Protein AF-0000000066663554 (afdb_homodimer)

Radius of gyration: 23.42 Å; Cα contacts (8 Å, |Δi|>4): 474; chains: 2; bounding box: 63×59×46 Å

Secondary structure (DSSP, 8-state):
--HHHHHHHHHHHHHHH-GGG--HHHHHHHHT--HHHHHTT-S-HHHHHHHHHHHHHHHHHHHHHHHHTTS-S-HHHHHHHHHHHHHHHHHHTHHHHHHHHS-TT--HHHHHHGGGSHHHHHHHHHHHHHHHH-------GGGS-GGGHHHHHHHHHHHHHHHHHHT----GGG--HHHHHHHHHHHHHHHHHHHHHHTT--SS--S-HHHHHHHHHHHHHHHTT--/--HHHHHHHHHHHHHHH-GGG--HHHHHHHHT--HHHHHTT-S-HHHHHHHHHHHHHHHHHHHHHHHHHTS-S-HHHHHHHHHHHHHHHHHHTHHHHHHHHS-TT--HHHHHHGGGSHHHHHHHHHHHHHHHH-------GGGS-GGGHHHHHHHHHHHHHHHHHHT----GGG--HHHHHHHHHHHHHHHHHHHHHHTT--SS--S-HHHHHHHHHHHHHHHTT--

pLDDT: mean 88.55, std 10.23, range [48.5, 98.5]

Solvent-accessible surface area (backbone atoms only — not comparable to full-atom values): 24597 Å² total; per-residue (Å²): 141,50,75,65,55,52,48,50,49,40,49,50,35,23,69,74,62,27,69,73,56,50,39,64,60,52,44,19,56,75,71,71,48,58,55,70,66,49,46,75,78,40,88,40,63,66,59,51,51,51,53,51,35,53,50,52,39,42,51,52,26,50,54,44,49,57,56,46,70,76,47,70,98,38,23,65,63,39,41,55,48,45,56,51,43,50,45,52,48,36,63,75,34,50,56,60,35,35,60,62,64,59,32,86,69,53,43,73,64,49,20,66,38,37,60,71,29,55,44,41,41,54,54,48,54,28,50,34,43,28,58,56,76,42,79,64,52,54,57,56,71,85,77,48,61,72,86,47,47,64,46,40,52,52,49,45,54,53,49,51,53,54,37,60,72,67,65,55,84,53,57,67,86,64,62,41,65,26,46,48,52,45,53,54,52,50,45,44,52,52,52,13,51,43,51,33,58,61,24,41,60,45,82,52,72,61,94,56,61,64,57,59,52,51,50,50,52,49,49,51,32,43,66,29,54,74,97,140,50,75,65,54,53,49,50,50,40,48,49,35,23,71,75,62,29,69,73,55,49,41,64,60,53,45,20,55,75,71,70,49,57,54,70,65,49,46,74,76,37,89,41,62,64,59,52,50,52,52,49,35,53,49,51,40,43,52,52,28,50,53,44,49,58,56,46,70,76,47,71,99,39,23,64,64,38,42,54,47,44,55,52,44,49,45,52,48,35,64,75,33,51,55,59,34,33,60,64,62,58,31,86,69,51,42,73,66,48,21,65,39,34,62,72,30,54,44,41,41,55,54,48,53,28,49,34,44,28,57,56,75,43,80,64,52,54,56,56,70,86,76,48,61,73,88,47,47,65,47,38,50,50,49,44,53,53,49,53,52,53,38,60,72,67,66,56,84,52,58,68,85,64,63,41,65,25,47,48,52,44,52,53,51,51,46,43,53,52,53,12,51,43,51,34,59,62,24,44,61,45,80,52,72,60,94,56,61,64,58,61,51,52,50,51,53,50,50,50,33,42,66,28,56,73,96

Structure (mmCIF, N/CA/C/O backbone):
data_AF-0000000066663554-model_v1
#
loop_
_entity.id
_entity.type
_entity.pdbx_description
1 polymer 'TetR family transcriptional regulator'
#
loop_
_atom_site.group_PDB
_atom_site.id
_atom_site.type_symbol
_atom_site.label_atom_id
_atom_site.label_alt_id
_atom_site.label_comp_id
_atom_site.label_asym_id
_atom_site.label_entity_id
_atom_site.label_seq_id
_atom_site.pdbx_PDB_ins_code
_atom_site.Cartn_x
_atom_site.Cartn_y
_atom_site.Cartn_z
_atom_site.occupancy
_atom_site.B_iso_or_equiv
_atom_site.auth_seq_id
_atom_site.auth_comp_id
_atom_site.auth_asym_id
_atom_site.auth_atom_id
_atom_site.pdbx_PDB_model_num
ATOM 1 N N . MET A 1 1 ? 35.125 -15.719 -11.219 1 65.19 1 MET A N 1
ATOM 2 C CA . MET A 1 1 ? 34.031 -14.836 -10.805 1 65.19 1 MET A CA 1
ATOM 3 C C . MET A 1 1 ? 32.812 -15.008 -11.703 1 65.19 1 MET A C 1
ATOM 5 O O . MET A 1 1 ? 32.938 -14.961 -12.93 1 65.19 1 MET A O 1
ATOM 9 N N . THR A 1 2 ? 31.672 -15.609 -11.133 1 80.94 2 THR A N 1
ATOM 10 C CA . THR A 1 2 ? 30.531 -15.969 -11.969 1 80.94 2 THR A CA 1
ATOM 11 C C . THR A 1 2 ? 29.359 -15.023 -11.719 1 80.94 2 THR A C 1
ATOM 13 O O . THR A 1 2 ? 29.391 -14.234 -10.766 1 80.94 2 THR A O 1
ATOM 16 N N . ASP A 1 3 ? 28.562 -14.922 -12.672 1 87.5 3 ASP A N 1
ATOM 17 C CA . ASP A 1 3 ? 27.297 -14.18 -12.586 1 87.5 3 ASP A CA 1
ATOM 18 C C . ASP A 1 3 ? 26.562 -14.5 -11.281 1 87.5 3 ASP A C 1
ATOM 20 O O . ASP A 1 3 ? 26.016 -13.609 -10.641 1 87.5 3 ASP A O 1
ATOM 24 N N . ALA A 1 4 ? 26.766 -15.688 -10.914 1 89.81 4 ALA A N 1
ATOM 25 C CA . ALA A 1 4 ? 26.094 -16.141 -9.695 1 89.81 4 ALA A CA 1
ATOM 26 C C . ALA A 1 4 ? 26.719 -15.508 -8.453 1 89.81 4 ALA A C 1
ATOM 28 O O . ALA A 1 4 ? 26.016 -15.164 -7.504 1 89.81 4 ALA A O 1
ATOM 29 N N . GLU A 1 5 ? 27.953 -15.359 -8.477 1 91.62 5 GLU A N 1
ATOM 30 C CA . GLU A 1 5 ? 28.656 -14.75 -7.352 1 91.62 5 GLU A CA 1
ATOM 31 C C . GLU A 1 5 ? 28.312 -13.266 -7.234 1 91.62 5 GLU A C 1
ATOM 33 O O . GLU A 1 5 ? 28.141 -12.75 -6.129 1 91.62 5 GLU A O 1
ATOM 38 N N . ILE A 1 6 ? 28.234 -12.641 -8.312 1 92.62 6 ILE A N 1
ATOM 39 C CA . ILE A 1 6 ? 27.875 -11.234 -8.352 1 92.62 6 ILE A CA 1
ATOM 40 C C . ILE A 1 6 ? 26.484 -11.031 -7.742 1 92.62 6 ILE A C 1
ATOM 42 O O . ILE A 1 6 ? 26.297 -10.164 -6.887 1 92.62 6 ILE A O 1
ATOM 46 N N . ARG A 1 7 ? 25.641 -11.836 -8.164 1 93.69 7 ARG A N 1
ATOM 47 C CA . ARG A 1 7 ? 24.281 -11.734 -7.672 1 93.69 7 ARG A CA 1
ATOM 48 C C . ARG A 1 7 ? 24.203 -12.031 -6.176 1 93.69 7 ARG A C 1
ATOM 50 O O . ARG A 1 7 ? 23.453 -11.391 -5.445 1 93.69 7 ARG A O 1
ATOM 57 N N . ARG A 1 8 ? 24.969 -12.992 -5.797 1 95 8 ARG A N 1
ATOM 58 C CA . ARG A 1 8 ? 25 -13.336 -4.379 1 95 8 ARG A CA 1
ATOM 59 C C . ARG A 1 8 ? 25.469 -12.148 -3.539 1 95 8 ARG A C 1
ATOM 61 O O . ARG A 1 8 ? 24.891 -11.852 -2.496 1 95 8 ARG A O 1
ATOM 68 N N . VAL A 1 9 ? 26.438 -11.531 -3.967 1 95.06 9 VAL A N 1
ATOM 69 C CA . VAL A 1 9 ? 26.969 -10.367 -3.26 1 95.06 9 VAL A CA 1
ATOM 70 C C . VAL A 1 9 ? 25.938 -9.242 -3.281 1 95.06 9 VAL A C 1
ATOM 72 O O . VAL A 1 9 ? 25.703 -8.586 -2.262 1 95.06 9 VAL A O 1
ATOM 75 N N . ALA A 1 10 ? 25.391 -9.039 -4.445 1 95.5 10 ALA A N 1
ATOM 76 C CA . ALA A 1 10 ? 24.375 -8 -4.574 1 95.5 10 ALA A CA 1
ATOM 77 C C . ALA A 1 10 ? 23.219 -8.258 -3.619 1 95.5 10 ALA A C 1
ATOM 79 O O . ALA A 1 10 ? 22.719 -7.332 -2.961 1 95.5 10 ALA A O 1
ATOM 80 N N . ARG A 1 11 ? 22.812 -9.469 -3.584 1 95.69 11 ARG A N 1
ATOM 81 C CA . ARG A 1 11 ? 21.734 -9.867 -2.682 1 95.69 11 ARG A CA 1
ATOM 82 C C . ARG A 1 11 ? 22.094 -9.562 -1.231 1 95.69 11 ARG A C 1
ATOM 84 O O . ARG A 1 11 ? 21.281 -9.023 -0.482 1 95.69 11 ARG A O 1
ATOM 91 N N . THR A 1 12 ? 23.25 -9.93 -0.863 1 96 12 THR A N 1
ATOM 92 C CA . THR A 1 12 ? 23.719 -9.703 0.499 1 96 12 THR A CA 1
ATOM 93 C C . THR A 1 12 ? 23.719 -8.219 0.831 1 96 12 THR A C 1
ATOM 95 O O . THR A 1 12 ? 23.266 -7.809 1.897 1 96 12 THR A O 1
ATOM 98 N N . LEU A 1 13 ? 24.234 -7.449 -0.089 1 93.56 13 LEU A N 1
ATOM 99 C CA . LEU A 1 13 ? 24.266 -6.004 0.106 1 93.56 13 LEU A CA 1
ATOM 100 C C . LEU A 1 13 ? 22.859 -5.445 0.275 1 93.56 13 LEU A C 1
ATOM 102 O O . LEU A 1 13 ? 22.609 -4.621 1.159 1 93.56 13 LEU A O 1
ATOM 106 N N . LEU A 1 14 ? 21.953 -5.918 -0.518 1 93.5 14 LEU A N 1
ATOM 107 C CA . LEU A 1 14 ? 20.578 -5.449 -0.473 1 93.5 14 LEU A CA 1
ATOM 108 C C . LEU A 1 14 ? 19.922 -5.816 0.853 1 93.5 14 LEU A C 1
ATOM 110 O O . LEU A 1 14 ? 19.297 -4.969 1.502 1 93.5 14 LEU A O 1
ATOM 114 N N . VAL A 1 15 ? 20.094 -6.988 1.246 1 92.88 15 VAL A N 1
ATOM 115 C CA . VAL A 1 15 ? 19.422 -7.508 2.436 1 92.88 15 VAL A CA 1
ATOM 116 C C . VAL A 1 15 ? 20.016 -6.859 3.686 1 92.88 15 VAL A C 1
ATOM 118 O O . VAL A 1 15 ? 19.297 -6.531 4.625 1 92.88 15 VAL A O 1
ATOM 121 N N . GLU A 1 16 ? 21.266 -6.578 3.664 1 91.12 16 GLU A N 1
ATOM 122 C CA . GLU A 1 16 ? 21.938 -6.062 4.852 1 91.12 16 GLU A CA 1
ATOM 123 C C . GLU A 1 16 ? 21.844 -4.543 4.926 1 91.12 16 GLU A C 1
ATOM 125 O O . GLU A 1 16 ? 21.734 -3.975 6.016 1 91.12 16 GLU A O 1
ATOM 130 N N . HIS A 1 17 ? 21.859 -3.918 3.748 1 86.06 17 HIS A N 1
ATOM 131 C CA . HIS A 1 17 ? 22.031 -2.471 3.791 1 86.06 17 HIS A CA 1
ATOM 132 C C . HIS A 1 17 ? 20.969 -1.765 2.969 1 86.06 17 HIS A C 1
ATOM 134 O O . HIS A 1 17 ? 20.891 -0.534 2.955 1 86.06 17 HIS A O 1
ATOM 140 N N . GLY A 1 18 ? 20.109 -2.461 2.334 1 85.31 18 GLY A N 1
ATOM 141 C CA . GLY A 1 18 ? 19.062 -1.859 1.529 1 85.31 18 GLY A CA 1
ATOM 142 C C . GLY A 1 18 ? 19.469 -1.669 0.078 1 85.31 18 GLY A C 1
ATOM 143 O O . GLY A 1 18 ? 20.641 -1.785 -0.271 1 85.31 18 GLY A O 1
ATOM 144 N N . PRO A 1 19 ? 18.547 -1.35 -0.753 1 82 19 PRO A N 1
ATOM 145 C CA . PRO A 1 19 ? 18.781 -1.263 -2.197 1 82 19 PRO A CA 1
ATOM 146 C C . PRO A 1 19 ? 19.781 -0.165 -2.568 1 82 19 PRO A C 1
ATOM 148 O O . PRO A 1 19 ? 20.5 -0.293 -3.561 1 82 19 PRO A O 1
ATOM 151 N N . ASP A 1 20 ? 19.828 0.768 -1.817 1 77.12 20 ASP A N 1
ATOM 152 C CA . ASP A 1 20 ? 20.688 1.902 -2.141 1 77.12 20 ASP A CA 1
ATOM 153 C C . ASP A 1 20 ? 22.172 1.545 -1.957 1 77.12 20 ASP A C 1
ATOM 155 O O . ASP A 1 20 ? 23.047 2.238 -2.471 1 77.12 20 ASP A O 1
ATOM 159 N N . ALA A 1 21 ? 22.344 0.65 -1.268 1 84.38 21 ALA A N 1
ATOM 160 C CA . ALA A 1 21 ? 23.719 0.224 -1.006 1 84.38 21 ALA A CA 1
ATOM 161 C C . ALA A 1 21 ? 24.25 -0.643 -2.143 1 84.38 21 ALA A C 1
ATOM 163 O O . ALA A 1 21 ? 25.438 -0.958 -2.188 1 84.38 21 ALA A O 1
ATOM 164 N N . VAL A 1 22 ? 23.375 -1.019 -2.973 1 89.94 22 VAL A N 1
ATOM 165 C CA . VAL A 1 22 ? 23.781 -1.889 -4.074 1 89.94 22 VAL A CA 1
ATOM 166 C C . VAL A 1 22 ? 24.266 -1.044 -5.25 1 89.94 22 VAL A C 1
ATOM 168 O O . VAL A 1 22 ? 23.484 -0.302 -5.852 1 89.94 22 VAL A O 1
ATOM 171 N N . SER A 1 23 ? 25.484 -1.07 -5.531 1 89.12 23 SER A N 1
ATOM 172 C CA . SER A 1 23 ? 26.094 -0.438 -6.699 1 89.12 23 SER A CA 1
ATOM 173 C C . SER A 1 23 ? 27.141 -1.344 -7.34 1 89.12 23 SER A C 1
ATOM 175 O O . SER A 1 23 ? 27.672 -2.248 -6.688 1 89.12 23 SER A O 1
ATOM 177 N N . LEU A 1 24 ? 27.312 -1.131 -8.625 1 90.5 24 LEU A N 1
ATOM 178 C CA . LEU A 1 24 ? 28.328 -1.935 -9.297 1 90.5 24 LEU A CA 1
ATOM 179 C C . LEU A 1 24 ? 29.703 -1.735 -8.648 1 90.5 24 LEU A C 1
ATOM 181 O O . LEU A 1 24 ? 30.469 -2.688 -8.508 1 90.5 24 LEU A O 1
ATOM 185 N N . ARG A 1 25 ? 29.969 -0.558 -8.195 1 88.25 25 ARG A N 1
ATOM 186 C CA . ARG A 1 25 ? 31.234 -0.272 -7.52 1 88.25 25 ARG A CA 1
ATOM 187 C C . ARG A 1 25 ? 31.312 -1.003 -6.184 1 88.25 25 ARG A C 1
ATOM 189 O O . ARG A 1 25 ? 32.344 -1.575 -5.848 1 88.25 25 ARG A O 1
ATOM 196 N N . ALA A 1 26 ? 30.312 -0.979 -5.438 1 91.31 26 ALA A N 1
ATOM 197 C CA . ALA A 1 26 ? 30.281 -1.657 -4.145 1 91.31 26 ALA A CA 1
ATOM 198 C C . ALA A 1 26 ? 30.438 -3.166 -4.312 1 91.31 26 ALA A C 1
ATOM 200 O O . ALA A 1 26 ? 31.109 -3.818 -3.52 1 91.31 26 ALA A O 1
ATOM 201 N N . ILE A 1 27 ? 29.797 -3.678 -5.289 1 94.31 27 ILE A N 1
ATOM 202 C CA . ILE A 1 27 ? 29.875 -5.109 -5.566 1 94.31 27 ILE A CA 1
ATOM 203 C C . ILE A 1 27 ? 31.297 -5.484 -5.969 1 94.31 27 ILE A C 1
ATOM 205 O O . ILE A 1 27 ? 31.844 -6.469 -5.473 1 94.31 27 ILE A O 1
ATOM 209 N N . ALA A 1 28 ? 31.844 -4.703 -6.848 1 93.5 28 ALA A N 1
ATOM 210 C CA . ALA A 1 28 ? 33.219 -4.941 -7.27 1 93.5 28 ALA A CA 1
ATOM 211 C C . ALA A 1 28 ? 34.188 -4.93 -6.078 1 93.5 28 ALA A C 1
ATOM 213 O O . ALA A 1 28 ? 35.031 -5.805 -5.949 1 93.5 28 ALA A O 1
ATOM 214 N N . ARG A 1 29 ? 33.969 -4.016 -5.266 1 93.44 29 ARG A N 1
ATOM 215 C CA . ARG A 1 29 ? 34.781 -3.889 -4.066 1 93.44 29 ARG A CA 1
ATOM 216 C C . ARG A 1 29 ? 34.656 -5.113 -3.172 1 93.44 29 ARG A C 1
ATOM 218 O O . ARG A 1 29 ? 35.656 -5.652 -2.686 1 93.44 29 ARG A O 1
ATOM 225 N N . ALA A 1 30 ? 33.531 -5.531 -2.984 1 93.56 30 ALA A N 1
ATOM 226 C CA . ALA A 1 30 ? 33.25 -6.684 -2.125 1 93.56 30 ALA A CA 1
ATOM 227 C C . ALA A 1 30 ? 33.875 -7.953 -2.701 1 93.56 30 ALA A C 1
ATOM 229 O O . ALA A 1 30 ? 34.312 -8.828 -1.955 1 93.56 30 ALA A O 1
ATOM 230 N N . LEU A 1 31 ? 33.906 -8.008 -3.984 1 93.75 31 LEU A N 1
ATOM 231 C CA . LEU A 1 31 ? 34.406 -9.195 -4.664 1 93.75 31 LEU A CA 1
ATOM 232 C C . LEU A 1 31 ? 35.906 -9.094 -4.867 1 93.75 31 LEU A C 1
ATOM 234 O O . LEU A 1 31 ? 36.562 -10.078 -5.234 1 93.75 31 LEU A O 1
ATOM 238 N N . GLY A 1 32 ? 36.469 -7.902 -4.672 1 93 32 GLY A N 1
ATOM 239 C CA . GLY A 1 32 ? 37.906 -7.703 -4.859 1 93 32 GLY A CA 1
ATOM 240 C C . GLY A 1 32 ? 38.312 -7.664 -6.32 1 93 32 GLY A C 1
ATOM 241 O O . GLY A 1 32 ? 39.375 -8.172 -6.684 1 93 32 GLY A O 1
ATOM 242 N N . ILE A 1 33 ? 37.438 -7.148 -7.125 1 91.88 33 ILE A N 1
ATOM 243 C CA . ILE A 1 33 ? 37.719 -7.023 -8.547 1 91.88 33 ILE A CA 1
ATOM 244 C C . ILE A 1 33 ? 37.594 -5.566 -8.977 1 91.88 33 ILE A C 1
ATOM 246 O O . ILE A 1 33 ? 37.125 -4.723 -8.203 1 91.88 33 ILE A O 1
ATOM 250 N N . THR A 1 34 ? 38.094 -5.336 -10.266 1 86.81 34 THR A N 1
ATOM 251 C CA . THR A 1 34 ? 37.938 -3.986 -10.797 1 86.81 34 THR A CA 1
ATOM 252 C C . THR A 1 34 ? 36.531 -3.764 -11.359 1 86.81 34 THR A C 1
ATOM 254 O O . THR A 1 34 ? 35.875 -4.711 -11.797 1 86.81 34 THR A O 1
ATOM 257 N N . ALA A 1 35 ? 36.094 -2.516 -11.367 1 83.44 35 ALA A N 1
ATOM 258 C CA . ALA A 1 35 ? 34.75 -2.164 -11.852 1 83.44 35 ALA A CA 1
ATOM 259 C C . ALA A 1 35 ? 34.562 -2.549 -13.312 1 83.44 35 ALA A C 1
ATOM 261 O O . ALA A 1 35 ? 33.531 -3.094 -13.695 1 83.44 35 ALA A O 1
ATOM 262 N N . PRO A 1 36 ? 35.531 -2.43 -14.188 1 85.69 36 PRO A N 1
ATOM 263 C CA . PRO A 1 36 ? 35.375 -2.818 -15.594 1 85.69 36 PRO A CA 1
ATOM 264 C C . PRO A 1 36 ? 35.125 -4.316 -15.766 1 85.69 36 PRO A C 1
ATOM 266 O O . PRO A 1 36 ? 34.406 -4.73 -16.672 1 85.69 36 PRO A O 1
ATOM 269 N N . ALA A 1 37 ? 35.719 -5.027 -14.914 1 86.81 37 ALA A N 1
ATOM 270 C CA . ALA A 1 37 ? 35.5 -6.473 -14.969 1 86.81 37 ALA A CA 1
ATOM 271 C C . ALA A 1 37 ? 34.062 -6.832 -14.703 1 86.81 37 ALA A C 1
ATOM 273 O O . ALA A 1 37 ? 33.531 -7.812 -15.25 1 86.81 37 ALA A O 1
ATOM 274 N N . LEU A 1 38 ? 33.438 -6.078 -13.875 1 87.5 38 LEU A N 1
ATOM 275 C CA . LEU A 1 38 ? 32.031 -6.328 -13.523 1 87.5 38 LEU A CA 1
ATOM 276 C C . LEU A 1 38 ? 31.109 -5.965 -14.68 1 87.5 38 LEU A C 1
ATOM 278 O O . LEU A 1 38 ? 30.094 -6.629 -14.898 1 87.5 38 LEU A O 1
ATOM 282 N N . TYR A 1 39 ? 31.516 -4.977 -15.438 1 85.44 39 TYR A N 1
ATOM 283 C CA . TYR A 1 39 ? 30.703 -4.496 -16.547 1 85.44 39 TYR A CA 1
ATOM 284 C C . TYR A 1 39 ? 30.656 -5.523 -17.672 1 85.44 39 TYR A C 1
ATOM 286 O O . TYR A 1 39 ? 29.781 -5.461 -18.547 1 85.44 39 TYR A O 1
ATOM 294 N N . ARG A 1 40 ? 31.531 -6.496 -17.656 1 84.5 40 ARG A N 1
ATOM 295 C CA . ARG A 1 40 ? 31.516 -7.59 -18.625 1 84.5 40 ARG A CA 1
ATOM 296 C C . ARG A 1 40 ? 30.328 -8.508 -18.391 1 84.5 40 ARG A C 1
ATOM 298 O O . ARG A 1 40 ? 29.859 -9.188 -19.312 1 84.5 40 ARG A O 1
ATOM 305 N N . TYR A 1 41 ? 29.875 -8.484 -17.156 1 85.5 41 TYR A N 1
ATOM 306 C CA . TYR A 1 41 ? 28.797 -9.391 -16.797 1 85.5 41 TYR A CA 1
ATOM 307 C C . TYR A 1 41 ? 27.453 -8.656 -16.781 1 85.5 41 TYR A C 1
ATOM 309 O O . TYR A 1 41 ? 26.422 -9.219 -17.156 1 85.5 41 TYR A O 1
ATOM 317 N N . HIS A 1 42 ? 27.5 -7.465 -16.281 1 86.56 42 HIS A N 1
ATOM 318 C CA . HIS A 1 42 ? 26.281 -6.664 -16.188 1 86.56 42 HIS A CA 1
ATOM 319 C C . HIS A 1 42 ? 26.484 -5.273 -16.766 1 86.56 42 HIS A C 1
ATOM 321 O O . HIS A 1 42 ? 27.375 -4.535 -16.328 1 86.56 42 HIS A O 1
ATOM 327 N N . ARG A 1 43 ? 25.641 -5.047 -17.688 1 85.19 43 ARG A N 1
ATOM 328 C CA . ARG A 1 43 ? 25.781 -3.805 -18.438 1 85.19 43 ARG A CA 1
ATOM 329 C C . ARG A 1 43 ? 25.406 -2.598 -17.594 1 85.19 43 ARG A C 1
ATOM 331 O O . ARG A 1 43 ? 25.891 -1.487 -17.844 1 85.19 43 ARG A O 1
ATOM 338 N N . SER A 1 44 ? 24.422 -2.902 -16.641 1 89 44 SER A N 1
ATOM 339 C CA . SER A 1 44 ? 23.969 -1.791 -15.805 1 89 44 SER A CA 1
ATOM 340 C C . SER A 1 44 ? 23.453 -2.279 -14.453 1 89 44 SER A C 1
ATOM 342 O O . SER A 1 44 ? 23.094 -3.449 -14.312 1 89 44 SER A O 1
ATOM 344 N N . LEU A 1 45 ? 23.453 -1.404 -13.633 1 88.88 45 LEU A N 1
ATOM 345 C CA . LEU A 1 45 ? 22.891 -1.699 -12.32 1 88.88 45 LEU A CA 1
ATOM 346 C C . LEU A 1 45 ? 21.422 -2.07 -12.43 1 88.88 45 LEU A C 1
ATOM 348 O O . LEU A 1 45 ? 20.938 -2.963 -11.719 1 88.88 45 LEU A O 1
ATOM 352 N N . ASP A 1 46 ? 20.781 -1.426 -13.32 1 86.88 46 ASP A N 1
ATOM 353 C CA . ASP A 1 46 ? 19.359 -1.681 -13.516 1 86.88 46 ASP A CA 1
ATOM 354 C C . ASP A 1 46 ? 19.109 -3.135 -13.914 1 86.88 46 ASP A C 1
ATOM 356 O O . ASP A 1 46 ? 18.188 -3.768 -13.422 1 86.88 46 ASP A O 1
ATOM 360 N N . GLU A 1 47 ? 19.859 -3.6 -14.734 1 88.12 47 GLU A N 1
ATOM 361 C CA . GLU A 1 47 ? 19.734 -4.988 -15.172 1 88.12 47 GLU A CA 1
ATOM 362 C C . GLU A 1 47 ? 19.969 -5.953 -14.008 1 88.12 47 GLU A C 1
ATOM 364 O O . GLU A 1 47 ? 19.234 -6.934 -13.859 1 88.12 47 GLU A O 1
ATOM 369 N N . LEU A 1 48 ? 20.984 -5.688 -13.289 1 90.56 48 LEU A N 1
ATOM 370 C CA . LEU A 1 48 ? 21.297 -6.52 -12.133 1 90.56 48 LEU A CA 1
ATOM 371 C C . LEU A 1 48 ? 20.141 -6.496 -11.125 1 90.56 48 LEU A C 1
ATOM 373 O O . LEU A 1 48 ? 19.75 -7.543 -10.609 1 90.56 48 LEU A O 1
ATOM 377 N N . MET A 1 49 ? 19.594 -5.371 -10.875 1 90.81 49 MET A N 1
ATOM 378 C CA . MET A 1 49 ? 18.5 -5.219 -9.922 1 90.81 49 MET A CA 1
ATOM 379 C C . MET A 1 49 ? 17.25 -5.957 -10.391 1 90.81 49 MET A C 1
ATOM 381 O O . MET A 1 49 ? 16.531 -6.539 -9.586 1 90.81 49 MET A O 1
ATOM 385 N N . GLU A 1 50 ? 17 -5.898 -11.641 1 89.25 50 GLU A N 1
ATOM 386 C CA . GLU A 1 50 ? 15.859 -6.637 -12.195 1 89.25 50 GLU A CA 1
ATOM 387 C C . GLU A 1 50 ? 16.047 -8.141 -12.023 1 89.25 50 GLU A C 1
ATOM 389 O O . GLU A 1 50 ? 15.094 -8.859 -11.703 1 89.25 50 GLU A O 1
ATOM 394 N N . ARG A 1 51 ? 17.172 -8.594 -12.203 1 89.31 51 ARG A N 1
ATOM 395 C CA . ARG A 1 51 ? 17.453 -10.008 -12 1 89.31 51 ARG A CA 1
AT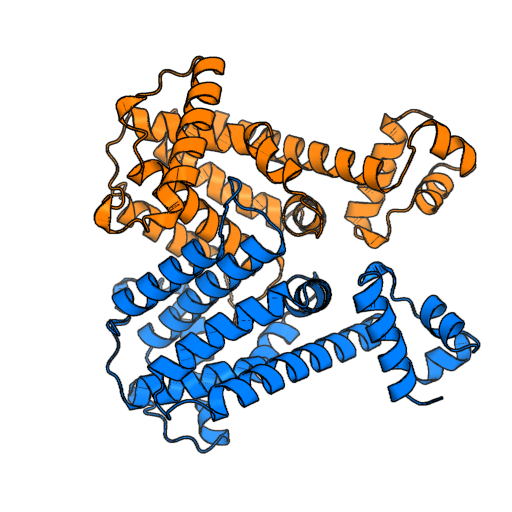OM 396 C C . ARG A 1 51 ? 17.25 -10.398 -10.539 1 89.31 51 ARG A C 1
ATOM 398 O O . ARG A 1 51 ? 16.688 -11.453 -10.242 1 89.31 51 ARG A O 1
ATOM 405 N N . LEU A 1 52 ? 17.719 -9.562 -9.664 1 92.69 52 LEU A N 1
ATOM 406 C CA . LEU A 1 52 ? 17.5 -9.805 -8.242 1 92.69 52 LEU A CA 1
ATOM 407 C C . LEU A 1 52 ? 16.016 -9.836 -7.91 1 92.69 52 LEU A C 1
ATOM 409 O O . LEU A 1 52 ? 15.562 -10.68 -7.141 1 92.69 52 LEU A O 1
ATOM 413 N N . ARG A 1 53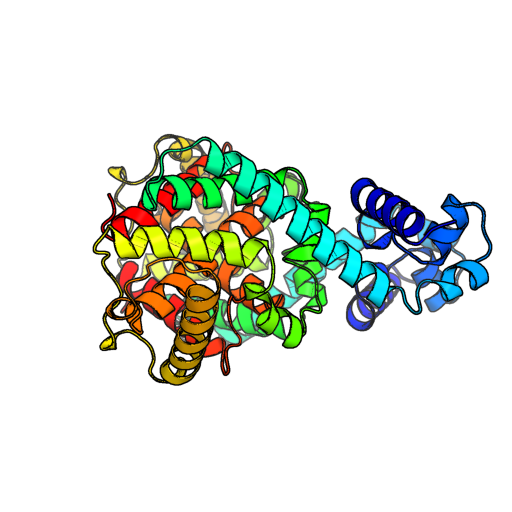 ? 15.289 -8.891 -8.445 1 91.88 53 ARG A N 1
ATOM 414 C CA . ARG A 1 53 ? 13.844 -8.844 -8.242 1 91.88 53 ARG A CA 1
ATOM 415 C C . ARG A 1 53 ? 13.188 -10.164 -8.625 1 91.88 53 ARG A C 1
ATOM 417 O O . ARG A 1 53 ? 12.383 -10.711 -7.863 1 91.88 53 ARG A O 1
ATOM 424 N N . LEU A 1 54 ? 13.547 -10.68 -9.773 1 90.75 54 LEU A N 1
ATOM 425 C CA . LEU A 1 54 ? 12.992 -11.93 -10.258 1 90.75 54 LEU A CA 1
ATOM 426 C C . LEU A 1 54 ? 13.383 -13.094 -9.352 1 90.75 54 LEU A C 1
ATOM 428 O O . LEU A 1 54 ? 12.578 -13.992 -9.102 1 90.75 54 LEU A O 1
ATOM 432 N N . GLU A 1 55 ? 14.555 -13.062 -8.883 1 92.56 55 GLU A N 1
ATOM 433 C CA . GLU A 1 55 ? 15.008 -14.102 -7.969 1 92.56 55 GLU A CA 1
ATOM 434 C C . GLU A 1 55 ? 14.227 -14.062 -6.66 1 92.56 55 GLU A C 1
ATOM 436 O O . GLU A 1 55 ? 13.844 -15.109 -6.129 1 92.56 55 GLU A O 1
ATOM 441 N N . PHE A 1 56 ? 14.023 -12.875 -6.164 1 93.31 56 PHE A N 1
ATOM 442 C CA . PHE A 1 56 ? 13.25 -12.734 -4.934 1 93.31 56 PHE A CA 1
ATOM 443 C C . PHE A 1 56 ? 11.812 -13.195 -5.141 1 93.31 56 PHE A C 1
ATOM 445 O O . PHE A 1 56 ? 11.227 -13.836 -4.262 1 93.31 56 PHE A O 1
ATOM 452 N N . CYS A 1 57 ? 11.281 -12.898 -6.285 1 92.31 57 CYS A N 1
ATOM 453 C CA . CYS A 1 57 ? 9.945 -13.383 -6.617 1 92.31 57 CYS A CA 1
ATOM 454 C C . CYS A 1 57 ? 9.906 -14.906 -6.641 1 92.31 57 CYS A C 1
ATOM 456 O O . CYS A 1 57 ? 8.969 -15.516 -6.125 1 92.31 57 CYS A O 1
ATOM 458 N N . ALA A 1 58 ? 10.906 -15.508 -7.219 1 92.56 58 ALA A N 1
ATOM 459 C CA . ALA A 1 58 ? 11 -16.969 -7.285 1 92.56 58 ALA A CA 1
ATOM 460 C C . ALA A 1 58 ? 11.133 -17.562 -5.891 1 92.56 58 ALA A C 1
ATOM 462 O O . ALA A 1 58 ? 10.547 -18.609 -5.602 1 92.56 58 ALA A O 1
ATOM 463 N N . ASP A 1 59 ? 11.922 -16.938 -5.059 1 94.38 59 ASP A N 1
ATOM 464 C CA . ASP A 1 59 ? 12.086 -17.391 -3.678 1 94.38 59 ASP A CA 1
ATOM 465 C C . ASP A 1 59 ? 10.75 -17.344 -2.932 1 94.38 59 ASP A C 1
ATOM 467 O O . ASP A 1 59 ? 10.398 -18.297 -2.223 1 94.38 59 ASP A O 1
ATOM 471 N N . LEU A 1 60 ? 10.039 -16.281 -3.1 1 96.19 60 LEU A N 1
ATOM 472 C CA . LEU A 1 60 ? 8.711 -16.141 -2.504 1 96.19 60 LEU A CA 1
ATOM 473 C C . LEU A 1 60 ? 7.789 -17.266 -2.98 1 96.19 60 LEU A C 1
ATOM 475 O O . LEU A 1 60 ? 7.148 -17.938 -2.166 1 96.19 60 LEU A O 1
ATOM 479 N N . ALA A 1 61 ? 7.781 -17.469 -4.258 1 94.38 61 ALA A N 1
ATOM 480 C CA . ALA A 1 61 ? 6.934 -18.516 -4.84 1 94.38 61 ALA A CA 1
ATOM 481 C C . ALA A 1 61 ? 7.297 -19.891 -4.289 1 94.38 61 ALA A C 1
ATOM 483 O O . ALA A 1 61 ? 6.414 -20.688 -3.969 1 94.38 61 ALA A O 1
ATOM 484 N N . ALA A 1 62 ? 8.57 -20.141 -4.164 1 95.5 62 ALA A N 1
ATOM 485 C CA . ALA A 1 62 ? 9.031 -21.438 -3.662 1 95.5 62 ALA A CA 1
ATOM 486 C C . ALA A 1 62 ? 8.594 -21.656 -2.217 1 95.5 62 ALA A C 1
ATOM 488 O O . ALA A 1 62 ? 8.148 -22.75 -1.854 1 95.5 62 ALA A O 1
ATOM 489 N N . GLU A 1 63 ? 8.711 -20.625 -1.442 1 96.81 63 GLU A N 1
ATOM 490 C CA . GLU A 1 63 ? 8.297 -20.719 -0.045 1 96.81 63 GLU A CA 1
ATOM 491 C C . GLU A 1 63 ? 6.801 -20.984 0.073 1 96.81 63 GLU A C 1
ATOM 493 O O . GLU A 1 63 ? 6.371 -21.828 0.855 1 96.81 63 GLU A O 1
ATOM 498 N N . LEU A 1 64 ? 6.016 -20.281 -0.676 1 96.88 64 LEU A N 1
ATOM 499 C CA . LEU A 1 64 ? 4.57 -20.453 -0.644 1 96.88 64 LEU A CA 1
ATOM 500 C C . LEU A 1 64 ? 4.18 -21.844 -1.156 1 96.88 64 LEU A C 1
ATOM 502 O O . LEU A 1 64 ? 3.295 -22.484 -0.595 1 96.88 64 LEU A O 1
ATOM 506 N N . SER A 1 65 ? 4.84 -22.281 -2.221 1 95.19 65 SER A N 1
ATOM 507 C CA . SER A 1 65 ? 4.574 -23.594 -2.781 1 95.19 65 SER A CA 1
ATOM 508 C C . SER A 1 65 ? 4.84 -24.688 -1.755 1 95.19 65 SER A C 1
ATOM 510 O O . SER A 1 65 ? 4.051 -25.641 -1.626 1 95.19 65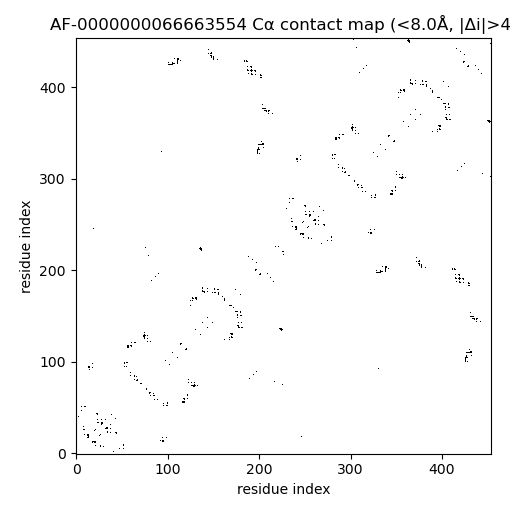 SER A O 1
ATOM 512 N N . ALA A 1 66 ? 5.91 -24.547 -1.083 1 96.94 66 ALA A N 1
ATOM 513 C CA . ALA A 1 66 ? 6.258 -25.516 -0.06 1 96.94 66 ALA A CA 1
ATOM 514 C C . ALA A 1 66 ? 5.203 -25.562 1.041 1 96.94 66 ALA A C 1
ATOM 516 O O . ALA A 1 66 ? 4.844 -26.641 1.52 1 96.94 66 ALA A O 1
ATOM 517 N N . GLU A 1 67 ? 4.719 -24.438 1.428 1 96.81 67 GLU A N 1
ATOM 518 C CA . GLU A 1 67 ? 3.695 -24.359 2.467 1 96.81 67 GLU A CA 1
ATOM 519 C C . GLU A 1 67 ? 2.391 -25 2 1 96.81 67 GLU A C 1
ATOM 521 O O . GLU A 1 67 ? 1.8 -25.812 2.717 1 96.81 67 GLU A O 1
ATOM 526 N N . ILE A 1 68 ? 1.955 -24.703 0.832 1 94.94 68 ILE A N 1
ATOM 527 C CA . ILE A 1 68 ? 0.667 -25.172 0.339 1 94.94 68 ILE A CA 1
ATOM 528 C C . ILE A 1 68 ? 0.73 -26.672 0.089 1 94.94 68 ILE A C 1
ATOM 530 O O . ILE A 1 68 ? -0.281 -27.375 0.202 1 94.94 68 ILE A O 1
ATOM 534 N N . ALA A 1 69 ? 1.891 -27.188 -0.244 1 94.75 69 ALA A N 1
ATOM 535 C CA . ALA A 1 69 ? 2.07 -28.625 -0.512 1 94.75 69 ALA A CA 1
ATOM 536 C C . ALA A 1 69 ? 1.738 -29.453 0.721 1 94.75 69 ALA A C 1
ATOM 538 O O . ALA A 1 69 ? 1.439 -30.641 0.609 1 94.75 69 ALA A O 1
ATOM 539 N N . THR A 1 70 ? 1.775 -28.859 1.883 1 97.06 70 THR A N 1
ATOM 540 C CA . THR A 1 70 ? 1.521 -29.562 3.129 1 97.06 70 THR A CA 1
ATOM 541 C C . THR A 1 70 ? 0.04 -29.516 3.492 1 97.06 70 THR A C 1
ATOM 543 O O . THR A 1 70 ? -0.393 -30.141 4.457 1 97.06 70 THR A O 1
ATOM 546 N N . LEU A 1 71 ? -0.766 -28.797 2.746 1 96 71 LEU A N 1
ATOM 547 C CA . LEU A 1 71 ? -2.168 -28.547 3.062 1 96 71 LEU A CA 1
ATOM 548 C C . LEU A 1 71 ? -3.082 -29.406 2.195 1 96 71 LEU A C 1
ATOM 550 O O . LEU A 1 71 ? -2.666 -29.906 1.146 1 96 71 LEU A O 1
ATOM 554 N N . PRO A 1 72 ? -4.344 -29.578 2.652 1 93.44 72 PRO A N 1
ATOM 555 C CA . PRO A 1 72 ? -5.312 -30.266 1.802 1 93.44 72 PRO A CA 1
ATOM 556 C C . PRO A 1 72 ? -5.52 -29.578 0.458 1 93.44 72 PRO A C 1
ATOM 558 O O . PRO A 1 72 ? -5.332 -28.359 0.353 1 93.44 72 PRO A O 1
ATOM 561 N N . ASP A 1 73 ? -5.852 -30.438 -0.485 1 88.44 73 ASP A N 1
ATOM 562 C CA . ASP A 1 73 ? -6.145 -29.906 -1.809 1 88.44 73 ASP A CA 1
ATOM 563 C C . ASP A 1 73 ? -7.496 -29.188 -1.825 1 88.44 73 ASP A C 1
ATOM 565 O O . ASP A 1 73 ? -8.43 -29.625 -2.504 1 88.44 73 ASP A O 1
ATOM 569 N N . ASP A 1 74 ? -7.691 -28.234 -1.086 1 91.88 74 ASP A N 1
ATOM 570 C CA . ASP A 1 74 ? -8.852 -27.359 -0.95 1 91.88 74 ASP A CA 1
ATOM 571 C C . ASP A 1 74 ? -8.5 -25.922 -1.314 1 91.88 74 ASP A C 1
ATOM 573 O O . ASP A 1 74 ? -7.652 -25.297 -0.664 1 91.88 74 ASP A O 1
ATOM 577 N N . GLY A 1 75 ? -9.078 -25.422 -2.312 1 90 75 GLY A N 1
ATOM 578 C CA . GLY A 1 75 ? -8.766 -24.109 -2.867 1 90 75 GLY A CA 1
ATOM 579 C C . GLY A 1 75 ? -8.906 -22.984 -1.857 1 90 75 GLY A C 1
ATOM 580 O O . GLY A 1 75 ? -8.117 -22.031 -1.867 1 90 75 GLY A O 1
ATOM 581 N N . VAL A 1 76 ? -9.906 -23.094 -0.983 1 93.44 76 VAL A N 1
ATOM 582 C CA . VAL A 1 76 ? -10.141 -22.062 0.015 1 93.44 76 VAL A CA 1
ATOM 583 C C . VAL A 1 76 ? -9.016 -22.078 1.05 1 93.44 76 VAL A C 1
ATOM 585 O O . VAL A 1 76 ? -8.438 -21.031 1.371 1 93.44 76 VAL A O 1
ATOM 588 N N . VAL A 1 77 ? -8.648 -23.25 1.533 1 95.12 77 VAL A N 1
ATOM 589 C CA . VAL A 1 77 ? -7.574 -23.422 2.512 1 95.12 77 VAL A CA 1
ATOM 590 C C . VAL A 1 77 ? -6.258 -22.922 1.928 1 95.12 77 VAL A C 1
ATOM 592 O O . VAL A 1 77 ? -5.535 -22.156 2.578 1 95.12 77 VAL A O 1
ATOM 595 N N . GLN A 1 78 ? -5.992 -23.281 0.716 1 94.62 78 GLN A N 1
ATOM 596 C CA . GLN A 1 78 ? -4.738 -22.891 0.077 1 94.62 78 GLN A CA 1
ATOM 597 C C . GLN A 1 78 ? -4.699 -21.391 -0.194 1 94.62 78 GLN A C 1
ATOM 599 O O . GLN A 1 78 ? -3.654 -20.75 -0.035 1 94.62 78 GLN A O 1
ATOM 604 N N . PHE A 1 79 ? -5.828 -20.859 -0.591 1 94.44 79 PHE A N 1
ATOM 605 C CA . PHE A 1 79 ? -5.898 -19.422 -0.884 1 94.44 79 PHE A CA 1
ATOM 606 C C . PHE A 1 79 ? -5.535 -18.609 0.346 1 94.44 79 PHE A C 1
ATOM 608 O O . PHE A 1 79 ? -4.672 -17.734 0.28 1 94.44 79 PHE A O 1
ATOM 615 N N . PHE A 1 80 ? -6.113 -18.906 1.46 1 96.62 80 PHE A N 1
ATOM 616 C CA . PHE A 1 80 ? -5.859 -18.125 2.668 1 96.62 80 PHE A CA 1
ATOM 617 C C . PHE A 1 80 ? -4.453 -18.391 3.193 1 96.62 80 PHE A C 1
ATOM 619 O O . PHE A 1 80 ? -3.816 -17.484 3.752 1 96.62 80 PHE A O 1
ATOM 626 N N . ALA A 1 81 ? -3.926 -19.562 2.965 1 97.62 81 ALA A N 1
ATOM 627 C CA . ALA A 1 81 ? -2.543 -19.859 3.34 1 97.62 81 ALA A CA 1
ATOM 628 C C . ALA A 1 81 ? -1.566 -19.016 2.527 1 97.62 81 ALA A C 1
ATOM 630 O O . ALA A 1 81 ? -0.558 -18.547 3.055 1 97.62 81 ALA A O 1
ATOM 631 N N . ILE A 1 82 ? -1.873 -18.844 1.272 1 97.06 82 ILE A N 1
ATOM 632 C CA . ILE A 1 82 ? -1.041 -18.031 0.398 1 97.06 82 ILE A CA 1
ATOM 633 C C . ILE A 1 82 ? -1.053 -16.578 0.882 1 97.06 82 ILE A C 1
ATOM 635 O O . ILE A 1 82 ? -0.005 -15.938 0.95 1 97.06 82 ILE A O 1
ATOM 639 N N . CYS A 1 83 ? -2.229 -16.078 1.241 1 97.88 83 CYS A N 1
ATOM 640 C CA . CYS A 1 83 ? -2.336 -14.711 1.738 1 97.88 83 CYS A CA 1
ATOM 641 C C . CYS A 1 83 ? -1.514 -14.523 3.008 1 97.88 83 CYS A C 1
ATOM 643 O O . CYS A 1 83 ? -0.741 -13.57 3.117 1 97.88 83 CYS A O 1
ATOM 645 N N . LYS A 1 84 ? -1.615 -15.438 3.922 1 98.44 84 LYS A N 1
ATOM 646 C CA . LYS A 1 84 ? -0.885 -15.359 5.184 1 98.44 84 LYS A CA 1
ATOM 647 C C . LYS A 1 84 ? 0.614 -15.539 4.965 1 98.44 84 LYS A C 1
ATOM 649 O O . LYS A 1 84 ? 1.426 -14.867 5.602 1 98.44 84 LYS A O 1
ATOM 654 N N . GLY A 1 85 ? 0.97 -16.453 4.105 1 98.19 85 GLY A N 1
ATOM 655 C CA . GLY A 1 85 ? 2.371 -16.641 3.766 1 98.19 85 GLY A CA 1
ATOM 656 C C . GLY A 1 85 ? 3.004 -15.43 3.119 1 98.19 85 GLY A C 1
ATOM 657 O O . GLY A 1 85 ? 4.16 -15.102 3.398 1 98.19 85 GLY A O 1
ATOM 658 N N . PHE A 1 86 ? 2.248 -14.812 2.244 1 97.88 86 PHE A N 1
ATOM 659 C CA . PHE A 1 86 ? 2.723 -13.586 1.614 1 97.88 86 PHE A CA 1
ATOM 660 C C . PHE A 1 86 ? 3.023 -12.523 2.662 1 97.88 86 PHE A C 1
ATOM 662 O O . PHE A 1 86 ? 4.082 -11.891 2.627 1 97.88 86 PHE A O 1
ATOM 669 N N . ARG A 1 87 ? 2.109 -12.336 3.613 1 98.5 87 ARG A N 1
ATOM 670 C CA . ARG A 1 87 ? 2.328 -11.391 4.707 1 98.5 87 ARG A CA 1
ATOM 671 C C . ARG A 1 87 ? 3.578 -11.75 5.5 1 98.5 87 ARG A C 1
ATOM 673 O O . ARG A 1 87 ? 4.426 -10.898 5.758 1 98.5 87 ARG A O 1
ATOM 680 N N . ARG A 1 88 ? 3.736 -13 5.859 1 98.31 88 ARG A N 1
ATOM 681 C CA . ARG A 1 88 ? 4.875 -13.445 6.656 1 98.31 88 ARG A CA 1
ATOM 682 C C . ARG A 1 88 ? 6.188 -13.188 5.926 1 98.31 88 ARG A C 1
ATOM 684 O O . ARG A 1 88 ? 7.152 -12.695 6.52 1 98.31 88 ARG A O 1
ATOM 691 N N . TRP A 1 89 ? 6.16 -13.531 4.703 1 97.88 89 TRP A N 1
ATOM 692 C CA . TRP A 1 89 ? 7.359 -13.32 3.9 1 97.88 89 TRP A CA 1
ATOM 693 C C . TRP A 1 89 ? 7.707 -11.836 3.818 1 97.88 89 TRP A C 1
ATOM 695 O O . TRP A 1 89 ? 8.867 -11.461 3.979 1 97.88 89 TRP A O 1
ATOM 705 N N . ALA A 1 90 ? 6.734 -11.047 3.492 1 97 90 ALA A N 1
ATOM 706 C CA . ALA A 1 90 ? 6.938 -9.602 3.34 1 97 90 ALA A CA 1
ATOM 707 C C . ALA A 1 90 ? 7.531 -9 4.609 1 97 90 ALA A C 1
ATOM 709 O O . ALA A 1 90 ? 8.43 -8.156 4.539 1 97 90 ALA A O 1
ATOM 710 N N . LEU A 1 91 ? 7.074 -9.438 5.793 1 96.75 91 LEU A N 1
ATOM 711 C CA . LEU A 1 91 ? 7.52 -8.891 7.07 1 96.75 91 LEU A CA 1
ATOM 712 C C . LEU A 1 91 ? 8.906 -9.406 7.43 1 96.75 91 LEU A C 1
ATOM 714 O O . LEU A 1 91 ? 9.695 -8.703 8.055 1 96.75 91 LEU A O 1
ATOM 718 N N . ALA A 1 92 ? 9.188 -10.602 7.012 1 96.88 92 ALA A N 1
ATOM 719 C CA . ALA A 1 92 ? 10.5 -11.188 7.273 1 96.88 92 ALA A CA 1
ATOM 720 C C . ALA A 1 92 ? 11.547 -10.641 6.305 1 96.88 92 ALA A C 1
ATOM 722 O O . ALA A 1 92 ? 12.742 -10.648 6.605 1 96.88 92 ALA A O 1
ATOM 723 N N . HIS A 1 93 ? 11.125 -10.227 5.121 1 95.81 93 HIS A N 1
ATOM 724 C CA . HIS A 1 93 ? 12.008 -9.773 4.051 1 95.81 93 HIS A CA 1
ATOM 725 C C . HIS A 1 93 ? 11.602 -8.398 3.543 1 95.81 93 HIS A C 1
ATOM 727 O O . HIS A 1 93 ? 11.398 -8.203 2.342 1 95.81 93 HIS A O 1
ATOM 733 N N . THR A 1 94 ? 11.648 -7.441 4.422 1 94.56 94 THR A N 1
ATOM 734 C CA . THR A 1 94 ? 11.078 -6.129 4.125 1 94.56 94 THR A CA 1
ATOM 735 C C . THR A 1 94 ? 11.844 -5.453 2.99 1 94.56 94 THR A C 1
ATOM 737 O O . THR A 1 94 ? 11.25 -4.773 2.152 1 94.56 94 THR A O 1
ATOM 740 N N . ARG A 1 95 ? 13.141 -5.609 2.91 1 93.19 95 ARG A N 1
ATOM 741 C CA . ARG A 1 95 ? 13.938 -4.988 1.859 1 93.19 95 ARG A CA 1
ATOM 742 C C . ARG A 1 95 ? 13.695 -5.66 0.514 1 93.19 95 ARG A C 1
ATOM 744 O O . ARG A 1 95 ? 13.57 -4.988 -0.511 1 93.19 95 ARG A O 1
ATOM 751 N N . GLU A 1 96 ? 13.602 -6.957 0.515 1 93.62 96 GLU A N 1
ATOM 752 C CA . GLU A 1 96 ? 13.25 -7.695 -0.695 1 93.62 96 GLU A CA 1
ATOM 753 C C . GLU A 1 96 ? 11.852 -7.328 -1.181 1 93.62 96 GLU A C 1
ATOM 755 O O . GLU A 1 96 ? 11.641 -7.121 -2.377 1 93.62 96 GLU A O 1
ATOM 760 N N . PHE A 1 97 ? 10.969 -7.215 -0.204 1 94.31 97 PHE A N 1
ATOM 761 C CA . PHE A 1 97 ? 9.594 -6.836 -0.525 1 94.31 97 PHE A CA 1
ATOM 762 C C . PHE A 1 97 ? 9.555 -5.473 -1.202 1 94.31 97 PHE A C 1
ATOM 764 O O . PHE A 1 97 ? 8.844 -5.285 -2.191 1 94.31 97 PHE A O 1
ATOM 771 N N . THR A 1 98 ? 10.289 -4.613 -0.626 1 91.88 98 THR A N 1
ATOM 772 C CA . THR A 1 98 ? 10.312 -3.258 -1.164 1 91.88 98 THR A CA 1
ATOM 773 C C . THR A 1 98 ? 10.805 -3.258 -2.607 1 91.88 98 THR A C 1
ATOM 775 O O . THR A 1 98 ? 10.211 -2.619 -3.475 1 91.88 98 THR A O 1
ATOM 778 N N . LEU A 1 99 ? 11.812 -3.994 -2.895 1 90.5 99 LEU A N 1
ATOM 779 C CA . LEU A 1 99 ? 12.336 -4.066 -4.254 1 90.5 99 LEU A CA 1
ATOM 780 C C . LEU A 1 99 ? 11.312 -4.68 -5.199 1 90.5 99 LEU A C 1
ATOM 782 O O . LEU A 1 99 ? 11.117 -4.191 -6.316 1 90.5 99 LEU A O 1
ATOM 786 N N . VAL A 1 100 ? 10.625 -5.691 -4.75 1 91 100 VAL A N 1
ATOM 787 C CA . VAL A 1 100 ? 9.766 -6.48 -5.625 1 91 100 VAL A CA 1
ATOM 788 C C . VAL A 1 100 ? 8.422 -5.781 -5.797 1 91 100 VAL A C 1
ATOM 790 O O . VAL A 1 100 ? 7.863 -5.754 -6.895 1 91 100 VAL A O 1
ATOM 793 N N . PHE A 1 101 ? 7.902 -5.113 -4.676 1 91.88 101 PHE A N 1
ATOM 794 C CA . PHE A 1 101 ? 6.488 -4.754 -4.688 1 91.88 101 PHE A CA 1
ATOM 795 C C . PHE A 1 101 ? 6.312 -3.256 -4.465 1 91.88 101 PHE A C 1
ATOM 797 O O . PHE A 1 101 ? 5.211 -2.725 -4.621 1 91.88 101 PHE A O 1
ATOM 804 N N . ALA A 1 102 ? 7.332 -2.553 -4.105 1 89.5 102 ALA A N 1
ATOM 805 C CA . ALA A 1 102 ? 7.148 -1.151 -3.736 1 89.5 102 ALA A CA 1
ATOM 806 C C . ALA A 1 102 ? 8.273 -0.287 -4.301 1 89.5 102 ALA A C 1
ATOM 808 O O . ALA A 1 102 ? 8.75 0.634 -3.633 1 89.5 102 ALA A O 1
ATOM 809 N N . SER A 1 103 ? 8.906 -0.587 -5.32 1 83.5 103 SER A N 1
ATOM 810 C CA . SER A 1 103 ? 9.914 0.242 -5.98 1 83.5 103 SER A CA 1
ATOM 811 C C . SER A 1 103 ? 9.367 0.863 -7.262 1 83.5 103 SER A C 1
ATOM 813 O O . SER A 1 103 ? 8.57 0.241 -7.969 1 83.5 103 SER A O 1
ATOM 815 N N . PRO A 1 104 ? 9.977 2.188 -7.238 1 67.56 104 PRO A N 1
ATOM 816 C CA . PRO A 1 104 ? 9.602 2.852 -8.484 1 67.56 104 PRO A CA 1
ATOM 817 C C . PRO A 1 104 ? 10.195 2.176 -9.719 1 67.56 104 PRO A C 1
ATOM 819 O O . PRO A 1 104 ? 11.281 1.601 -9.648 1 67.56 104 PRO A O 1
ATOM 822 N N . GLY A 1 105 ? 9.406 1.807 -10.852 1 62.31 105 GLY A N 1
ATOM 823 C CA . GLY A 1 105 ? 10.047 1.345 -12.07 1 62.31 105 GLY A CA 1
ATOM 824 C C . GLY A 1 105 ? 9.273 0.247 -12.773 1 62.31 105 GLY A C 1
ATOM 825 O O . GLY A 1 105 ? 9.672 -0.216 -13.844 1 62.31 105 GLY A O 1
ATOM 826 N N . GLY A 1 106 ? 8.344 -0.269 -12.055 1 53.84 106 GLY A N 1
ATOM 827 C CA . GLY A 1 106 ? 7.77 -1.332 -12.867 1 53.84 106 GLY A CA 1
ATOM 828 C C . GLY A 1 106 ? 7.121 -0.826 -14.141 1 53.84 106 GLY A C 1
ATOM 829 O O . GLY A 1 106 ? 6.211 0.006 -14.094 1 53.84 106 GLY A O 1
ATOM 830 N N . ASP A 1 107 ? 8.055 -0.72 -15.039 1 54.16 107 ASP A N 1
ATOM 831 C CA . ASP A 1 107 ? 7.465 -0.395 -16.328 1 54.16 107 ASP A CA 1
ATOM 832 C C . ASP A 1 107 ? 6.242 -1.265 -16.609 1 54.16 107 ASP A C 1
ATOM 834 O O . ASP A 1 107 ? 6.035 -2.287 -15.953 1 54.16 107 ASP A O 1
ATOM 838 N N . GLU A 1 108 ? 5.398 -0.678 -17.328 1 52.31 108 GLU A N 1
ATOM 839 C CA . GLU A 1 108 ? 4.238 -1.389 -17.859 1 52.31 108 GLU A CA 1
ATOM 840 C C . GLU A 1 108 ? 4.574 -2.848 -18.156 1 52.31 108 GLU A C 1
ATOM 842 O O . GLU A 1 108 ? 3.742 -3.734 -17.953 1 52.31 108 GLU A O 1
ATOM 847 N N . ALA A 1 109 ? 5.73 -2.949 -18.469 1 51.59 109 ALA A N 1
ATOM 848 C CA . ALA A 1 109 ? 6.148 -4.273 -18.922 1 51.59 109 ALA A CA 1
ATOM 849 C C . ALA A 1 109 ? 6.199 -5.258 -17.766 1 51.59 109 ALA A C 1
ATOM 851 O O . ALA A 1 109 ? 5.895 -6.441 -17.922 1 51.59 109 ALA A O 1
ATOM 852 N N . ARG A 1 110 ? 6.48 -4.641 -16.594 1 57.31 110 ARG A N 1
ATOM 853 C CA . ARG A 1 110 ? 6.527 -5.531 -15.438 1 57.31 110 ARG A CA 1
ATOM 854 C C . ARG A 1 110 ? 5.137 -6.035 -15.07 1 57.31 110 ARG A C 1
ATOM 856 O O . ARG A 1 110 ? 4.965 -7.203 -14.719 1 57.31 110 ARG A O 1
ATOM 863 N N . ALA A 1 111 ? 4.207 -5.156 -15.195 1 55.09 111 ALA A N 1
ATOM 864 C CA . ALA A 1 111 ? 2.83 -5.531 -14.875 1 55.09 111 ALA A CA 1
ATOM 865 C C . ALA A 1 111 ? 2.355 -6.68 -15.758 1 55.09 111 ALA A C 1
ATOM 867 O O . ALA A 1 111 ? 1.688 -7.602 -15.289 1 55.09 111 ALA A O 1
ATOM 868 N N . LEU A 1 112 ? 2.779 -6.586 -16.938 1 48.81 112 LEU A N 1
ATOM 869 C CA . LEU A 1 112 ? 2.328 -7.578 -17.906 1 48.81 112 LEU A CA 1
ATOM 870 C C . LEU A 1 112 ? 2.965 -8.938 -17.625 1 48.81 112 LEU A C 1
ATOM 872 O O . LEU A 1 112 ? 2.424 -9.977 -18.031 1 48.81 112 LEU A O 1
ATOM 876 N N . ARG A 1 113 ? 3.988 -8.867 -17.016 1 55.66 113 ARG A N 1
ATOM 877 C CA . ARG A 1 113 ? 4.715 -10.117 -16.844 1 55.66 113 ARG A CA 1
ATOM 878 C C . ARG A 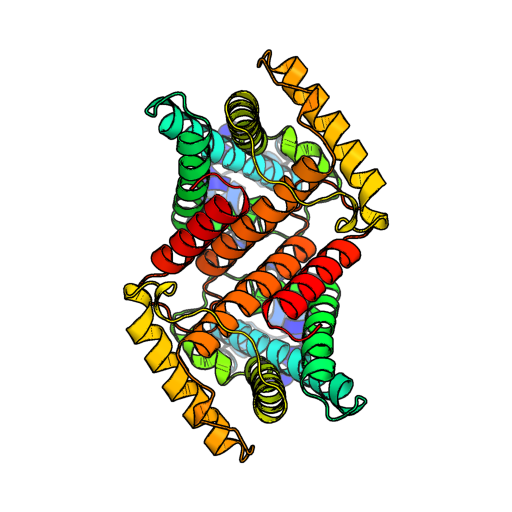1 113 ? 4.398 -10.758 -15.5 1 55.66 113 ARG A C 1
ATOM 880 O O . ARG A 1 113 ? 4.855 -11.867 -15.211 1 55.66 113 ARG A O 1
ATOM 887 N N . ARG A 1 114 ? 3.537 -10.094 -14.859 1 56.59 114 ARG A N 1
ATOM 888 C CA . ARG A 1 114 ? 3.348 -10.516 -13.469 1 56.59 114 ARG A CA 1
ATOM 889 C C . ARG A 1 114 ? 2.826 -11.945 -13.406 1 56.59 114 ARG A C 1
ATOM 891 O O . ARG A 1 114 ? 3.26 -12.727 -12.555 1 56.59 114 ARG A O 1
ATOM 898 N N . PHE A 1 115 ? 1.921 -12.211 -14.336 1 53.66 115 PHE A N 1
ATOM 899 C CA . PHE A 1 115 ? 1.396 -13.57 -14.258 1 53.66 115 PHE A CA 1
ATOM 900 C C . PHE A 1 115 ? 2.387 -14.57 -14.852 1 53.66 115 PHE A C 1
ATOM 902 O O . PHE A 1 115 ? 2.266 -15.773 -14.633 1 53.66 115 PHE A O 1
ATOM 909 N N . ASP A 1 116 ? 3.279 -14 -15.367 1 65.06 116 ASP A N 1
ATOM 910 C CA . ASP A 1 116 ? 4.344 -14.898 -15.812 1 65.06 116 ASP A CA 1
ATOM 911 C C . ASP A 1 116 ? 5.367 -15.125 -14.695 1 65.06 116 ASP A C 1
ATOM 913 O O . ASP A 1 116 ? 6.141 -16.078 -14.742 1 65.06 116 ASP A O 1
ATOM 917 N N . GLU A 1 117 ? 5.066 -14.375 -13.812 1 77.81 117 GLU A N 1
ATOM 918 C CA . GLU A 1 117 ? 5.996 -14.531 -12.695 1 77.81 117 GLU A CA 1
ATOM 919 C C . GLU A 1 117 ? 5.527 -15.617 -11.734 1 77.81 117 GLU A C 1
ATOM 921 O O . GLU A 1 117 ? 4.328 -15.82 -11.555 1 77.81 117 GLU A O 1
ATOM 926 N N . PRO A 1 118 ? 6.477 -16.312 -11.141 1 80.12 118 PRO A N 1
ATOM 927 C CA . PRO A 1 118 ? 6.176 -17.484 -10.305 1 80.12 118 PRO A CA 1
ATOM 928 C C . PRO A 1 118 ? 5.164 -17.172 -9.203 1 80.12 118 PRO A C 1
ATOM 930 O O . PRO A 1 118 ? 4.258 -17.969 -8.953 1 80.12 118 PRO A O 1
ATOM 933 N N . PHE A 1 119 ? 5.266 -16.078 -8.602 1 85.88 119 PHE A N 1
ATOM 934 C CA . PHE A 1 119 ? 4.348 -15.711 -7.523 1 85.88 119 PHE A CA 1
ATOM 935 C C . PHE A 1 119 ? 2.92 -15.602 -8.047 1 85.88 119 PHE A C 1
ATOM 937 O O . PHE A 1 119 ? 1.988 -16.141 -7.445 1 85.88 119 PHE A O 1
ATOM 944 N N . GLY A 1 120 ? 2.773 -14.945 -9.125 1 84.25 120 GLY A N 1
ATOM 945 C CA . GLY A 1 120 ? 1.457 -14.812 -9.727 1 84.25 120 GLY A CA 1
ATOM 946 C C . GLY A 1 120 ? 0.83 -16.141 -10.086 1 84.25 120 GLY A C 1
ATOM 947 O O . GLY A 1 120 ? -0.37 -16.344 -9.891 1 84.25 120 GLY A O 1
ATOM 948 N N . ARG A 1 121 ? 1.612 -17.062 -10.461 1 83.25 121 ARG A N 1
ATOM 949 C CA . ARG A 1 121 ? 1.13 -18.375 -10.883 1 83.25 121 ARG A CA 1
ATOM 950 C C . ARG A 1 121 ? 0.597 -19.172 -9.695 1 83.25 121 ARG A C 1
ATOM 952 O O . ARG A 1 121 ? -0.379 -19.906 -9.828 1 83.25 121 ARG A O 1
ATOM 959 N N . ILE A 1 122 ? 1.199 -19.016 -8.594 1 84.94 122 ILE A N 1
ATOM 960 C CA . ILE A 1 122 ? 0.752 -19.719 -7.398 1 84.94 122 ILE A CA 1
ATOM 961 C C . ILE A 1 122 ? -0.638 -19.219 -7 1 84.94 122 ILE A C 1
ATOM 963 O O . ILE A 1 122 ? -1.52 -20.031 -6.684 1 84.94 122 ILE A O 1
ATOM 967 N N . PHE A 1 123 ? -0.833 -17.953 -7.043 1 83.81 123 PHE A N 1
ATOM 968 C CA . PHE A 1 123 ? -2.133 -17.391 -6.715 1 83.81 123 PHE A CA 1
ATOM 969 C C . PHE A 1 123 ? -3.189 -17.828 -7.719 1 83.81 123 PHE A C 1
ATOM 971 O O . PHE A 1 123 ? -4.301 -18.188 -7.332 1 83.81 123 PHE A O 1
ATOM 978 N N . LEU A 1 124 ? -2.787 -17.875 -8.93 1 81.81 124 LEU A N 1
ATOM 979 C CA . LEU A 1 124 ? -3.719 -18.25 -9.984 1 81.81 124 LEU A CA 1
ATOM 980 C C . LEU A 1 124 ? -4.129 -19.719 -9.852 1 81.81 124 LEU A C 1
ATOM 982 O O . LEU A 1 124 ? -5.297 -20.062 -10.047 1 81.81 124 LEU A O 1
ATOM 986 N N . ALA A 1 125 ? -3.234 -20.547 -9.547 1 81.81 125 ALA A N 1
ATOM 987 C CA . ALA A 1 125 ? -3.531 -21.953 -9.359 1 81.81 125 ALA A CA 1
ATOM 988 C C . ALA A 1 125 ? -4.512 -22.172 -8.211 1 81.81 125 ALA A C 1
ATOM 990 O O . ALA A 1 125 ? -5.465 -22.953 -8.336 1 81.81 125 ALA A O 1
ATOM 991 N N . ALA A 1 126 ? -4.305 -21.484 -7.16 1 84.25 126 ALA A N 1
ATOM 992 C CA . ALA A 1 126 ? -5.207 -21.594 -6.016 1 84.25 126 ALA A CA 1
ATOM 993 C C . ALA A 1 126 ? -6.59 -21.031 -6.355 1 84.25 126 ALA A C 1
ATOM 995 O O . ALA A 1 126 ? -7.609 -21.609 -5.961 1 84.25 126 ALA A O 1
ATOM 996 N N . ALA A 1 127 ? -6.637 -19.953 -7.07 1 84.25 127 ALA A N 1
ATOM 997 C CA . ALA A 1 127 ? -7.902 -19.375 -7.516 1 84.25 127 ALA A CA 1
ATOM 998 C C . ALA A 1 127 ? -8.664 -20.344 -8.414 1 84.25 127 ALA A C 1
ATOM 1000 O O . ALA A 1 127 ? -9.883 -20.469 -8.32 1 84.25 127 ALA A O 1
ATOM 1001 N N . GLY A 1 128 ? -7.922 -20.984 -9.25 1 82.19 128 GLY A N 1
ATOM 1002 C CA . GLY A 1 128 ? -8.539 -21.984 -10.117 1 82.19 128 GLY A CA 1
ATOM 1003 C C . GLY A 1 128 ? -9.18 -23.125 -9.344 1 82.19 128 GLY A C 1
ATOM 1004 O O . GLY A 1 128 ? -10.312 -23.516 -9.641 1 82.19 128 GLY A O 1
ATOM 1005 N N . ARG A 1 129 ? -8.508 -23.609 -8.398 1 84.06 129 ARG A N 1
ATOM 1006 C CA . ARG A 1 129 ? -9.039 -24.688 -7.559 1 84.06 129 ARG A CA 1
ATOM 1007 C C . ARG A 1 129 ? -10.258 -24.203 -6.777 1 84.06 129 ARG A C 1
ATOM 1009 O O . ARG A 1 129 ? -11.242 -24.953 -6.633 1 84.06 129 ARG A O 1
ATOM 1016 N N . LEU A 1 130 ? -10.148 -23.031 -6.305 1 87.75 130 LEU A N 1
ATOM 1017 C CA . LEU A 1 130 ? -11.266 -22.438 -5.57 1 87.75 130 LEU A CA 1
ATOM 1018 C C . LEU A 1 130 ? -12.5 -22.328 -6.449 1 87.75 130 LEU A C 1
ATOM 1020 O O . LEU A 1 130 ? -13.586 -22.781 -6.059 1 87.75 130 LEU A O 1
ATOM 1024 N N . LEU A 1 131 ? -12.328 -21.875 -7.637 1 87.06 131 LEU A N 1
ATOM 1025 C CA . LEU A 1 131 ? -13.453 -21.641 -8.539 1 87.06 131 LEU A CA 1
ATOM 1026 C C . LEU A 1 131 ? -14.008 -22.969 -9.055 1 87.06 131 LEU A C 1
ATOM 1028 O O . LEU A 1 131 ? -15.188 -23.062 -9.398 1 87.06 131 LEU A O 1
ATOM 1032 N N . ALA A 1 132 ? -13.133 -23.969 -9.125 1 84.06 132 ALA A N 1
ATOM 1033 C CA . ALA A 1 132 ? -13.562 -25.281 -9.602 1 84.06 132 ALA A CA 1
ATOM 1034 C C . ALA A 1 132 ? -14.484 -25.953 -8.594 1 84.06 132 ALA A C 1
ATOM 1036 O O . ALA A 1 132 ? -15.391 -26.703 -8.977 1 84.06 132 ALA A O 1
ATOM 1037 N N . ASN A 1 133 ? -14.328 -25.656 -7.355 1 86.56 133 ASN A N 1
ATOM 1038 C CA . ASN A 1 133 ? -14.977 -26.484 -6.344 1 86.56 133 ASN A CA 1
ATOM 1039 C C . ASN A 1 133 ? -15.977 -25.672 -5.516 1 86.56 133 ASN A C 1
ATOM 1041 O O . ASN A 1 133 ? -16.734 -26.234 -4.723 1 86.56 133 ASN A O 1
ATOM 1045 N N . TYR A 1 134 ? -15.945 -24.375 -5.75 1 88.94 134 TYR A N 1
ATOM 1046 C CA . TYR A 1 134 ? -16.844 -23.531 -4.957 1 88.94 134 TYR A CA 1
ATOM 1047 C C . TYR A 1 134 ? -17.594 -22.562 -5.84 1 88.94 134 TYR A C 1
ATOM 1049 O O . TYR A 1 134 ? -17.109 -22.141 -6.891 1 88.94 134 TYR A O 1
ATOM 1057 N N . ASP A 1 135 ? -18.75 -22.344 -5.484 1 89.31 135 ASP A N 1
ATOM 1058 C CA . ASP A 1 135 ? -19.5 -21.219 -6.043 1 89.31 135 ASP A CA 1
ATOM 1059 C C . ASP A 1 135 ? -19.312 -19.953 -5.199 1 89.31 135 ASP A C 1
ATOM 1061 O O . ASP A 1 135 ? -19.672 -19.922 -4.023 1 89.31 135 ASP A O 1
ATOM 1065 N N . ILE A 1 136 ? -18.75 -19 -5.836 1 91.56 136 ILE A N 1
ATOM 1066 C CA . ILE A 1 136 ? -18.438 -17.812 -5.062 1 91.56 136 ILE A CA 1
ATOM 1067 C C . ILE A 1 136 ? -19.375 -16.672 -5.461 1 91.56 136 ILE A C 1
ATOM 1069 O O . ILE A 1 136 ? -19.906 -16.656 -6.578 1 91.56 136 ILE A O 1
ATOM 1073 N N . VAL A 1 137 ? -19.562 -15.805 -4.531 1 94.19 137 VAL A N 1
ATOM 1074 C CA . VAL A 1 137 ? -20.312 -14.586 -4.789 1 94.19 137 VAL A CA 1
ATOM 1075 C C . VAL A 1 137 ? -19.391 -13.539 -5.418 1 94.19 137 VAL A C 1
ATOM 1077 O O . VAL A 1 137 ? -18.328 -13.227 -4.879 1 94.19 137 VAL A O 1
ATOM 1080 N N . THR A 1 138 ? -19.766 -13.039 -6.574 1 94 138 THR A N 1
ATOM 1081 C CA . THR A 1 138 ? -18.984 -12.023 -7.273 1 94 138 THR A CA 1
ATOM 1082 C C . THR A 1 138 ? -19.812 -10.773 -7.52 1 94 138 THR A C 1
ATOM 1084 O O . THR A 1 138 ? -21.047 -10.82 -7.492 1 94 138 THR A O 1
ATOM 1087 N N . PRO A 1 139 ? -19.156 -9.641 -7.645 1 92.81 139 PRO A N 1
ATOM 1088 C CA . PRO A 1 139 ? -19.906 -8.43 -7.988 1 92.81 139 PRO A CA 1
ATOM 1089 C C . PRO A 1 139 ? -20.703 -8.586 -9.281 1 92.81 139 PRO A C 1
ATOM 1091 O O . PRO A 1 139 ? -20.203 -9.148 -10.258 1 92.81 139 PRO A O 1
ATOM 1094 N N . PRO A 1 140 ? -21.938 -8.125 -9.195 1 91.94 140 PRO A N 1
ATOM 1095 C CA . PRO A 1 140 ? -22.703 -8.125 -10.445 1 91.94 140 PRO A CA 1
ATOM 1096 C C . PRO A 1 140 ? -22.125 -7.156 -11.484 1 91.94 140 PRO A C 1
ATOM 1098 O O . PRO A 1 140 ? -21.484 -6.172 -11.117 1 91.94 140 PRO A O 1
ATOM 1101 N N . THR A 1 141 ? -22.359 -7.438 -12.719 1 91.12 141 THR A N 1
ATOM 1102 C CA . THR A 1 141 ? -21.781 -6.703 -13.844 1 91.12 141 THR A CA 1
ATOM 1103 C C . THR A 1 141 ? -22.172 -5.23 -13.781 1 91.12 141 THR A C 1
ATOM 1105 O O . THR A 1 141 ? -21.391 -4.359 -14.164 1 91.12 141 THR A O 1
ATOM 1108 N N . ASP A 1 142 ? -23.281 -4.949 -13.141 1 90.81 142 ASP A N 1
ATOM 1109 C CA . ASP A 1 142 ? -23.812 -3.586 -13.172 1 90.81 142 ASP A CA 1
ATOM 1110 C C . ASP A 1 142 ? -23.062 -2.693 -12.188 1 90.81 142 ASP A C 1
ATOM 1112 O O . ASP A 1 142 ? -23.125 -1.465 -12.281 1 90.81 142 ASP A O 1
ATOM 1116 N N . VAL A 1 143 ? -22.375 -3.295 -11.273 1 91.06 143 VAL A N 1
ATOM 1117 C CA . VAL A 1 143 ? -21.625 -2.486 -10.32 1 91.06 143 VAL A CA 1
ATOM 1118 C C . VAL A 1 143 ? -20.203 -2.283 -10.812 1 91.06 143 VAL A C 1
ATOM 1120 O O . VAL A 1 143 ? -19.453 -1.469 -10.266 1 91.06 143 VAL A O 1
ATOM 1123 N N . ILE A 1 144 ? -19.828 -3 -11.812 1 96.12 144 ILE A N 1
ATOM 1124 C CA . ILE A 1 144 ? -18.5 -2.857 -12.406 1 96.12 144 ILE A CA 1
ATOM 1125 C C . ILE A 1 144 ? -18.484 -1.658 -13.352 1 96.12 144 ILE A C 1
ATOM 1127 O O . ILE A 1 144 ? -19.266 -1.601 -14.305 1 96.12 144 ILE A O 1
ATOM 1131 N N . PRO A 1 145 ? -17.625 -0.732 -13.086 1 96.62 145 PRO A N 1
ATOM 1132 C CA . PRO A 1 145 ? -17.562 0.412 -14 1 96.62 145 PRO A CA 1
ATOM 1133 C C . PRO A 1 145 ? -17.328 -0.003 -15.453 1 96.62 145 PRO A C 1
ATOM 1135 O O . PRO A 1 145 ? -16.422 -0.787 -15.734 1 96.62 145 PRO A O 1
ATOM 1138 N N . PRO A 1 146 ? -18.109 0.504 -16.328 1 96.75 146 PRO A N 1
ATOM 1139 C CA . PRO A 1 146 ? -17.984 0.112 -17.734 1 96.75 146 PRO A CA 1
ATOM 1140 C C . PRO A 1 146 ? -16.594 0.386 -18.297 1 96.75 146 PRO A C 1
ATOM 1142 O O . PRO A 1 146 ? -16.125 -0.346 -19.172 1 96.75 146 PRO A O 1
ATOM 1145 N N . GLU A 1 147 ? -15.906 1.352 -17.766 1 96.75 147 GLU A N 1
ATOM 1146 C CA . GLU A 1 147 ? -14.586 1.742 -18.25 1 96.75 147 GLU A CA 1
ATOM 1147 C C . GLU A 1 147 ? -13.555 0.648 -17.984 1 96.75 147 GLU A C 1
ATOM 1149 O O . GLU A 1 147 ? -12.484 0.639 -18.609 1 96.75 147 GLU A O 1
ATOM 1154 N N . LEU A 1 148 ? -13.883 -0.266 -17.109 1 96.12 148 LEU A N 1
ATOM 1155 C CA . LEU A 1 148 ? -12.945 -1.324 -16.766 1 96.12 148 LEU A CA 1
ATOM 1156 C C . LEU A 1 148 ? -13.195 -2.578 -17.594 1 96.12 148 LEU A C 1
ATOM 1158 O O . LEU A 1 148 ? -12.383 -3.508 -17.578 1 96.12 148 LEU A O 1
ATOM 1162 N N . HIS A 1 149 ? -14.273 -2.602 -18.375 1 96.69 149 HIS A N 1
ATOM 1163 C CA . HIS A 1 149 ? -14.711 -3.838 -19.016 1 96.69 149 HIS A CA 1
ATOM 1164 C C . HIS A 1 149 ? -13.648 -4.367 -19.969 1 96.69 149 HIS A C 1
ATOM 1166 O O . HIS A 1 149 ? -13.312 -5.555 -19.938 1 96.69 149 HIS A O 1
ATOM 1172 N N . GLU A 1 150 ? -13.094 -3.514 -20.734 1 95.94 150 GLU A N 1
ATOM 1173 C CA . GLU A 1 150 ? -12.102 -3.957 -21.703 1 95.94 150 GLU A CA 1
ATOM 1174 C C . GLU A 1 150 ? -10.867 -4.527 -21.016 1 95.94 150 GLU A C 1
ATOM 1176 O O . GLU A 1 150 ? -10.352 -5.57 -21.422 1 95.94 150 GLU A O 1
ATOM 1181 N N . ASP A 1 151 ? -10.406 -3.867 -20.031 1 94.31 151 ASP A N 1
ATOM 1182 C CA . ASP A 1 151 ? -9.258 -4.352 -19.266 1 94.31 151 ASP A CA 1
ATOM 1183 C C . ASP A 1 151 ? -9.555 -5.703 -18.625 1 94.31 151 ASP A C 1
ATOM 1185 O O . ASP A 1 151 ? -8.695 -6.59 -18.609 1 94.31 151 ASP A O 1
ATOM 1189 N N . LEU A 1 152 ? -10.758 -5.844 -18.125 1 94.75 152 LEU A N 1
ATOM 1190 C CA . LEU A 1 152 ? -11.141 -7.082 -17.469 1 94.75 152 LEU A CA 1
ATOM 1191 C C . LEU A 1 152 ? -11.242 -8.227 -18.469 1 94.75 152 LEU A C 1
ATOM 1193 O O . LEU A 1 152 ? -10.867 -9.359 -18.156 1 94.75 152 LEU A O 1
ATOM 1197 N N . VAL A 1 153 ? -11.703 -7.914 -19.656 1 94.56 153 VAL A N 1
ATOM 1198 C CA . VAL A 1 153 ? -11.766 -8.922 -20.703 1 94.56 153 VAL A CA 1
ATOM 1199 C C . VAL A 1 153 ? -10.352 -9.352 -21.109 1 94.56 153 VAL A C 1
ATOM 1201 O O . VAL A 1 153 ? -10.086 -10.539 -21.297 1 94.56 153 VAL A O 1
ATOM 1204 N N . HIS A 1 154 ? -9.508 -8.438 -21.188 1 91.25 154 HIS A N 1
ATOM 1205 C CA . HIS A 1 154 ? -8.117 -8.75 -21.484 1 91.25 154 HIS A CA 1
ATOM 1206 C C . HIS A 1 154 ? -7.512 -9.625 -20.391 1 91.25 154 HIS A C 1
ATOM 1208 O O . HIS A 1 154 ? -6.824 -10.609 -20.688 1 91.25 154 HIS A O 1
ATOM 1214 N N . PHE A 1 155 ? -7.781 -9.266 -19.203 1 89.06 155 PHE A N 1
ATOM 1215 C CA . PHE A 1 155 ? -7.324 -10.055 -18.062 1 89.06 155 PHE A CA 1
ATOM 1216 C C . PHE A 1 155 ? -7.863 -11.477 -18.141 1 89.06 155 PHE A C 1
ATOM 1218 O O . PHE A 1 155 ? -7.113 -12.438 -17.953 1 89.06 155 PHE A O 1
ATOM 1225 N N . GLN A 1 156 ? -9.102 -11.586 -18.422 1 89.81 156 GLN A N 1
ATOM 1226 C CA . GLN A 1 156 ? -9.75 -12.875 -18.578 1 89.81 156 GLN A CA 1
ATOM 1227 C C . GLN A 1 156 ? -9.055 -13.727 -19.625 1 89.81 156 GLN A C 1
ATOM 1229 O O . GLN A 1 156 ? -8.766 -14.906 -19.391 1 89.81 156 GLN A O 1
ATOM 1234 N N . THR A 1 157 ? -8.773 -13.133 -20.719 1 88.12 157 THR A N 1
ATOM 1235 C CA . THR A 1 157 ? -8.125 -13.812 -21.844 1 88.12 157 THR A CA 1
ATOM 1236 C C . THR A 1 157 ? -6.738 -14.312 -21.438 1 88.12 157 THR A C 1
ATOM 1238 O O . THR A 1 157 ? -6.383 -15.461 -21.719 1 88.12 157 THR A O 1
ATOM 1241 N N . GLU A 1 158 ? -6.051 -13.5 -20.766 1 81.44 158 GLU A N 1
ATOM 1242 C CA . GLU A 1 158 ? -4.707 -13.859 -20.328 1 81.44 158 GLU A CA 1
ATOM 1243 C C . GLU A 1 158 ? -4.742 -14.992 -19.297 1 81.44 158 GLU A C 1
ATOM 1245 O O . GLU A 1 158 ? -3.902 -15.891 -19.328 1 81.44 158 GLU A O 1
ATOM 1250 N N . LEU A 1 159 ? -5.645 -14.891 -18.438 1 81.69 159 LEU A N 1
ATOM 1251 C CA . LEU A 1 159 ? -5.762 -15.906 -17.406 1 81.69 159 LEU A CA 1
ATOM 1252 C C . LEU A 1 159 ? -6.133 -17.266 -18.016 1 81.69 159 LEU A C 1
ATOM 1254 O O . LEU A 1 159 ? -5.574 -18.281 -17.625 1 81.69 159 LEU A O 1
ATOM 1258 N N . LEU A 1 160 ? -7.051 -17.234 -18.938 1 82.38 160 LEU A N 1
ATOM 1259 C CA . LEU A 1 160 ? -7.469 -18.453 -19.594 1 82.38 160 LEU A CA 1
ATOM 1260 C C . LEU A 1 160 ? -6.305 -19.094 -20.359 1 82.38 160 LEU A C 1
ATOM 1262 O O . LEU A 1 160 ? -6.141 -20.312 -20.344 1 82.38 160 LEU A O 1
ATOM 1266 N N . ALA A 1 161 ? -5.551 -18.281 -20.938 1 80.56 161 ALA A N 1
ATOM 1267 C CA . ALA A 1 161 ? -4.375 -18.766 -21.656 1 80.56 161 ALA A CA 1
ATOM 1268 C C . ALA A 1 161 ? -3.381 -19.406 -20.688 1 80.56 161 ALA A C 1
ATOM 1270 O O . ALA A 1 161 ? -2.861 -20.5 -20.953 1 80.56 161 ALA A O 1
ATOM 1271 N N . ALA A 1 162 ? -3.158 -18.766 -19.594 1 75.19 162 ALA A N 1
ATOM 1272 C CA . ALA A 1 162 ? -2.225 -19.281 -18.594 1 75.19 162 ALA A CA 1
ATOM 1273 C C . ALA A 1 162 ? -2.711 -20.609 -18 1 75.19 162 ALA A C 1
ATOM 1275 O O . ALA A 1 162 ? -1.917 -21.516 -17.766 1 75.19 162 ALA A O 1
ATOM 1276 N N . LEU A 1 163 ? -3.986 -20.719 -17.781 1 74.75 163 LEU A N 1
ATOM 1277 C CA . LEU A 1 163 ? -4.57 -21.922 -17.219 1 74.75 163 LEU A CA 1
ATOM 1278 C C . LEU A 1 163 ? -4.516 -23.078 -18.219 1 74.75 163 LEU A C 1
ATOM 1280 O O . LEU A 1 163 ? -4.289 -24.234 -17.828 1 74.75 163 LEU A O 1
ATOM 1284 N N . SER A 1 164 ? -4.75 -22.781 -19.359 1 76.81 164 SER A N 1
ATOM 1285 C CA . SER A 1 164 ? -4.672 -23.797 -20.406 1 76.81 164 SER A CA 1
ATOM 1286 C C . SER A 1 164 ? -3.264 -24.375 -20.516 1 76.81 164 SER A C 1
ATOM 1288 O O . SER A 1 164 ? -3.096 -25.578 -20.688 1 76.81 164 SER A O 1
ATOM 1290 N N . GLU A 1 165 ? -2.336 -23.562 -20.297 1 74.12 165 GLU A N 1
ATOM 1291 C CA . GLU A 1 165 ? -0.94 -23.984 -20.375 1 74.12 165 GLU A CA 1
ATOM 1292 C C . GLU A 1 165 ? -0.551 -24.828 -19.172 1 74.12 165 GLU A C 1
ATOM 1294 O O . GLU A 1 165 ? 0.313 -25.703 -19.266 1 74.12 165 GLU A O 1
ATOM 1299 N N . SER A 1 166 ? -1.183 -24.562 -18.125 1 69.75 166 SER A N 1
ATOM 1300 C CA . SER A 1 166 ? -0.855 -25.266 -16.906 1 69.75 166 SER A CA 1
ATOM 1301 C C . SER A 1 166 ? -1.505 -26.656 -16.875 1 69.75 166 SER A C 1
ATOM 1303 O O . SER A 1 166 ? -1.114 -27.516 -16.078 1 69.75 166 SER A O 1
ATOM 1305 N N . GLY A 1 167 ? -2.42 -26.891 -17.703 1 68 167 GLY A N 1
ATOM 1306 C CA . GLY A 1 167 ? -3.129 -28.156 -17.734 1 68 167 GLY A CA 1
ATOM 1307 C C . GLY A 1 167 ? -4.145 -28.297 -16.609 1 68 167 GLY A C 1
ATOM 1308 O O . GLY A 1 167 ? -4.738 -29.375 -16.438 1 68 167 GLY A O 1
ATOM 1309 N N . GLN A 1 168 ? -4.301 -27.297 -15.867 1 66.81 168 GLN A N 1
ATOM 1310 C CA . GLN A 1 168 ? -5.246 -27.344 -14.758 1 66.81 168 GLN A CA 1
ATOM 1311 C C . GLN A 1 168 ? -6.688 -27.297 -15.258 1 66.81 168 GLN A C 1
ATOM 1313 O O . GLN A 1 168 ? -6.992 -26.562 -16.203 1 66.81 168 GLN A O 1
ATOM 1318 N N . LYS A 1 169 ? -7.469 -28.312 -14.805 1 67.62 169 LYS A N 1
ATOM 1319 C CA . LYS A 1 169 ? -8.898 -28.25 -15.094 1 67.62 169 LYS A CA 1
ATOM 1320 C C . LYS A 1 169 ? -9.539 -27.031 -14.422 1 67.62 169 LYS A C 1
ATOM 1322 O O . LYS A 1 169 ? -9.398 -26.844 -13.219 1 67.62 169 LYS A O 1
ATOM 1327 N N . PHE A 1 170 ? -9.875 -26.078 -15.227 1 74.12 170 PHE A N 1
ATOM 1328 C CA . PHE A 1 170 ? -10.477 -24.859 -14.727 1 74.12 170 PHE A CA 1
ATOM 1329 C C . PHE A 1 170 ? -11.828 -24.609 -15.383 1 74.12 170 PHE A C 1
ATOM 1331 O O . PHE A 1 170 ? -11.984 -24.828 -16.594 1 74.12 170 PHE A O 1
ATOM 1338 N N . PRO A 1 171 ? -12.781 -24.391 -14.555 1 78.81 171 PRO A N 1
ATOM 1339 C CA . PRO A 1 171 ? -14.078 -24.047 -15.148 1 78.81 171 PRO A CA 1
ATOM 1340 C C . PRO A 1 171 ? -14.078 -22.688 -15.836 1 78.81 171 PRO A C 1
ATOM 1342 O O . PRO A 1 171 ? -14.438 -21.688 -15.219 1 78.81 171 PRO A O 1
ATOM 1345 N N . ALA A 1 172 ? -13.688 -22.688 -17.078 1 80.81 172 ALA A N 1
ATOM 1346 C CA . ALA A 1 172 ? -13.562 -21.453 -17.844 1 80.81 172 ALA A CA 1
ATOM 1347 C C . ALA A 1 172 ? -14.852 -20.641 -17.812 1 80.81 172 ALA A C 1
ATOM 1349 O O . ALA A 1 172 ? -14.82 -19.406 -17.859 1 80.81 172 ALA A O 1
ATOM 1350 N N . GLU A 1 173 ? -15.938 -21.281 -17.641 1 83.94 173 GLU A N 1
ATOM 1351 C CA . GLU A 1 173 ? -17.234 -20.641 -17.688 1 83.94 173 GLU A CA 1
ATOM 1352 C C . GLU A 1 173 ? -17.469 -19.766 -16.453 1 83.94 173 GLU A C 1
ATOM 1354 O O . GLU A 1 173 ? -18.344 -18.906 -16.438 1 83.94 173 GLU A O 1
ATOM 1359 N N . LYS A 1 174 ? -16.656 -20.031 -15.484 1 88 174 LYS A N 1
ATOM 1360 C CA . LYS A 1 174 ? -16.812 -19.266 -14.242 1 88 174 LYS A CA 1
ATOM 1361 C C . LYS A 1 174 ? -15.977 -18 -14.258 1 88 174 LYS A C 1
ATOM 1363 O O . LYS A 1 174 ? -16.156 -17.109 -13.43 1 88 174 LYS A O 1
ATOM 1368 N N . LEU A 1 175 ? -15.102 -17.891 -15.219 1 89.62 175 LEU A N 1
ATOM 1369 C CA . LEU A 1 175 ? -14.242 -16.719 -15.305 1 89.62 175 LEU A CA 1
ATOM 1370 C C . LEU A 1 175 ? -14.961 -15.57 -16.016 1 89.62 175 LEU A C 1
ATOM 1372 O O . LEU A 1 175 ? -14.531 -15.133 -17.078 1 89.62 175 LEU A O 1
ATOM 1376 N N . ASP A 1 176 ? -15.969 -15.094 -15.359 1 92.56 176 ASP A N 1
ATOM 1377 C CA . ASP A 1 176 ? -16.688 -13.961 -15.914 1 92.56 176 ASP A CA 1
ATOM 1378 C C . ASP A 1 176 ? -16.125 -12.641 -15.406 1 92.56 176 ASP A C 1
ATOM 1380 O O . ASP A 1 176 ? -15.109 -12.617 -14.703 1 92.56 176 ASP A O 1
ATOM 1384 N N . LEU A 1 177 ? -16.688 -11.562 -15.742 1 94.81 177 LEU A N 1
ATOM 1385 C CA . LEU A 1 177 ? -16.188 -10.242 -15.398 1 94.81 177 LEU A CA 1
ATOM 1386 C C . LEU A 1 177 ? -16.219 -10.023 -13.891 1 94.81 177 LEU A C 1
ATOM 1388 O O . LEU A 1 177 ? -15.352 -9.352 -13.328 1 94.81 177 LEU A O 1
ATOM 1392 N N . GLY A 1 178 ? -17.281 -10.562 -13.273 1 95.56 178 GLY A N 1
ATOM 1393 C CA . GLY A 1 178 ? -17.391 -10.461 -11.828 1 95.56 178 GLY A CA 1
ATOM 1394 C C . GLY A 1 178 ? -16.203 -11.086 -11.102 1 95.56 178 GLY A C 1
ATOM 1395 O O . GLY A 1 178 ? -15.672 -10.5 -10.156 1 95.56 178 GLY A O 1
ATOM 1396 N N . VAL A 1 179 ? -15.805 -12.219 -11.586 1 94.06 179 VAL A N 1
ATOM 1397 C CA . VAL A 1 179 ? -14.672 -12.914 -10.984 1 94.06 179 VAL A CA 1
ATOM 1398 C C . VAL A 1 179 ? -13.391 -12.125 -11.227 1 94.06 179 VAL A C 1
ATOM 1400 O O . VAL A 1 179 ? -12.562 -11.977 -10.32 1 94.06 179 VAL A O 1
ATOM 1403 N N . MET A 1 180 ? -13.164 -11.586 -12.453 1 93.75 180 MET A N 1
ATOM 1404 C CA . MET A 1 180 ? -11.977 -10.797 -12.766 1 93.75 180 MET A CA 1
ATOM 1405 C C . MET A 1 180 ? -11.891 -9.57 -11.859 1 93.75 180 MET A C 1
ATOM 1407 O O . MET A 1 180 ? -10.836 -9.289 -11.297 1 93.75 180 MET A O 1
ATOM 1411 N N . TYR A 1 181 ? -13 -8.945 -11.742 1 95.88 181 TYR A N 1
ATOM 1412 C CA . TYR A 1 181 ? -13.055 -7.742 -10.922 1 95.88 181 TYR A CA 1
ATOM 1413 C C . TYR A 1 181 ? -12.781 -8.078 -9.461 1 95.88 181 TYR A C 1
ATOM 1415 O O . TYR A 1 181 ? -12.055 -7.355 -8.773 1 95.88 181 TYR A O 1
ATOM 1423 N N . LEU A 1 182 ? -13.375 -9.125 -9.008 1 95.19 182 LEU A N 1
ATOM 1424 C CA . LEU A 1 182 ? -13.172 -9.57 -7.637 1 95.19 182 LEU A CA 1
ATOM 1425 C C . LEU A 1 182 ? -11.703 -9.875 -7.371 1 95.19 182 LEU A C 1
ATOM 1427 O O . LEU A 1 182 ? -11.172 -9.531 -6.309 1 95.19 182 LEU A O 1
ATOM 1431 N N . MET A 1 183 ? -11.016 -10.484 -8.289 1 92.81 183 MET A N 1
ATOM 1432 C CA . MET A 1 183 ? -9.594 -10.805 -8.133 1 92.81 183 MET A CA 1
ATOM 1433 C C . MET A 1 183 ? -8.766 -9.531 -7.969 1 92.81 183 MET A C 1
ATOM 1435 O O . MET A 1 183 ? -7.852 -9.492 -7.145 1 92.81 183 MET A O 1
ATOM 1439 N N . ILE A 1 184 ? -9.094 -8.516 -8.703 1 93.69 184 ILE A N 1
ATOM 1440 C CA . ILE A 1 184 ? -8.391 -7.242 -8.586 1 93.69 184 ILE A CA 1
ATOM 1441 C C . ILE A 1 184 ? -8.664 -6.629 -7.211 1 93.69 184 ILE A C 1
ATOM 1443 O O . ILE A 1 184 ? -7.746 -6.129 -6.555 1 93.69 184 ILE A O 1
ATOM 1447 N N . GLN A 1 185 ? -9.883 -6.715 -6.746 1 94.75 185 GLN A N 1
ATOM 1448 C CA . GLN A 1 185 ? -10.25 -6.164 -5.445 1 94.75 185 GLN A CA 1
ATOM 1449 C C . GLN A 1 185 ? -9.539 -6.898 -4.312 1 94.75 185 GLN A C 1
ATOM 1451 O O . GLN A 1 185 ? -9.086 -6.277 -3.354 1 94.75 185 GLN A O 1
ATOM 1456 N N . ILE A 1 186 ? -9.477 -8.203 -4.457 1 95.5 186 ILE A N 1
ATOM 1457 C CA . ILE A 1 186 ? -8.812 -9.008 -3.436 1 95.5 186 ILE A CA 1
ATOM 1458 C C . ILE A 1 186 ? -7.332 -8.641 -3.369 1 95.5 186 ILE A C 1
ATOM 1460 O O . ILE A 1 186 ? -6.781 -8.453 -2.283 1 95.5 186 ILE A O 1
ATOM 1464 N N . TRP A 1 187 ? -6.734 -8.508 -4.512 1 95.19 187 TRP A N 1
ATOM 1465 C CA . TRP A 1 187 ? -5.324 -8.141 -4.535 1 95.19 187 TRP A CA 1
ATOM 1466 C C . TRP A 1 187 ? -5.117 -6.758 -3.924 1 95.19 187 TRP A C 1
ATOM 1468 O O . TRP A 1 187 ? -4.191 -6.555 -3.131 1 95.19 187 TRP A O 1
ATOM 1478 N N . ALA A 1 188 ? -5.934 -5.809 -4.289 1 96.38 188 ALA A N 1
ATOM 1479 C CA . ALA A 1 188 ? -5.809 -4.453 -3.762 1 96.38 188 ALA A CA 1
ATOM 1480 C C . ALA A 1 188 ? -5.855 -4.453 -2.236 1 96.38 188 ALA A C 1
ATOM 1482 O O . ALA A 1 188 ? -5.086 -3.742 -1.586 1 96.38 188 ALA A O 1
ATOM 1483 N N . ARG A 1 189 ? -6.711 -5.23 -1.658 1 97 189 ARG A N 1
ATOM 1484 C CA . ARG A 1 189 ? -6.848 -5.301 -0.207 1 97 189 ARG A CA 1
ATOM 1485 C C . ARG A 1 189 ? -5.652 -6.008 0.422 1 97 189 ARG A C 1
ATOM 1487 O O . ARG A 1 189 ? -5.086 -5.523 1.406 1 97 189 ARG A O 1
ATOM 1494 N N . LEU A 1 190 ? -5.289 -7.133 -0.197 1 97.38 190 LEU A N 1
ATOM 1495 C CA . LEU A 1 190 ? -4.152 -7.895 0.309 1 97.38 190 LEU A CA 1
ATOM 1496 C C . LEU A 1 190 ? -2.875 -7.059 0.264 1 97.38 190 LEU A C 1
ATOM 1498 O O . LEU A 1 190 ? -2.207 -6.887 1.285 1 97.38 190 LEU A O 1
ATOM 1502 N N . TYR A 1 191 ? -2.59 -6.555 -0.907 1 96.62 191 TYR A N 1
ATOM 1503 C CA . TYR A 1 191 ? -1.407 -5.727 -1.106 1 96.62 191 TYR A CA 1
ATOM 1504 C C . TYR A 1 191 ? -1.427 -4.516 -0.179 1 96.62 191 TYR A C 1
ATOM 1506 O O . TYR A 1 191 ? -0.417 -4.191 0.45 1 96.62 191 TYR A O 1
ATOM 1514 N N . GLY A 1 192 ? -2.564 -3.855 -0.076 1 97.12 192 GLY A N 1
ATOM 1515 C CA . GLY A 1 192 ? -2.701 -2.684 0.775 1 97.12 192 GLY A CA 1
ATOM 1516 C C . GLY A 1 192 ? -2.375 -2.963 2.23 1 97.12 192 GLY A C 1
ATOM 1517 O O . GLY A 1 192 ? -1.615 -2.221 2.855 1 97.12 192 GLY A O 1
ATOM 1518 N N . HIS A 1 193 ? -2.916 -4.02 2.781 1 97.88 193 HIS A N 1
ATOM 1519 C CA . HIS A 1 193 ? -2.697 -4.348 4.188 1 97.88 193 HIS A CA 1
ATOM 1520 C C . HIS A 1 193 ? -1.251 -4.762 4.438 1 97.88 193 HIS A C 1
ATOM 1522 O O . HIS A 1 193 ? -0.671 -4.41 5.469 1 97.88 193 HIS A O 1
ATOM 1528 N N . VAL A 1 194 ? -0.688 -5.488 3.506 1 97.56 194 VAL A N 1
ATOM 1529 C CA . VAL A 1 194 ? 0.687 -5.945 3.691 1 97.56 194 VAL A CA 1
ATOM 1530 C C . VAL A 1 194 ? 1.641 -4.758 3.609 1 97.56 194 VAL A C 1
ATOM 1532 O O . VAL A 1 194 ? 2.545 -4.617 4.438 1 97.56 194 VAL A O 1
ATOM 1535 N N . THR A 1 195 ? 1.41 -3.914 2.635 1 95.75 195 THR A N 1
ATOM 1536 C CA . THR A 1 195 ? 2.258 -2.736 2.496 1 95.75 195 THR A CA 1
ATOM 1537 C C . THR A 1 195 ? 2.096 -1.81 3.699 1 95.75 195 THR A C 1
ATOM 1539 O O . THR A 1 195 ? 3.076 -1.252 4.195 1 95.75 195 THR A O 1
ATOM 1542 N N . LEU A 1 196 ? 0.857 -1.673 4.16 1 95.19 196 LEU A N 1
ATOM 1543 C CA . LEU A 1 196 ? 0.563 -0.892 5.355 1 95.19 196 LEU A CA 1
ATOM 1544 C C . LEU A 1 196 ? 1.394 -1.377 6.539 1 95.19 196 LEU A C 1
ATOM 1546 O O . LEU A 1 196 ? 1.985 -0.57 7.262 1 95.19 196 LEU A O 1
ATOM 1550 N N . GLU A 1 197 ? 1.456 -2.629 6.715 1 95.56 197 GLU A N 1
ATOM 1551 C CA . GLU A 1 197 ? 2.18 -3.225 7.832 1 95.56 197 GLU A CA 1
ATOM 1552 C C . GLU A 1 197 ? 3.689 -3.148 7.617 1 95.56 197 GLU A C 1
ATOM 1554 O O . GLU A 1 197 ? 4.434 -2.801 8.539 1 95.56 197 GLU A O 1
ATOM 1559 N N . VAL A 1 198 ? 4.121 -3.449 6.438 1 95.12 198 VAL A N 1
ATOM 1560 C CA . VAL A 1 198 ? 5.547 -3.451 6.129 1 95.12 198 VAL A CA 1
ATOM 1561 C C . VAL A 1 198 ? 6.137 -2.068 6.398 1 95.12 198 VAL A C 1
ATOM 1563 O O . VAL A 1 198 ? 7.227 -1.949 6.965 1 95.12 198 VAL A O 1
ATOM 1566 N N . PHE A 1 199 ? 5.406 -1.042 6.062 1 92.31 199 PHE A N 1
ATOM 1567 C CA . PHE A 1 199 ? 5.957 0.305 6.164 1 92.31 199 PHE A CA 1
ATOM 1568 C C . PHE A 1 199 ? 5.445 1.006 7.414 1 92.31 199 PHE A C 1
ATOM 1570 O O . PHE A 1 199 ? 5.766 2.17 7.656 1 92.31 199 PHE A O 1
ATOM 1577 N N . GLY A 1 200 ? 4.613 0.337 8.172 1 90.5 200 GLY A N 1
ATOM 1578 C CA . GLY A 1 200 ? 4.152 0.865 9.445 1 90.5 200 GLY A CA 1
ATOM 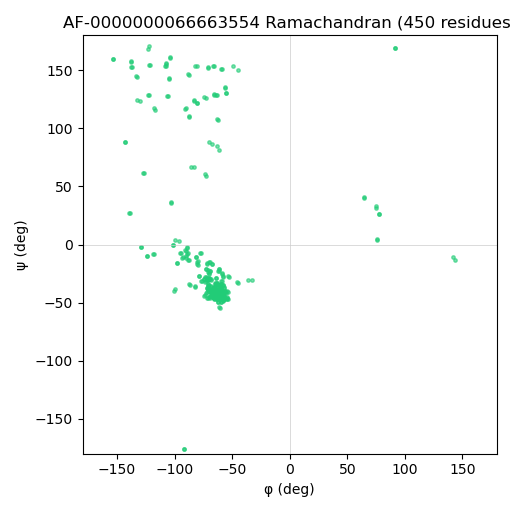1579 C C . GLY A 1 200 ? 3.326 2.127 9.305 1 90.5 200 GLY A C 1
ATOM 1580 O O . GLY A 1 200 ? 3.492 3.074 10.078 1 90.5 200 GLY A O 1
ATOM 1581 N N . ASN A 1 201 ? 2.473 2.174 8.328 1 90.12 201 ASN A N 1
ATOM 1582 C CA . ASN A 1 201 ? 1.747 3.408 8.047 1 90.12 201 ASN A CA 1
ATOM 1583 C C . ASN A 1 201 ? 0.307 3.338 8.547 1 90.12 201 ASN A C 1
ATOM 1585 O O . ASN A 1 201 ? -0.598 3.896 7.922 1 90.12 201 ASN A O 1
ATOM 1589 N N . TYR A 1 202 ? 0.112 2.689 9.648 1 89.12 202 TYR A N 1
ATOM 1590 C CA . TYR A 1 202 ? -1.189 2.738 10.305 1 89.12 202 TYR A CA 1
ATOM 1591 C C . TYR A 1 202 ? -1.443 4.117 10.914 1 89.12 202 TYR A C 1
ATOM 1593 O O . TYR A 1 202 ? -0.502 4.824 11.273 1 89.12 202 TYR A O 1
ATOM 1601 N N . PRO A 1 203 ? -2.699 4.441 11 1 82.19 203 PRO A N 1
ATOM 1602 C CA . PRO A 1 203 ? -2.977 5.738 11.625 1 82.19 203 PRO A CA 1
ATOM 1603 C C . PRO A 1 203 ? -2.668 5.746 13.117 1 82.19 203 PRO A C 1
ATOM 1605 O O . PRO A 1 203 ? -2.467 6.812 13.703 1 82.19 203 PRO A O 1
ATOM 1608 N N . ILE A 1 204 ? -2.66 4.543 13.703 1 81.19 204 ILE A N 1
ATOM 1609 C CA . ILE A 1 204 ? -2.33 4.398 15.117 1 81.19 204 ILE A CA 1
ATOM 1610 C C . ILE A 1 204 ? -1.421 3.189 15.32 1 81.19 204 ILE A C 1
ATOM 1612 O O . ILE A 1 204 ? -1.419 2.266 14.5 1 81.19 204 ILE A O 1
ATOM 1616 N N . PRO A 1 205 ? -0.706 3.326 16.5 1 83.62 205 PRO A N 1
ATOM 1617 C CA . PRO A 1 205 ? 0.01 2.094 16.844 1 83.62 205 PRO A CA 1
ATOM 1618 C C . PRO A 1 205 ? -0.929 0.922 17.109 1 83.62 205 PRO A C 1
ATOM 1620 O O . PRO A 1 205 ? -1.95 1.091 17.781 1 83.62 205 PRO A O 1
ATOM 1623 N N . LEU A 1 206 ? -0.687 -0.196 16.469 1 90.56 206 LEU A N 1
ATOM 1624 C CA . LEU A 1 206 ? -1.419 -1.429 16.75 1 90.56 206 LEU A CA 1
ATOM 1625 C C . LEU A 1 206 ? -0.548 -2.422 17.516 1 90.56 206 LEU A C 1
ATOM 1627 O O . LEU A 1 206 ? 0.584 -2.697 17.109 1 90.56 206 LEU A O 1
ATOM 1631 N N . SER A 1 207 ? -1.078 -2.895 18.625 1 91.88 207 SER A N 1
ATOM 1632 C CA . SER A 1 207 ? -0.347 -3.857 19.438 1 91.88 207 SER A CA 1
ATOM 1633 C C . SER A 1 207 ? -0.126 -5.164 18.672 1 91.88 207 SER A C 1
ATOM 1635 O O . SER A 1 207 ? 0.889 -5.836 18.875 1 91.88 207 SER A O 1
ATOM 1637 N N . ASN A 1 208 ? -1.076 -5.512 17.859 1 95 208 ASN A N 1
ATOM 1638 C CA . ASN A 1 208 ? -1.001 -6.734 17.062 1 95 208 ASN A CA 1
ATOM 1639 C C . ASN A 1 208 ? -1.608 -6.543 15.68 1 95 208 ASN A C 1
ATOM 1641 O O . ASN A 1 208 ? -2.766 -6.902 15.453 1 95 208 ASN A O 1
ATOM 1645 N N . PRO A 1 209 ? -0.847 -6.117 14.734 1 94.81 209 PRO A N 1
ATOM 1646 C CA . PRO A 1 209 ? -1.355 -5.824 13.398 1 94.81 209 PRO A CA 1
ATOM 1647 C C . PRO A 1 209 ? -1.937 -7.055 12.703 1 94.81 209 PRO A C 1
ATOM 1649 O O . PRO A 1 209 ? -2.756 -6.926 11.789 1 94.81 209 PRO A O 1
ATOM 1652 N N . GLU A 1 210 ? -1.505 -8.25 13.141 1 97.31 210 GLU A N 1
ATOM 1653 C CA . GLU A 1 210 ? -2.002 -9.484 12.531 1 97.31 210 GLU A CA 1
ATOM 1654 C C . GLU A 1 210 ? -3.518 -9.586 12.664 1 97.31 210 GLU A C 1
ATOM 1656 O O . GLU A 1 210 ? -4.184 -10.141 11.781 1 97.31 210 GLU A O 1
ATOM 1661 N N . VAL A 1 211 ? -4.043 -9.047 13.703 1 97.38 211 VAL A N 1
ATOM 1662 C CA . VAL A 1 211 ? -5.477 -9.125 13.969 1 97.38 211 VAL A CA 1
ATOM 1663 C C . VAL A 1 211 ? -6.246 -8.359 12.891 1 97.38 211 VAL A C 1
ATOM 1665 O O . VAL A 1 211 ? -7.289 -8.82 12.43 1 97.38 211 VAL A O 1
ATOM 1668 N N . LEU A 1 212 ? -5.773 -7.238 12.484 1 96.12 212 LEU A N 1
ATOM 1669 C CA . LEU A 1 212 ? -6.41 -6.457 11.43 1 96.12 212 LEU A CA 1
ATOM 1670 C C . LEU A 1 212 ? -6.332 -7.18 10.094 1 96.12 212 LEU A C 1
ATOM 1672 O O . LEU A 1 212 ? -7.285 -7.148 9.305 1 96.12 212 LEU A O 1
ATOM 1676 N N . PHE A 1 213 ? -5.211 -7.832 9.883 1 98.19 213 PHE A N 1
ATOM 1677 C CA . PHE A 1 213 ? -5.031 -8.609 8.656 1 98.19 213 PHE A CA 1
ATOM 1678 C C . PHE A 1 213 ? -6.008 -9.773 8.609 1 98.19 213 PHE A C 1
ATOM 1680 O O . PHE A 1 213 ? -6.672 -9.992 7.594 1 98.19 213 PHE A O 1
ATOM 1687 N N . ASP A 1 214 ? -6.109 -10.453 9.695 1 97.69 214 ASP A N 1
ATOM 1688 C CA . ASP A 1 214 ? -7.023 -11.586 9.789 1 97.69 214 ASP A CA 1
ATOM 1689 C C . ASP A 1 214 ? -8.477 -11.133 9.617 1 97.69 214 ASP A C 1
ATOM 1691 O O . ASP A 1 214 ? -9.281 -11.844 9.008 1 97.69 214 ASP A O 1
ATOM 1695 N N . ALA A 1 215 ? -8.789 -10.016 10.172 1 96.38 215 ALA A N 1
ATOM 1696 C CA . ALA A 1 215 ? -10.133 -9.469 10.023 1 96.38 215 ALA A CA 1
ATOM 1697 C C . ALA A 1 215 ? -10.438 -9.156 8.562 1 96.38 215 ALA A C 1
ATOM 1699 O O . ALA A 1 215 ? -11.555 -9.391 8.086 1 96.38 215 ALA A O 1
ATOM 1700 N N . MET A 1 216 ? -9.484 -8.641 7.855 1 96.94 216 MET A N 1
ATOM 1701 C CA . MET A 1 216 ? -9.648 -8.359 6.434 1 96.94 216 MET A CA 1
ATOM 1702 C C . MET A 1 216 ? -9.859 -9.641 5.641 1 96.94 216 MET A C 1
ATOM 1704 O O . MET A 1 216 ? -10.734 -9.703 4.77 1 96.94 216 MET A O 1
ATOM 1708 N N . LEU A 1 217 ? -9.078 -10.703 5.969 1 97.25 217 LEU A N 1
ATOM 1709 C CA . LEU A 1 217 ? -9.242 -11.984 5.289 1 97.25 217 LEU A CA 1
ATOM 1710 C C . LEU A 1 217 ? -10.625 -12.57 5.559 1 97.25 217 LEU A C 1
ATOM 1712 O O . LEU A 1 217 ? -11.258 -13.117 4.656 1 97.25 217 LEU A O 1
ATOM 1716 N N . ALA A 1 218 ? -11.07 -12.422 6.797 1 95.38 218 ALA A N 1
ATOM 1717 C CA . ALA A 1 218 ? -12.398 -12.906 7.152 1 95.38 218 ALA A CA 1
ATOM 1718 C C . ALA A 1 218 ? -13.477 -12.164 6.371 1 95.38 218 ALA A C 1
ATOM 1720 O O . ALA A 1 218 ? -14.445 -12.766 5.898 1 95.38 218 ALA A O 1
ATOM 1721 N N . ASP A 1 219 ? -13.281 -10.922 6.266 1 94.19 219 ASP A N 1
ATOM 1722 C CA . ASP A 1 219 ? -14.227 -10.102 5.508 1 94.19 219 ASP A CA 1
ATOM 1723 C C . ASP A 1 219 ? -14.242 -10.508 4.039 1 94.19 219 ASP A C 1
ATOM 1725 O O . ASP A 1 219 ? -15.312 -10.578 3.424 1 94.19 219 ASP A O 1
ATOM 1729 N N . LEU A 1 220 ? -13.086 -10.812 3.436 1 94.56 220 LEU A N 1
ATOM 1730 C CA . LEU A 1 220 ? -13 -11.297 2.061 1 94.56 220 LEU A CA 1
ATOM 1731 C C . LEU A 1 220 ? -13.742 -12.617 1.897 1 94.56 220 LEU A C 1
ATOM 1733 O O . LEU A 1 220 ? -14.5 -12.789 0.938 1 94.56 220 LEU A O 1
ATOM 1737 N N . GLY A 1 221 ? -13.508 -13.508 2.842 1 94.56 221 GLY A N 1
ATOM 1738 C CA . GLY A 1 221 ? -14.203 -14.781 2.803 1 94.56 221 GLY A CA 1
ATOM 1739 C C . GLY A 1 221 ? -15.711 -14.641 2.873 1 94.56 221 GLY A C 1
ATOM 1740 O O . GLY A 1 221 ? -16.438 -15.281 2.113 1 94.56 221 GLY A O 1
ATOM 1741 N N . ARG A 1 222 ? -16.188 -13.727 3.715 1 92.25 222 ARG A N 1
ATOM 1742 C CA . ARG A 1 222 ? -17.609 -13.492 3.877 1 92.25 222 ARG A CA 1
ATOM 1743 C C . ARG A 1 222 ? -18.219 -12.891 2.615 1 92.25 222 ARG A C 1
ATOM 1745 O O . ARG A 1 222 ? -19.266 -13.336 2.146 1 92.25 222 ARG A O 1
ATOM 1752 N N . THR A 1 223 ? -17.562 -11.945 2.039 1 90.06 223 THR A N 1
ATOM 1753 C CA . THR A 1 223 ? -18.062 -11.234 0.869 1 90.06 223 THR A CA 1
ATOM 1754 C C . THR A 1 223 ? -18.094 -12.156 -0.35 1 90.06 223 THR A C 1
ATOM 1756 O O . THR A 1 223 ? -18.984 -12.039 -1.195 1 90.06 223 THR A O 1
ATOM 1759 N N . ALA A 1 224 ? -17.156 -13.133 -0.37 1 92.69 224 ALA A N 1
ATOM 1760 C CA . ALA A 1 224 ? -17.094 -14.07 -1.492 1 92.69 224 ALA A CA 1
ATOM 1761 C C . ALA A 1 224 ? -17.969 -15.281 -1.245 1 92.69 224 ALA A C 1
ATOM 1763 O O . ALA A 1 224 ? -18.078 -16.172 -2.098 1 92.69 224 ALA A O 1
ATOM 1764 N N . GLY A 1 225 ? -18.594 -15.328 -0.079 1 91.88 225 GLY A N 1
ATOM 1765 C CA . GLY A 1 225 ? -19.484 -16.438 0.241 1 91.88 225 GLY A CA 1
ATOM 1766 C C . GLY A 1 225 ? -18.766 -17.703 0.63 1 91.88 225 GLY A C 1
ATOM 1767 O O . GLY A 1 225 ? -19.266 -18.812 0.408 1 91.88 225 GLY A O 1
ATOM 1768 N N . LEU A 1 226 ? -17.578 -17.594 1.14 1 89.94 226 LEU A N 1
ATOM 1769 C CA . LEU A 1 226 ? -16.766 -18.75 1.488 1 89.94 226 LEU A CA 1
ATOM 1770 C C . LEU A 1 226 ? -16.875 -19.078 2.977 1 89.94 226 LEU A C 1
ATOM 1772 O O . LEU A 1 226 ? -16.438 -20.141 3.422 1 89.94 226 LEU A O 1
ATOM 1776 N N . THR A 1 227 ? -17.359 -18.188 3.814 1 77.75 227 THR A N 1
ATOM 1777 C CA . THR A 1 227 ? -17.562 -18.391 5.242 1 77.75 227 THR A CA 1
ATOM 1778 C C . THR A 1 227 ? -18.891 -17.781 5.691 1 77.75 227 THR A C 1
ATOM 1780 O O . THR A 1 227 ? -19.422 -16.891 5.027 1 77.75 227 THR A O 1
ATOM 1783 N N . MET B 1 1 ? 25.719 29.906 4.137 1 65.06 1 MET B N 1
ATOM 1784 C CA . MET B 1 1 ? 25.078 28.609 3.92 1 65.06 1 MET B CA 1
ATOM 1785 C C . MET B 1 1 ? 24.141 28.266 5.07 1 65.06 1 MET B C 1
ATOM 1787 O O . MET B 1 1 ? 24.531 28.328 6.238 1 65.06 1 MET B O 1
ATOM 1791 N N . THR B 1 2 ? 22.766 28.25 4.797 1 81.06 2 THR B N 1
ATOM 1792 C CA . THR B 1 2 ? 21.797 28.078 5.871 1 81.06 2 THR B CA 1
ATOM 1793 C C . THR B 1 2 ? 21.156 26.703 5.82 1 81.06 2 THR B C 1
ATOM 1795 O O . THR B 1 2 ? 21.328 25.969 4.852 1 81.06 2 THR B O 1
ATOM 1798 N N . ASP B 1 3 ? 20.688 26.297 6.91 1 87.62 3 ASP B N 1
ATOM 1799 C CA . ASP B 1 3 ? 19.922 25.062 7.047 1 87.62 3 ASP B CA 1
ATOM 1800 C C . ASP B 1 3 ? 18.875 24.953 5.945 1 87.62 3 ASP B C 1
ATOM 1802 O O . ASP B 1 3 ? 18.672 23.859 5.387 1 87.62 3 ASP B O 1
ATOM 1806 N N . ALA B 1 4 ? 18.438 26.078 5.598 1 89.62 4 ALA B N 1
ATOM 1807 C CA . ALA B 1 4 ? 17.391 26.125 4.566 1 89.62 4 ALA B CA 1
ATOM 1808 C C . ALA B 1 4 ? 17.969 25.766 3.195 1 89.62 4 ALA B C 1
ATOM 1810 O O . ALA B 1 4 ? 17.328 25.109 2.391 1 89.62 4 ALA B O 1
ATOM 1811 N N . GLU B 1 5 ? 19.109 26.188 2.955 1 91.69 5 GLU B N 1
ATOM 1812 C CA . GLU B 1 5 ? 19.766 25.906 1.683 1 91.69 5 GLU B CA 1
ATOM 1813 C C . GLU B 1 5 ? 20.109 24.422 1.562 1 91.69 5 GLU B C 1
ATOM 1815 O O . GLU B 1 5 ? 19.969 23.828 0.492 1 91.69 5 GLU B O 1
ATOM 1820 N N . ILE B 1 6 ? 20.547 23.891 2.6 1 92.56 6 ILE B N 1
ATOM 1821 C CA . ILE B 1 6 ? 20.875 22.469 2.641 1 92.56 6 ILE B CA 1
ATOM 1822 C C . ILE B 1 6 ? 19.641 21.641 2.326 1 92.56 6 ILE B C 1
ATOM 1824 O O . ILE B 1 6 ? 19.688 20.734 1.491 1 92.56 6 ILE B O 1
ATOM 1828 N N . ARG B 1 7 ? 18.641 22 2.955 1 93.62 7 ARG B N 1
ATOM 1829 C CA . ARG B 1 7 ? 17.391 21.266 2.756 1 93.62 7 ARG B CA 1
ATOM 1830 C C . ARG B 1 7 ? 16.891 21.422 1.324 1 93.62 7 ARG B C 1
ATOM 1832 O O . ARG B 1 7 ? 16.375 20.469 0.736 1 93.62 7 ARG B O 1
ATOM 1839 N N . ARG B 1 8 ? 17.047 22.594 0.836 1 94.94 8 ARG B N 1
ATOM 1840 C CA . ARG B 1 8 ? 16.625 22.844 -0.539 1 94.94 8 ARG B CA 1
ATOM 1841 C C . ARG B 1 8 ? 17.391 21.953 -1.515 1 94.94 8 ARG B C 1
ATOM 1843 O O . ARG B 1 8 ? 16.797 21.375 -2.428 1 94.94 8 ARG B O 1
ATOM 1850 N N . VAL B 1 9 ? 18.594 21.875 -1.322 1 95 9 VAL B N 1
ATOM 1851 C CA . VAL B 1 9 ? 19.438 21.047 -2.184 1 95 9 VAL B CA 1
ATOM 1852 C C . VAL B 1 9 ? 19.062 19.578 -2.006 1 95 9 VAL B C 1
ATOM 1854 O O . VAL B 1 9 ? 18.938 18.844 -2.986 1 95 9 VAL B O 1
ATOM 1857 N N . ALA B 1 10 ? 18.922 19.203 -0.767 1 95.5 10 ALA B N 1
ATOM 1858 C CA . ALA B 1 10 ? 18.531 17.828 -0.483 1 95.5 10 ALA B CA 1
ATOM 1859 C C . ALA B 1 10 ? 17.219 17.484 -1.163 1 95.5 10 ALA B C 1
ATOM 1861 O O . ALA B 1 10 ? 17.078 16.406 -1.749 1 95.5 10 ALA B O 1
ATOM 1862 N N . ARG B 1 11 ? 16.312 18.375 -1.047 1 95.62 11 ARG B N 1
ATOM 1863 C CA . ARG B 1 11 ? 15.016 18.188 -1.686 1 95.62 11 ARG B CA 1
ATOM 1864 C C . ARG B 1 11 ? 15.164 18.016 -3.193 1 95.62 11 ARG B C 1
ATOM 1866 O O . ARG B 1 11 ? 14.547 17.125 -3.783 1 95.62 11 ARG B O 1
ATOM 1873 N N . THR B 1 12 ? 15.93 18.844 -3.771 1 96 12 THR B N 1
ATOM 1874 C CA . THR B 1 12 ? 16.156 18.781 -5.211 1 96 12 THR B CA 1
ATOM 1875 C C . THR B 1 12 ? 16.766 17.438 -5.609 1 96 12 THR B C 1
ATOM 1877 O O . THR B 1 12 ? 16.328 16.812 -6.578 1 96 12 THR B O 1
ATOM 1880 N N . LEU B 1 13 ? 17.734 17.047 -4.863 1 93.56 13 LEU B N 1
ATOM 1881 C CA . LEU B 1 13 ? 18.375 15.758 -5.129 1 93.56 13 LEU B CA 1
ATOM 1882 C C . LEU B 1 13 ? 17.375 14.617 -5.031 1 93.56 13 LEU B C 1
ATOM 1884 O O . LEU B 1 13 ? 17.359 13.727 -5.883 1 93.56 13 LEU B O 1
ATOM 1888 N N . LEU B 1 14 ? 16.562 14.672 -4.043 1 93.5 14 LEU B N 1
ATOM 1889 C CA . LEU B 1 14 ? 15.562 13.625 -3.822 1 93.5 14 LEU B CA 1
ATOM 1890 C C . LEU B 1 14 ? 14.547 13.586 -4.961 1 93.5 14 LEU B C 1
ATOM 1892 O O . LEU B 1 14 ? 14.266 12.523 -5.508 1 93.5 14 LEU B O 1
ATOM 1896 N N . VAL B 1 15 ? 14.086 14.688 -5.324 1 92.81 15 VAL B N 1
ATOM 1897 C CA . VAL B 1 15 ? 13.031 14.789 -6.324 1 92.81 15 VAL B CA 1
ATOM 1898 C C . VAL B 1 15 ? 13.578 14.406 -7.699 1 92.81 15 VAL B C 1
ATOM 1900 O O . VAL B 1 15 ? 12.898 13.742 -8.484 1 92.81 15 VAL B O 1
ATOM 1903 N N . GLU B 1 16 ? 14.789 14.727 -7.953 1 91.06 16 GLU B N 1
ATOM 1904 C CA . GLU B 1 16 ? 15.367 14.508 -9.281 1 91.06 16 GLU B CA 1
ATOM 1905 C C . GLU B 1 16 ? 15.945 13.102 -9.406 1 91.06 16 GLU B C 1
ATOM 1907 O O . GLU B 1 16 ? 15.891 12.5 -10.477 1 91.06 16 GLU B O 1
ATOM 1912 N N . HIS B 1 17 ? 16.484 12.625 -8.281 1 86.12 17 HIS B N 1
ATOM 1913 C CA . HIS B 1 17 ? 17.281 11.414 -8.43 1 86.12 17 HIS B CA 1
ATOM 1914 C C . HIS B 1 17 ? 16.844 10.344 -7.438 1 86.12 17 HIS B C 1
ATOM 1916 O O . HIS B 1 17 ? 17.344 9.219 -7.469 1 86.12 17 HIS B O 1
ATOM 1922 N N . GLY B 1 18 ? 15.922 10.625 -6.617 1 85.25 18 GLY B N 1
ATOM 1923 C CA . GLY B 1 18 ? 15.453 9.648 -5.645 1 85.25 18 GLY B CA 1
ATOM 1924 C C . GLY B 1 18 ? 16.188 9.734 -4.316 1 85.25 18 GLY B C 1
ATOM 1925 O O . GLY B 1 18 ? 17.219 10.398 -4.211 1 85.25 18 GLY B O 1
ATOM 1926 N N . PRO B 1 19 ? 15.719 9.078 -3.33 1 81.88 19 PRO B N 1
ATOM 1927 C CA . PRO B 1 19 ? 16.25 9.172 -1.972 1 81.88 19 PRO B CA 1
ATOM 1928 C C . PRO B 1 19 ? 17.703 8.672 -1.872 1 81.88 19 PRO B C 1
ATOM 1930 O O . PRO B 1 19 ? 18.469 9.164 -1.045 1 81.88 19 PRO B O 1
ATOM 1933 N N . ASP B 1 20 ? 18.016 7.836 -2.658 1 77.31 20 ASP B N 1
ATOM 1934 C CA . ASP B 1 20 ? 19.344 7.234 -2.58 1 77.31 20 ASP B CA 1
ATOM 1935 C C . ASP B 1 20 ? 20.422 8.219 -3.047 1 77.31 20 ASP B C 1
ATOM 1937 O O . ASP B 1 20 ? 21.609 8.023 -2.768 1 77.31 20 ASP B O 1
ATOM 1941 N N . ALA B 1 21 ? 20.016 9.062 -3.709 1 84.19 21 ALA B N 1
ATOM 1942 C CA . ALA B 1 21 ? 20.969 10.055 -4.227 1 84.19 21 ALA B CA 1
ATOM 1943 C C . ALA B 1 21 ? 21.266 11.117 -3.18 1 84.19 21 ALA B C 1
ATOM 1945 O O . ALA B 1 21 ? 22.172 11.945 -3.367 1 84.19 21 ALA B O 1
ATOM 1946 N N . VAL B 1 22 ? 20.516 11.094 -2.18 1 89.81 22 VAL B N 1
ATOM 1947 C CA . VAL B 1 22 ? 20.703 12.102 -1.141 1 89.81 22 VAL B CA 1
ATOM 1948 C C . VAL B 1 22 ? 21.734 11.625 -0.133 1 89.81 22 VAL B C 1
ATOM 1950 O O . VAL B 1 22 ? 21.531 10.641 0.576 1 89.81 22 VAL B O 1
ATOM 1953 N N . SER B 1 23 ? 22.859 12.219 -0.122 1 89.12 23 SER B N 1
ATOM 1954 C CA . SER B 1 23 ? 23.906 11.992 0.865 1 89.12 23 SER B CA 1
ATOM 1955 C C . SER B 1 23 ? 24.531 13.305 1.319 1 89.12 23 SER B C 1
ATOM 1957 O O . SER B 1 23 ? 24.453 14.312 0.618 1 89.12 23 SER B O 1
ATOM 1959 N N . LEU B 1 24 ? 25.031 13.258 2.533 1 90.44 24 LEU B N 1
ATOM 1960 C CA . LEU B 1 24 ? 25.688 14.469 3.02 1 90.44 24 LEU B CA 1
ATOM 1961 C C . LEU B 1 24 ? 26.828 14.883 2.096 1 90.44 24 LEU B C 1
ATOM 1963 O O . LEU B 1 24 ? 27.047 16.078 1.854 1 90.44 24 LEU B O 1
ATOM 1967 N N . ARG B 1 25 ? 27.5 13.93 1.537 1 88.25 25 ARG B N 1
ATOM 1968 C CA . ARG B 1 25 ? 28.594 14.219 0.606 1 88.25 25 ARG B CA 1
ATOM 1969 C C . ARG B 1 25 ? 28.062 14.836 -0.681 1 88.25 25 ARG B C 1
ATOM 1971 O O . ARG B 1 25 ? 28.625 15.797 -1.194 1 88.25 25 ARG B O 1
ATOM 1978 N N . ALA B 1 26 ? 27.047 14.312 -1.194 1 91.19 26 ALA B N 1
ATOM 1979 C CA . ALA B 1 26 ? 26.453 14.836 -2.418 1 91.19 26 ALA B CA 1
ATOM 1980 C C . ALA B 1 26 ? 25.938 16.266 -2.213 1 91.19 26 ALA B C 1
ATOM 1982 O O . ALA B 1 26 ? 26.062 17.109 -3.096 1 91.19 26 ALA B O 1
ATOM 1983 N N . ILE B 1 27 ? 25.344 16.484 -1.109 1 94.25 27 ILE B N 1
ATOM 1984 C CA . ILE B 1 27 ? 24.812 17.812 -0.783 1 94.25 27 ILE B CA 1
ATOM 1985 C C . ILE B 1 27 ? 25.969 18.812 -0.663 1 94.25 27 ILE B C 1
ATOM 1987 O O . ILE B 1 27 ? 25.891 19.906 -1.211 1 94.25 27 ILE B O 1
ATOM 1991 N N . ALA B 1 28 ? 26.984 18.406 0.038 1 93.44 28 ALA B N 1
ATOM 1992 C CA . ALA B 1 28 ? 28.156 19.25 0.181 1 93.44 28 ALA B CA 1
ATOM 1993 C C . ALA B 1 28 ? 28.734 19.609 -1.182 1 93.44 28 ALA B C 1
ATOM 1995 O O . ALA B 1 28 ? 29.062 20.781 -1.441 1 93.44 28 ALA B O 1
ATOM 1996 N N . ARG B 1 29 ? 28.812 18.672 -1.977 1 93.44 29 ARG B N 1
ATOM 1997 C CA . ARG B 1 29 ? 29.328 18.875 -3.324 1 93.44 29 ARG B CA 1
ATOM 1998 C C . ARG B 1 29 ? 28.469 19.859 -4.109 1 93.44 29 ARG B C 1
ATOM 2000 O O . ARG B 1 29 ? 29 20.766 -4.762 1 93.44 29 ARG B O 1
ATOM 2007 N N . ALA B 1 30 ? 27.266 19.703 -4.031 1 93.5 30 ALA B N 1
ATOM 2008 C CA . ALA B 1 30 ? 26.328 20.562 -4.762 1 93.5 30 ALA B CA 1
ATOM 2009 C C . ALA B 1 30 ? 26.406 22.016 -4.266 1 93.5 30 ALA B C 1
ATOM 2011 O O . ALA B 1 30 ? 26.25 22.953 -5.043 1 93.5 30 ALA B O 1
ATOM 2012 N N . LEU B 1 31 ? 26.672 22.141 -3.008 1 93.69 31 LEU B N 1
ATOM 2013 C CA . LEU B 1 31 ? 26.719 23.453 -2.391 1 93.69 31 LEU B CA 1
ATOM 2014 C C . LEU B 1 31 ? 28.109 24.062 -2.508 1 93.69 31 LEU B C 1
ATOM 2016 O O . LEU B 1 31 ? 28.297 25.25 -2.234 1 93.69 31 LEU B O 1
ATOM 2020 N N . GLY B 1 32 ? 29.094 23.234 -2.879 1 93.06 32 GLY B N 1
ATOM 2021 C CA . GLY B 1 32 ? 30.453 23.719 -2.996 1 93.06 32 GLY B CA 1
ATOM 2022 C C . GLY B 1 32 ? 31.125 23.938 -1.653 1 93.06 32 GLY B C 1
ATOM 2023 O O . GLY B 1 32 ? 31.891 24.891 -1.488 1 93.06 32 GLY B O 1
ATOM 2024 N N . ILE B 1 33 ? 30.75 23.141 -0.717 1 91.88 33 ILE B N 1
ATOM 2025 C CA . ILE B 1 33 ? 31.375 23.234 0.603 1 91.88 33 ILE B CA 1
ATOM 2026 C C . ILE B 1 33 ? 32 21.906 0.984 1 91.88 33 ILE B C 1
ATOM 2028 O O . ILE B 1 33 ? 31.828 20.906 0.279 1 91.88 33 ILE B O 1
ATOM 2032 N N . THR B 1 34 ? 32.781 21.984 2.143 1 86.88 34 THR B N 1
ATOM 2033 C CA . THR B 1 34 ? 33.375 20.75 2.627 1 86.88 34 THR B CA 1
ATOM 2034 C C . THR B 1 34 ? 32.375 19.938 3.453 1 86.88 34 THR B C 1
ATOM 2036 O O . THR B 1 34 ? 31.469 20.5 4.055 1 86.88 34 THR B O 1
ATOM 2039 N N . ALA B 1 35 ? 32.562 18.625 3.492 1 83.44 35 ALA B N 1
ATOM 2040 C CA . ALA B 1 35 ? 31.672 17.734 4.215 1 83.44 35 ALA B CA 1
ATOM 2041 C C . ALA B 1 35 ? 31.641 18.062 5.703 1 83.44 35 ALA B C 1
ATOM 2043 O O . ALA B 1 35 ? 30.578 18.094 6.316 1 83.44 35 ALA B O 1
ATOM 2044 N N . PRO B 1 36 ? 32.719 18.438 6.336 1 85.5 36 PRO B N 1
ATOM 2045 C CA . PRO B 1 36 ? 32.688 18.781 7.758 1 85.5 36 PRO B CA 1
ATOM 2046 C C . PRO B 1 36 ? 31.828 20.016 8.047 1 85.5 36 PRO B C 1
ATOM 2048 O O . PRO B 1 36 ? 31.188 20.094 9.094 1 85.5 36 PRO B O 1
ATOM 2051 N N . ALA B 1 37 ? 31.844 20.875 7.117 1 87.06 37 ALA B N 1
ATOM 2052 C CA . ALA B 1 37 ? 31.016 22.062 7.277 1 87.06 37 ALA B CA 1
ATOM 2053 C C . ALA B 1 37 ? 29.547 21.703 7.34 1 87.06 37 ALA B C 1
ATOM 2055 O O . ALA B 1 37 ? 28.766 22.375 8.023 1 87.06 37 ALA 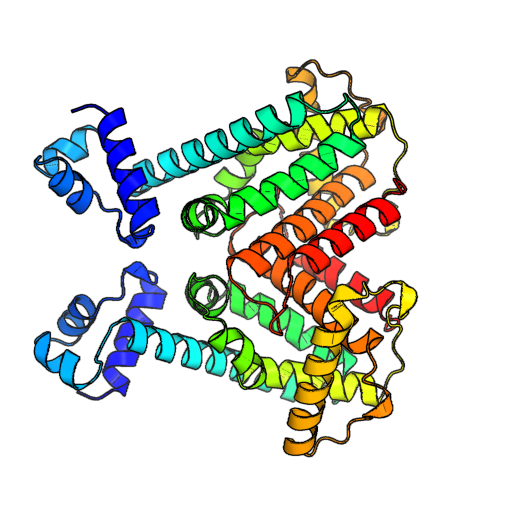B O 1
ATOM 2056 N N . LEU B 1 38 ? 29.156 20.703 6.645 1 87.31 38 LEU B N 1
ATOM 2057 C CA . LEU B 1 38 ? 27.766 20.266 6.602 1 87.31 38 LEU B CA 1
ATOM 2058 C C . LEU B 1 38 ? 27.375 19.578 7.902 1 87.31 38 LEU B C 1
ATOM 2060 O O . LEU B 1 38 ? 26.234 19.703 8.367 1 87.31 38 LEU B O 1
ATOM 2064 N N . TYR B 1 39 ? 28.344 18.906 8.516 1 85.44 39 TYR B N 1
ATOM 2065 C CA . TYR B 1 39 ? 28.094 18.156 9.742 1 85.44 39 TYR B CA 1
ATOM 2066 C C . TYR B 1 39 ? 27.812 19.109 10.914 1 85.44 39 TYR B C 1
ATOM 2068 O O . TYR B 1 39 ? 27.281 18.688 11.938 1 85.44 39 TYR B O 1
ATOM 2076 N N . ARG B 1 40 ? 28.141 20.375 10.734 1 84.44 40 ARG B N 1
ATOM 2077 C CA . ARG B 1 40 ? 27.828 21.391 11.742 1 84.44 40 ARG B CA 1
ATOM 2078 C C . ARG B 1 40 ? 26.328 21.656 11.812 1 84.44 40 ARG B C 1
ATOM 2080 O O . ARG B 1 40 ? 25.828 22.094 12.844 1 84.44 40 ARG B O 1
ATOM 2087 N N . TYR B 1 41 ? 25.703 21.375 10.688 1 85.69 41 TYR B N 1
ATOM 2088 C CA . TYR B 1 41 ? 24.281 21.656 10.609 1 85.69 41 TYR B CA 1
ATOM 2089 C C . TYR B 1 41 ? 23.438 20.406 10.828 1 85.69 41 TYR B C 1
ATOM 2091 O O . TYR B 1 41 ? 22.375 20.453 11.445 1 85.69 41 TYR B O 1
ATOM 2099 N N . HIS B 1 42 ? 23.938 19.328 10.297 1 87.25 42 HIS B N 1
ATOM 2100 C CA . HIS B 1 42 ? 23.219 18.062 10.422 1 87.25 42 HIS B CA 1
ATOM 2101 C C . HIS B 1 42 ? 24.156 16.938 10.867 1 87.25 42 HIS B C 1
ATOM 2103 O O . HIS B 1 42 ? 25.156 16.641 10.195 1 87.25 42 HIS B O 1
ATOM 2109 N N . ARG B 1 43 ? 23.641 16.422 11.938 1 85 43 ARG B N 1
ATOM 2110 C CA . ARG B 1 43 ? 24.5 15.414 12.57 1 85 43 ARG B CA 1
ATOM 2111 C C . ARG B 1 43 ? 24.531 14.133 11.742 1 85 43 ARG B C 1
ATOM 2113 O O . ARG B 1 43 ? 25.5 13.367 11.812 1 85 43 ARG B O 1
ATOM 2120 N N . SER B 1 44 ? 23.375 13.906 11.023 1 89.31 44 SER B N 1
ATOM 2121 C CA . SER B 1 44 ? 23.312 12.672 10.242 1 89.31 44 SER B CA 1
ATOM 2122 C C . SER B 1 44 ? 22.359 12.82 9.055 1 89.31 44 SER B C 1
ATOM 2124 O O . SER B 1 44 ? 21.5 13.695 9.047 1 89.31 44 SER B O 1
ATOM 2126 N N . LEU B 1 45 ? 22.594 11.984 8.211 1 88.94 45 LEU B N 1
ATOM 2127 C CA . LEU B 1 45 ? 21.703 11.93 7.059 1 88.94 45 LEU B CA 1
ATOM 2128 C C . LEU B 1 45 ? 20.281 11.594 7.488 1 88.94 45 LEU B C 1
ATOM 2130 O O . LEU B 1 45 ? 19.312 12.141 6.945 1 88.94 45 LEU B O 1
ATOM 2134 N N . ASP B 1 46 ? 20.234 10.789 8.484 1 87 46 ASP B N 1
ATOM 2135 C CA . ASP B 1 46 ? 18.922 10.375 8.984 1 87 46 ASP B CA 1
ATOM 2136 C C . ASP B 1 46 ? 18.125 11.57 9.5 1 87 46 ASP B C 1
ATOM 2138 O O . ASP B 1 46 ? 16.922 11.688 9.242 1 87 46 ASP B O 1
ATOM 2142 N N . GLU B 1 47 ? 18.734 12.367 10.164 1 88 47 GLU B N 1
ATOM 2143 C CA . GLU B 1 47 ? 18.094 13.57 10.68 1 88 47 GLU B CA 1
ATOM 2144 C C . GLU B 1 47 ? 17.609 14.477 9.555 1 88 47 GLU B C 1
ATOM 2146 O O . GLU B 1 47 ? 16.5 15.008 9.602 1 88 47 GLU B O 1
ATOM 2151 N N . LEU B 1 48 ? 18.453 14.656 8.617 1 90.56 48 LEU B N 1
ATOM 2152 C CA . LEU B 1 48 ? 18.094 15.484 7.469 1 90.56 48 LEU B CA 1
ATOM 2153 C C . LEU B 1 48 ? 16.906 14.891 6.719 1 90.56 48 LEU B C 1
ATOM 2155 O O . LEU B 1 48 ? 15.977 15.617 6.355 1 90.56 48 LEU B O 1
ATOM 2159 N N . MET B 1 49 ? 16.891 13.617 6.539 1 90.81 49 MET B N 1
ATOM 2160 C CA . MET B 1 49 ? 15.812 12.938 5.824 1 90.81 49 MET B CA 1
ATOM 2161 C C . MET B 1 49 ? 14.492 13.055 6.586 1 90.81 49 MET B C 1
ATOM 2163 O O . MET B 1 49 ? 13.43 13.203 5.977 1 90.81 49 MET B O 1
ATOM 2167 N N . GLU B 1 50 ? 14.562 12.953 7.855 1 89.31 50 GLU B N 1
ATOM 2168 C CA . GLU B 1 50 ? 13.359 13.125 8.672 1 89.31 50 GLU B CA 1
ATOM 2169 C C . GLU B 1 50 ? 12.797 14.539 8.539 1 89.31 50 GLU B C 1
ATOM 2171 O O . GLU B 1 50 ? 11.586 14.727 8.469 1 89.31 50 GLU B O 1
ATOM 2176 N N . ARG B 1 51 ? 13.609 15.469 8.5 1 89.19 51 ARG B N 1
ATOM 2177 C CA . ARG B 1 51 ? 13.164 16.844 8.312 1 89.19 51 ARG B CA 1
ATOM 2178 C C . ARG B 1 51 ? 12.516 17.031 6.949 1 89.19 51 ARG B C 1
ATOM 2180 O O . ARG B 1 51 ? 11.477 17.688 6.832 1 89.19 51 ARG B O 1
ATOM 2187 N N . LEU B 1 52 ? 13.117 16.453 5.961 1 92.56 52 LEU B N 1
ATOM 2188 C CA . LEU B 1 52 ? 12.523 16.5 4.625 1 92.56 52 LEU B CA 1
ATOM 2189 C C . LEU B 1 52 ? 11.156 15.828 4.613 1 92.56 52 LEU B C 1
ATOM 2191 O O . LEU B 1 52 ? 10.219 16.344 3.998 1 92.56 52 LEU B O 1
ATOM 2195 N N . ARG B 1 53 ? 11.07 14.688 5.242 1 91.81 53 ARG B N 1
ATOM 2196 C CA . ARG B 1 53 ? 9.797 13.977 5.336 1 91.81 53 ARG B CA 1
ATOM 2197 C C . ARG B 1 53 ? 8.711 14.875 5.918 1 91.81 53 ARG B C 1
ATOM 2199 O O . ARG B 1 53 ? 7.605 14.953 5.371 1 91.81 53 ARG B O 1
ATOM 2206 N N . LEU B 1 54 ? 9.016 15.547 6.98 1 90.69 54 LEU B N 1
ATOM 2207 C CA . LEU B 1 54 ? 8.07 16.438 7.641 1 90.69 54 LEU B CA 1
ATOM 2208 C C . LEU B 1 54 ? 7.691 17.594 6.727 1 90.69 54 LEU B C 1
ATOM 2210 O O . LEU B 1 54 ? 6.531 18.016 6.695 1 90.69 54 LEU B O 1
ATOM 2214 N N . GLU B 1 55 ? 8.625 18.094 6.031 1 92.44 55 GLU B N 1
ATOM 2215 C CA . GLU B 1 55 ? 8.352 19.172 5.098 1 92.44 55 GLU B CA 1
ATOM 2216 C C . GLU B 1 55 ? 7.418 18.719 3.977 1 92.44 55 GLU B C 1
ATOM 2218 O O . GLU B 1 55 ? 6.5 19.453 3.592 1 92.44 55 GLU B O 1
ATOM 2223 N N . PHE B 1 56 ? 7.684 17.547 3.48 1 93.25 56 PHE B N 1
ATOM 2224 C CA . PHE B 1 56 ? 6.828 17.016 2.432 1 93.25 56 PHE B CA 1
ATOM 2225 C C . PHE B 1 56 ? 5.414 16.781 2.951 1 93.25 56 PHE B C 1
ATOM 2227 O O . PHE B 1 56 ? 4.438 17.031 2.244 1 93.25 56 PHE B O 1
ATOM 2234 N N . CYS B 1 57 ? 5.328 16.312 4.16 1 92.25 57 CYS B N 1
ATOM 2235 C CA . CYS B 1 57 ? 4.02 16.156 4.785 1 92.25 57 CYS B CA 1
ATOM 2236 C C . CYS B 1 57 ? 3.301 17.5 4.898 1 92.25 57 CYS B C 1
ATOM 2238 O O . CYS B 1 57 ? 2.104 17.594 4.621 1 92.25 57 CYS B O 1
ATOM 2240 N N . ALA B 1 58 ? 4.004 18.516 5.281 1 92.5 58 ALA B N 1
ATOM 2241 C CA . ALA B 1 58 ? 3.438 19.844 5.402 1 92.5 58 ALA B CA 1
ATOM 2242 C C . ALA B 1 58 ? 2.994 20.391 4.047 1 92.5 58 ALA B C 1
ATOM 2244 O O . ALA B 1 58 ? 1.95 21.031 3.938 1 92.5 58 ALA B O 1
ATOM 2245 N N . ASP B 1 59 ? 3.799 20.141 3.033 1 94.31 59 ASP B N 1
ATOM 2246 C CA . ASP B 1 59 ? 3.447 20.547 1.675 1 94.31 59 ASP B CA 1
ATOM 2247 C C . ASP B 1 59 ? 2.156 19.875 1.218 1 94.31 59 ASP B C 1
ATOM 2249 O O . ASP B 1 59 ? 1.279 20.516 0.645 1 94.31 59 ASP B O 1
ATOM 2253 N N . LEU B 1 60 ? 2.061 18.594 1.481 1 96.12 60 LEU B N 1
ATOM 2254 C CA . LEU B 1 60 ? 0.846 17.859 1.165 1 96.12 60 LEU B CA 1
ATOM 2255 C C . LEU B 1 60 ? -0.361 18.453 1.878 1 96.12 60 LEU B C 1
ATOM 2257 O O . LEU B 1 60 ? -1.389 18.719 1.25 1 96.12 60 LEU B O 1
ATOM 2261 N N . ALA B 1 61 ? -0.199 18.703 3.133 1 94.31 61 ALA B N 1
ATOM 2262 C CA . ALA B 1 61 ? -1.282 19.281 3.93 1 94.31 61 ALA B CA 1
ATOM 2263 C C . ALA B 1 61 ? -1.706 20.641 3.387 1 94.31 61 ALA B C 1
ATOM 2265 O O . ALA B 1 61 ? -2.9 20.938 3.297 1 94.31 61 ALA B O 1
ATOM 2266 N N . ALA B 1 62 ? -0.757 21.438 3.025 1 95.44 62 ALA B N 1
ATOM 2267 C CA . ALA B 1 62 ? -1.044 22.781 2.504 1 95.44 62 ALA B CA 1
ATOM 2268 C C . ALA B 1 62 ? -1.822 22.703 1.195 1 95.44 62 ALA B C 1
ATOM 2270 O O . ALA B 1 62 ? -2.777 23.453 0.987 1 95.44 62 ALA B O 1
ATOM 2271 N N . GLU B 1 63 ? -1.42 21.812 0.358 1 96.75 63 GLU B N 1
ATOM 2272 C CA . GLU B 1 63 ? -2.107 21.625 -0.918 1 96.75 63 GLU B CA 1
ATOM 2273 C C . GLU B 1 63 ? -3.549 21.172 -0.711 1 96.75 63 GLU B C 1
ATOM 2275 O O . GLU B 1 63 ? -4.469 21.703 -1.344 1 96.75 63 GLU B 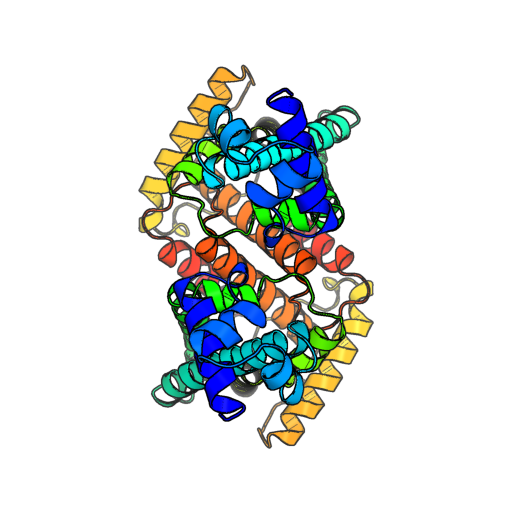O 1
ATOM 2280 N N . LEU B 1 64 ? -3.746 20.234 0.145 1 96.81 64 LEU B N 1
ATOM 2281 C CA . LEU B 1 64 ? -5.09 19.734 0.421 1 96.81 64 LEU B CA 1
ATOM 2282 C C . LEU B 1 64 ? -5.949 20.812 1.07 1 96.81 64 LEU B C 1
ATOM 2284 O O . LEU B 1 64 ? -7.125 20.953 0.736 1 96.81 64 LEU B O 1
ATOM 2288 N N . SER B 1 65 ? -5.352 21.547 2.002 1 95.12 65 SER B N 1
ATOM 2289 C CA . SER B 1 65 ? -6.066 22.625 2.67 1 95.12 65 SER B CA 1
ATOM 2290 C C . SER B 1 65 ? -6.551 23.672 1.672 1 95.12 65 SER B C 1
ATOM 2292 O O . SER B 1 65 ? -7.684 24.141 1.758 1 95.12 65 SER B O 1
ATOM 2294 N N . ALA B 1 66 ? -5.691 24 0.778 1 96.94 66 ALA B N 1
ATOM 2295 C CA . ALA B 1 66 ? -6.043 24.969 -0.243 1 96.94 66 ALA B CA 1
ATOM 2296 C C . ALA B 1 66 ? -7.207 24.484 -1.101 1 96.94 66 ALA B C 1
ATOM 2298 O O . ALA B 1 66 ? -8.109 25.25 -1.437 1 96.94 66 ALA B O 1
ATOM 2299 N N . GLU B 1 67 ? -7.188 23.219 -1.435 1 96.75 67 GLU B N 1
ATOM 2300 C CA . GLU B 1 67 ? -8.258 22.641 -2.242 1 96.75 67 GLU B CA 1
ATOM 2301 C C . GLU B 1 67 ? -9.586 22.641 -1.484 1 96.75 67 GLU B C 1
ATOM 2303 O O . GLU B 1 67 ? -10.609 23.062 -2.021 1 96.75 67 GLU B O 1
ATOM 2308 N N . ILE B 1 68 ? -9.57 22.25 -0.269 1 94.88 68 ILE B N 1
ATOM 2309 C CA . ILE B 1 68 ? -10.797 22.109 0.509 1 94.88 68 ILE B CA 1
ATOM 2310 C C . ILE B 1 68 ? -11.375 23.5 0.809 1 94.88 68 ILE B C 1
ATOM 2312 O O . ILE B 1 68 ? -12.586 23.656 0.938 1 94.88 68 ILE B O 1
ATOM 2316 N N . ALA B 1 69 ? -10.531 24.484 0.919 1 94.69 69 ALA B N 1
ATOM 2317 C CA . ALA B 1 69 ? -10.961 25.859 1.216 1 94.69 69 ALA B CA 1
ATOM 2318 C C . ALA B 1 69 ? -11.883 26.391 0.119 1 94.69 69 ALA B C 1
ATOM 2320 O O . ALA B 1 69 ? -12.656 27.312 0.349 1 94.69 69 ALA B O 1
ATOM 2321 N N . THR B 1 70 ? -11.82 25.812 -1.055 1 97.06 70 THR B N 1
ATOM 2322 C CA . THR B 1 70 ? -12.617 26.266 -2.184 1 97.06 70 THR B CA 1
ATOM 2323 C C . THR B 1 70 ? -13.953 25.531 -2.236 1 97.06 70 THR B C 1
ATOM 2325 O O . THR B 1 70 ? -14.812 25.844 -3.059 1 97.06 70 THR B O 1
ATOM 2328 N N . LEU B 1 71 ? -14.172 24.578 -1.373 1 95.81 71 LEU B N 1
ATOM 2329 C CA . LEU B 1 71 ? -15.344 23.703 -1.406 1 95.81 71 LEU B CA 1
ATOM 2330 C C . LEU B 1 71 ? -16.344 24.094 -0.327 1 95.81 71 LEU B C 1
ATOM 2332 O O . LEU B 1 71 ? -15.992 24.781 0.637 1 95.81 71 LEU B O 1
ATOM 2336 N N . PRO B 1 72 ? -17.609 23.641 -0.498 1 93.19 72 PRO B N 1
ATOM 2337 C CA . PRO B 1 72 ? -18.578 23.859 0.568 1 93.19 72 PRO B CA 1
ATOM 2338 C C . PRO B 1 72 ? -18.172 23.219 1.89 1 93.19 72 PRO B C 1
ATOM 2340 O O . PRO B 1 72 ? -17.438 22.234 1.895 1 93.19 72 PRO B O 1
ATOM 2343 N N . ASP B 1 73 ? -18.672 23.891 2.914 1 88.25 73 ASP B N 1
ATOM 2344 C CA . ASP B 1 73 ? -18.406 23.344 4.242 1 88.25 73 ASP B CA 1
ATOM 2345 C C . ASP B 1 73 ? -19.25 22.094 4.5 1 88.25 73 ASP B C 1
ATOM 2347 O O . ASP B 1 73 ? -20.125 22.109 5.375 1 88.25 73 ASP B O 1
ATOM 2351 N N . ASP B 1 74 ? -19.125 21.125 3.777 1 91.62 74 ASP B N 1
ATOM 2352 C CA . ASP B 1 74 ? -19.766 19.812 3.838 1 91.62 74 ASP B CA 1
ATOM 2353 C C . ASP B 1 74 ? -18.734 18.719 4.051 1 91.62 74 ASP B C 1
ATOM 2355 O O . ASP B 1 74 ? -17.859 18.516 3.211 1 91.62 74 ASP B O 1
ATOM 2359 N N . GLY B 1 75 ? -18.812 18.047 5.113 1 89.69 75 GLY B N 1
ATOM 2360 C CA . GLY B 1 75 ? -17.844 17.047 5.527 1 89.69 75 GLY B CA 1
ATOM 2361 C C . GLY B 1 75 ? -17.656 15.938 4.512 1 89.69 75 GLY B C 1
ATOM 2362 O O . GLY B 1 75 ? -16.547 15.445 4.309 1 89.69 75 GLY B O 1
ATOM 2363 N N . VAL B 1 76 ? -18.75 15.531 3.867 1 93.31 76 VAL B N 1
ATOM 2364 C CA . VAL B 1 76 ? -18.688 14.453 2.887 1 93.31 76 VAL B CA 1
ATOM 2365 C C . VAL B 1 76 ? -17.938 14.93 1.645 1 93.31 76 VAL B C 1
ATOM 2367 O O . VAL B 1 76 ? -17.031 14.25 1.158 1 93.31 76 VAL B O 1
ATOM 2370 N N . VAL B 1 77 ? -18.25 16.125 1.156 1 95 77 VAL B N 1
ATOM 2371 C CA . VAL B 1 77 ? -17.609 16.719 -0.011 1 95 77 VAL B CA 1
ATOM 2372 C C . VAL B 1 77 ? -16.109 16.891 0.261 1 95 77 VAL B C 1
ATOM 2374 O O . VAL B 1 77 ? -15.273 16.516 -0.564 1 95 77 VAL B O 1
ATOM 2377 N N . GLN B 1 78 ? -15.781 17.391 1.416 1 94.5 78 GLN B N 1
ATOM 2378 C CA . GLN B 1 78 ? -14.391 17.641 1.763 1 94.5 78 GLN B CA 1
ATOM 2379 C C . GLN B 1 78 ? -13.617 16.344 1.944 1 94.5 78 GLN B C 1
ATOM 2381 O O . GLN B 1 78 ? -12.461 16.234 1.543 1 94.5 78 GLN B O 1
ATOM 2386 N N . PHE B 1 79 ? -14.273 15.375 2.539 1 94.31 79 PHE B N 1
ATOM 2387 C CA . PHE B 1 79 ? -13.633 14.086 2.766 1 94.31 79 PHE B CA 1
ATOM 2388 C C . PHE B 1 79 ? -13.195 13.453 1.446 1 94.31 79 PHE B C 1
ATOM 2390 O O . PHE B 1 79 ? -12.039 13.07 1.289 1 94.31 79 PHE B O 1
ATOM 2397 N N . PHE B 1 80 ? -14.062 13.398 0.49 1 96.62 80 PHE B N 1
ATOM 2398 C CA . PHE B 1 80 ? -13.742 12.766 -0.783 1 96.62 80 PHE B CA 1
ATOM 2399 C C . PHE B 1 80 ? -12.75 13.609 -1.571 1 96.62 80 PHE B C 1
ATOM 2401 O O . PHE B 1 80 ? -11.906 13.078 -2.295 1 96.62 80 PHE B O 1
ATOM 2408 N N . ALA B 1 81 ? -12.789 14.914 -1.396 1 97.56 81 ALA B N 1
ATOM 2409 C CA . ALA B 1 81 ? -11.797 15.781 -2.033 1 97.56 81 ALA B CA 1
ATOM 2410 C C . ALA B 1 81 ? -10.398 15.516 -1.484 1 97.56 81 ALA B C 1
ATOM 2412 O O . ALA B 1 81 ? -9.414 15.523 -2.232 1 97.56 81 ALA B O 1
ATOM 2413 N N . ILE B 1 82 ? -10.328 15.289 -0.201 1 97.06 82 ILE B N 1
ATOM 2414 C CA . ILE B 1 82 ? -9.055 14.977 0.439 1 97.06 82 ILE B CA 1
ATOM 2415 C C . ILE B 1 82 ? -8.508 13.664 -0.105 1 97.06 82 ILE B C 1
ATOM 2417 O O . ILE B 1 82 ? -7.32 13.555 -0.421 1 97.06 82 ILE B O 1
ATOM 2421 N N . CYS B 1 83 ? -9.383 12.656 -0.239 1 97.88 83 CYS B N 1
ATOM 2422 C CA . CYS B 1 83 ? -8.961 11.367 -0.772 1 97.88 83 CYS B CA 1
ATOM 2423 C C . CYS B 1 83 ? -8.422 11.516 -2.193 1 97.88 83 CYS B C 1
ATOM 2425 O O . CYS B 1 83 ? -7.344 11.008 -2.51 1 97.88 83 CYS B O 1
ATOM 2427 N N . LYS B 1 84 ? -9.117 12.234 -3.02 1 98.44 84 LYS B N 1
ATOM 2428 C CA . LYS B 1 84 ? -8.711 12.438 -4.406 1 98.44 84 LYS B CA 1
ATOM 2429 C C . LYS B 1 84 ? -7.449 13.289 -4.488 1 98.44 84 LYS B C 1
ATOM 2431 O O . LYS B 1 84 ? -6.57 13.031 -5.316 1 98.44 84 LYS B O 1
ATOM 2436 N N . GLY B 1 85 ? -7.363 14.305 -3.672 1 98.19 85 GLY B N 1
ATOM 2437 C CA . GLY B 1 85 ? -6.168 15.125 -3.619 1 98.19 85 GLY B CA 1
ATOM 2438 C C . GLY B 1 85 ? -4.934 14.359 -3.186 1 98.19 85 GLY B C 1
ATOM 2439 O O . GLY B 1 85 ? -3.842 14.578 -3.717 1 98.19 85 GLY B O 1
ATOM 2440 N N . PHE B 1 86 ? -5.133 13.508 -2.213 1 97.81 86 PHE B N 1
ATOM 2441 C CA . PHE B 1 86 ? -4.035 12.664 -1.761 1 97.81 86 PHE B CA 1
ATOM 2442 C C . PHE B 1 86 ? -3.508 11.805 -2.902 1 97.81 86 PHE B C 1
ATOM 2444 O O . PHE B 1 86 ? -2.297 11.727 -3.121 1 97.81 86 PHE B O 1
ATOM 2451 N N . ARG B 1 87 ? -4.41 11.18 -3.654 1 98.5 87 ARG B N 1
ATOM 2452 C CA . ARG B 1 87 ? -4.023 10.383 -4.816 1 98.5 87 ARG B CA 1
ATOM 2453 C C . ARG B 1 87 ? -3.268 11.242 -5.832 1 98.5 87 ARG B C 1
ATOM 2455 O O . ARG B 1 87 ? -2.197 10.852 -6.305 1 98.5 87 ARG B O 1
ATOM 2462 N N . ARG B 1 88 ? -3.771 12.406 -6.145 1 98.31 88 ARG B N 1
ATOM 2463 C CA . ARG B 1 88 ? -3.15 13.281 -7.133 1 98.31 88 ARG B CA 1
ATOM 2464 C C . ARG B 1 88 ? -1.743 13.688 -6.699 1 98.31 88 ARG B C 1
ATOM 2466 O O . ARG B 1 88 ? -0.81 13.656 -7.508 1 98.31 88 ARG B O 1
ATOM 2473 N N . TRP B 1 89 ? -1.674 14.039 -5.48 1 97.88 89 TRP B N 1
ATOM 2474 C CA . TRP B 1 89 ? -0.37 14.43 -4.953 1 97.88 89 TRP B CA 1
ATOM 2475 C C . TRP B 1 89 ? 0.618 13.273 -5.023 1 97.88 89 TRP B C 1
ATOM 2477 O O . TRP B 1 89 ? 1.767 13.453 -5.438 1 97.88 89 TRP B O 1
ATOM 2487 N N . ALA B 1 90 ? 0.207 12.133 -4.551 1 97.06 90 ALA B N 1
ATOM 2488 C CA . ALA B 1 90 ? 1.066 10.953 -4.52 1 97.06 90 ALA B CA 1
ATOM 2489 C C . ALA B 1 90 ? 1.595 10.617 -5.91 1 97.06 90 ALA B C 1
ATOM 2491 O O . ALA B 1 90 ? 2.77 10.281 -6.074 1 97.06 90 ALA B O 1
ATOM 2492 N N . LEU B 1 91 ? 0.75 10.75 -6.953 1 96.81 91 LEU B N 1
ATOM 2493 C CA . LEU B 1 91 ? 1.124 10.398 -8.32 1 96.81 91 LEU B CA 1
ATOM 2494 C C . LEU B 1 91 ? 2.016 11.477 -8.93 1 96.81 91 LEU B C 1
ATOM 2496 O O . LEU B 1 91 ? 2.891 11.172 -9.742 1 96.81 91 LEU B O 1
ATOM 2500 N N . ALA B 1 92 ? 1.809 12.688 -8.516 1 96.88 92 ALA B N 1
ATOM 2501 C CA . ALA B 1 92 ? 2.623 13.797 -9.016 1 96.88 92 ALA B CA 1
ATOM 2502 C C . ALA B 1 92 ? 3.979 13.836 -8.312 1 96.88 92 ALA B C 1
ATOM 2504 O O . ALA B 1 92 ? 4.949 14.367 -8.852 1 96.88 92 ALA B O 1
ATOM 2505 N N . HIS B 1 93 ? 4.047 13.328 -7.094 1 95.81 93 HIS B N 1
ATOM 2506 C CA . HIS B 1 93 ? 5.238 13.375 -6.254 1 95.81 93 HIS B CA 1
ATOM 2507 C C . HIS B 1 93 ? 5.617 11.992 -5.746 1 95.81 93 HIS B C 1
ATOM 2509 O O . HIS B 1 93 ? 5.777 11.789 -4.543 1 95.81 93 HIS B O 1
ATOM 2515 N N . THR B 1 94 ? 5.914 11.117 -6.664 1 94.5 94 THR B N 1
ATOM 2516 C CA . THR B 1 94 ? 6.074 9.711 -6.324 1 94.5 94 THR B CA 1
ATOM 2517 C C . THR B 1 94 ? 7.277 9.508 -5.406 1 94.5 94 THR B C 1
ATOM 2519 O O . THR B 1 94 ? 7.238 8.68 -4.496 1 94.5 94 THR B O 1
ATOM 2522 N N . ARG B 1 95 ? 8.344 10.25 -5.578 1 93.25 95 ARG B N 1
ATOM 2523 C CA . ARG B 1 95 ? 9.531 10.102 -4.746 1 93.25 95 ARG B CA 1
ATOM 2524 C C . ARG B 1 95 ? 9.289 10.656 -3.344 1 93.25 95 ARG B C 1
ATOM 2526 O O . ARG B 1 95 ? 9.703 10.055 -2.354 1 93.25 95 ARG B O 1
ATOM 2533 N N . GLU B 1 96 ? 8.633 11.766 -3.264 1 93.56 96 GLU B N 1
ATOM 2534 C CA . GLU B 1 96 ? 8.242 12.32 -1.97 1 93.56 96 GLU B CA 1
ATOM 2535 C C . GLU B 1 96 ? 7.297 11.375 -1.229 1 93.56 96 GLU B C 1
ATOM 2537 O O . GLU B 1 96 ? 7.453 11.148 -0.027 1 93.56 96 GLU B O 1
ATOM 2542 N N . PHE B 1 97 ? 6.383 10.82 -2.016 1 94.25 97 PHE B N 1
ATOM 2543 C CA . PHE B 1 97 ? 5.43 9.875 -1.439 1 94.25 97 PHE B CA 1
ATOM 2544 C C . PHE B 1 97 ? 6.152 8.68 -0.839 1 94.25 97 PHE B C 1
ATOM 2546 O O . PHE B 1 97 ? 5.824 8.234 0.264 1 94.25 97 PHE B O 1
ATOM 2553 N N . THR B 1 98 ? 7.059 8.219 -1.593 1 91.81 98 THR B N 1
ATOM 2554 C CA . THR B 1 98 ? 7.805 7.051 -1.142 1 91.81 98 THR B CA 1
ATOM 2555 C C . THR B 1 98 ? 8.531 7.344 0.167 1 91.81 98 THR B C 1
ATOM 2557 O O . THR B 1 98 ? 8.484 6.547 1.104 1 91.81 98 THR B O 1
ATOM 2560 N N . LEU B 1 99 ? 9.117 8.477 0.278 1 90.38 99 LEU B N 1
ATOM 2561 C CA . LEU B 1 99 ? 9.82 8.836 1.503 1 90.38 99 LEU B CA 1
ATOM 2562 C C . LEU B 1 99 ? 8.852 8.969 2.67 1 90.38 99 LEU B C 1
ATOM 2564 O O . LEU B 1 99 ? 9.133 8.492 3.771 1 90.38 99 LEU B O 1
ATOM 2568 N N . VAL B 1 100 ? 7.711 9.539 2.424 1 91 100 VAL B N 1
ATOM 2569 C CA . VAL B 1 100 ? 6.789 9.891 3.498 1 91 100 VAL B CA 1
ATOM 2570 C C . VAL B 1 100 ? 5.969 8.672 3.904 1 91 100 VAL B C 1
ATOM 2572 O O . VAL B 1 100 ? 5.727 8.445 5.09 1 91 100 VAL B O 1
ATOM 2575 N N . PHE B 1 101 ? 5.594 7.781 2.881 1 91.81 101 PHE B N 1
ATOM 2576 C CA . PHE B 1 101 ? 4.535 6.82 3.162 1 91.81 101 PHE B CA 1
ATOM 2577 C C . PHE B 1 101 ? 5.012 5.395 2.9 1 91.81 101 PHE B C 1
ATOM 2579 O O . PHE B 1 101 ? 4.328 4.43 3.246 1 91.81 101 PHE B O 1
ATOM 2586 N N . ALA B 1 102 ? 6.137 5.219 2.311 1 89.5 102 ALA B N 1
ATOM 2587 C CA . ALA B 1 102 ? 6.539 3.873 1.916 1 89.5 102 ALA B CA 1
ATOM 2588 C C . ALA B 1 102 ? 8.023 3.643 2.184 1 89.5 102 ALA B C 1
ATOM 2590 O O . ALA B 1 102 ? 8.719 3.014 1.382 1 89.5 102 ALA B O 1
ATOM 2591 N N . SER B 1 103 ? 8.648 4.246 3.07 1 83.56 103 SER B N 1
ATOM 2592 C CA . SER B 1 103 ? 10.031 3.992 3.461 1 83.56 103 SER B CA 1
ATOM 2593 C C . SER B 1 103 ? 10.102 3.246 4.789 1 83.56 103 SER B C 1
ATOM 2595 O O . SER B 1 103 ? 9.273 3.463 5.676 1 83.56 103 SER B O 1
ATOM 2597 N N . PRO B 1 104 ? 11.234 2.363 4.582 1 68.19 104 PRO B N 1
ATOM 2598 C CA . PRO B 1 104 ? 11.461 1.647 5.84 1 68.19 104 PRO B CA 1
ATOM 2599 C C . PRO B 1 104 ? 11.906 2.57 6.969 1 68.19 104 PRO B C 1
ATOM 2601 O O . PRO B 1 104 ? 12.578 3.578 6.723 1 68.19 104 PRO B O 1
ATOM 2604 N N . GLY B 1 105 ? 11.266 2.59 8.242 1 62.34 105 GLY B N 1
ATOM 2605 C CA . GLY B 1 105 ? 11.82 3.348 9.352 1 62.34 105 GLY B CA 1
ATOM 2606 C C . GLY B 1 105 ? 10.758 4.016 10.203 1 62.34 105 GLY B C 1
ATOM 2607 O O . GLY B 1 105 ? 11.078 4.699 11.18 1 62.34 105 GLY B O 1
ATOM 2608 N N . GLY B 1 106 ? 9.602 3.969 9.68 1 53.97 106 GLY B N 1
ATOM 2609 C CA . GLY B 1 106 ? 8.703 4.652 10.594 1 53.97 106 GLY B CA 1
ATOM 2610 C C . GLY B 1 106 ? 8.625 3.988 11.961 1 53.97 106 GLY B C 1
ATOM 2611 O O . GLY B 1 106 ? 8.211 2.834 12.07 1 53.97 106 GLY B O 1
ATOM 2612 N N . ASP B 1 107 ? 9.656 4.379 12.648 1 55.12 107 ASP B N 1
ATOM 2613 C CA . ASP B 1 107 ? 9.57 3.865 14.008 1 55.12 107 ASP B CA 1
ATOM 2614 C C . ASP B 1 107 ? 8.195 4.141 14.617 1 55.12 107 ASP B C 1
ATOM 2616 O O . ASP B 1 107 ? 7.43 4.945 14.086 1 55.12 107 ASP B O 1
ATOM 2620 N N . GLU B 1 108 ? 7.902 3.311 15.492 1 52.78 108 GLU B N 1
ATOM 2621 C CA . GLU B 1 108 ? 6.707 3.465 16.312 1 52.78 108 GLU B CA 1
ATOM 2622 C C . GLU B 1 108 ? 6.441 4.934 16.625 1 52.78 108 GLU B C 1
ATOM 2624 O O . GLU B 1 108 ? 5.285 5.363 16.688 1 52.78 108 GLU B O 1
ATOM 2629 N N . ALA B 1 109 ? 7.488 5.566 16.672 1 52.09 109 ALA B N 1
ATOM 2630 C CA . ALA B 1 109 ? 7.375 6.957 17.094 1 52.09 109 ALA B CA 1
ATOM 2631 C C . ALA B 1 109 ? 6.727 7.812 16.016 1 52.09 109 ALA B C 1
ATOM 2633 O O . ALA B 1 109 ? 5.965 8.734 16.328 1 52.09 109 ALA B O 1
ATOM 2634 N N . ARG B 1 110 ? 6.965 7.328 14.789 1 57.97 110 ARG B N 1
ATOM 2635 C CA . ARG B 1 110 ? 6.352 8.094 13.711 1 57.97 110 ARG B CA 1
ATOM 2636 C C . ARG B 1 110 ? 4.84 7.906 13.695 1 57.97 110 ARG B C 1
ATOM 2638 O O . ARG B 1 110 ? 4.09 8.859 13.469 1 57.97 110 ARG B O 1
ATOM 2645 N N . ALA B 1 111 ? 4.457 6.703 13.961 1 55.22 111 ALA B N 1
ATOM 2646 C CA . ALA B 1 111 ? 3.023 6.414 13.984 1 55.22 111 ALA B CA 1
ATOM 2647 C C . ALA B 1 111 ? 2.307 7.266 15.023 1 55.22 111 ALA B C 1
ATOM 2649 O O . ALA B 1 111 ? 1.208 7.77 14.773 1 55.22 111 ALA B O 1
ATOM 2650 N N . LEU B 1 112 ? 2.971 7.418 16.047 1 48.5 112 LEU B N 1
ATOM 2651 C CA . LEU B 1 112 ? 2.367 8.148 17.156 1 48.5 112 LEU B CA 1
ATOM 2652 C C . LEU B 1 112 ? 2.256 9.633 16.828 1 48.5 112 LEU B C 1
ATOM 2654 O O . LEU B 1 112 ? 1.417 10.336 17.406 1 48.5 112 LEU B O 1
ATOM 2658 N N . ARG B 1 113 ? 3.004 9.984 15.984 1 56.47 113 ARG B N 1
ATOM 2659 C CA . ARG B 1 113 ? 3.037 11.422 15.734 1 56.47 113 ARG B CA 1
ATOM 2660 C C . ARG B 1 113 ? 2.191 11.789 14.516 1 56.47 113 ARG B C 1
ATOM 2662 O O . ARG B 1 113 ? 2.047 12.969 14.188 1 56.47 113 ARG B O 1
ATOM 2669 N N . ARG B 1 114 ? 1.607 10.805 14.07 1 56.81 114 ARG B N 1
ATOM 2670 C CA . ARG B 1 114 ? 0.962 11.016 12.773 1 56.81 114 ARG B CA 1
ATOM 2671 C C . ARG B 1 114 ? -0.136 12.07 12.883 1 56.81 114 ARG B C 1
ATOM 2673 O O . ARG B 1 114 ? -0.283 12.914 11.992 1 56.81 114 ARG B O 1
ATOM 2680 N N . PHE B 1 115 ? -0.837 11.969 13.984 1 54.12 115 PHE B N 1
ATOM 2681 C CA . PHE B 1 115 ? -1.912 12.953 14.094 1 54.12 115 PHE B CA 1
ATOM 2682 C C . PHE B 1 115 ? -1.362 14.32 14.492 1 54.12 115 PHE B C 1
ATOM 2684 O O . PHE B 1 115 ? -2.057 15.328 14.375 1 54.12 115 PHE B O 1
ATOM 2691 N N . ASP B 1 116 ? -0.224 14.219 14.758 1 65.25 116 ASP B N 1
ATOM 2692 C CA . ASP B 1 116 ? 0.398 15.516 15 1 65.25 116 ASP B CA 1
ATOM 2693 C C . ASP B 1 116 ? 0.94 16.109 13.695 1 65.25 116 ASP B C 1
ATOM 2695 O O . ASP B 1 116 ? 1.193 17.312 13.617 1 65.25 116 ASP B O 1
ATOM 2699 N N . GLU B 1 117 ? 0.842 15.25 12.867 1 78.19 117 GLU B N 1
ATOM 2700 C CA . GLU B 1 117 ? 1.341 15.734 11.586 1 78.19 117 GLU B CA 1
ATOM 2701 C C . GLU B 1 117 ? 0.24 16.438 10.797 1 78.19 117 GLU B C 1
ATOM 2703 O O . GLU B 1 117 ? -0.931 16.062 10.883 1 78.19 117 GLU B O 1
ATOM 2708 N N . PRO B 1 118 ? 0.625 17.453 10.055 1 80.38 118 PRO B N 1
ATOM 2709 C CA . PRO B 1 118 ? -0.343 18.312 9.367 1 80.38 118 PRO B CA 1
ATOM 2710 C C . PRO B 1 118 ? -1.308 17.516 8.484 1 80.38 118 PRO B C 1
ATOM 2712 O O . PRO B 1 118 ? -2.508 17.797 8.469 1 80.38 118 PRO B O 1
ATOM 2715 N N . PHE B 1 119 ? -0.854 16.547 7.812 1 86.06 119 PHE B N 1
ATOM 2716 C CA . PHE B 1 119 ? -1.711 15.758 6.941 1 86.06 119 PHE B CA 1
ATOM 2717 C C . PHE B 1 119 ? -2.783 15.039 7.746 1 86.06 119 PHE B C 1
ATOM 2719 O O . PHE B 1 119 ? -3.959 15.047 7.375 1 86.06 119 PHE B O 1
ATOM 2726 N N . GLY B 1 120 ? -2.373 14.445 8.789 1 84.5 120 GLY B N 1
ATOM 2727 C CA . GLY B 1 120 ? -3.322 13.758 9.648 1 84.5 120 GLY B CA 1
ATOM 2728 C C . GLY B 1 120 ? -4.398 14.672 10.203 1 84.5 120 GLY B C 1
ATOM 2729 O O . GLY B 1 120 ? -5.566 14.289 10.273 1 84.5 120 GLY B O 1
ATOM 2730 N N . ARG B 1 121 ? -4.066 15.859 10.453 1 83.38 121 ARG B N 1
ATOM 2731 C CA . ARG B 1 121 ? -4.992 16.828 11.031 1 83.38 121 ARG B CA 1
ATOM 2732 C C . ARG B 1 121 ? -6.062 17.234 10.023 1 83.38 121 ARG B C 1
ATOM 2734 O O . ARG B 1 121 ? -7.219 17.453 10.391 1 83.38 121 ARG B O 1
ATOM 2741 N N . ILE B 1 122 ? -5.695 17.297 8.812 1 85 122 ILE B N 1
ATOM 274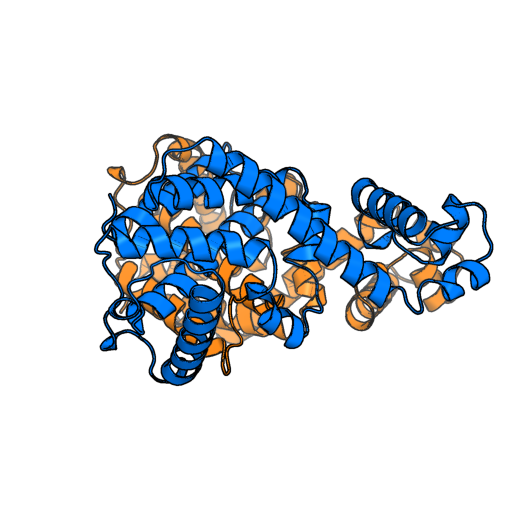2 C CA . ILE B 1 122 ? -6.648 17.672 7.77 1 85 122 ILE B CA 1
ATOM 2743 C C . ILE B 1 122 ? -7.711 16.578 7.645 1 85 122 ILE B C 1
ATOM 2745 O O . ILE B 1 122 ? -8.906 16.875 7.559 1 85 122 ILE B O 1
ATOM 2749 N N . PHE B 1 123 ? -7.281 15.359 7.664 1 83.94 123 PHE B N 1
ATOM 2750 C CA . PHE B 1 123 ? -8.219 14.242 7.586 1 83.94 123 PHE B CA 1
ATOM 2751 C C . PHE B 1 123 ? -9.125 14.211 8.805 1 83.94 123 PHE B C 1
ATOM 2753 O O . PHE B 1 123 ? -10.336 14.016 8.68 1 83.94 123 PHE B O 1
ATOM 2760 N N . LEU B 1 124 ? -8.555 14.492 9.906 1 81.75 124 LEU B N 1
ATOM 2761 C CA . LEU B 1 124 ? -9.312 14.461 11.148 1 81.75 124 LEU B CA 1
ATOM 2762 C C . LEU B 1 124 ? -10.367 15.57 11.18 1 81.75 124 LEU B C 1
ATOM 2764 O O . LEU B 1 124 ? -11.492 15.352 11.625 1 81.75 124 LEU B O 1
ATOM 2768 N N . ALA B 1 125 ? -10.023 16.703 10.742 1 81.75 125 ALA B N 1
ATOM 2769 C CA . ALA B 1 125 ? -10.969 17.828 10.695 1 81.75 125 ALA B CA 1
ATOM 2770 C C . ALA B 1 125 ? -12.148 17.5 9.789 1 81.75 125 ALA B C 1
ATOM 2772 O O . ALA B 1 125 ? -13.297 17.781 10.141 1 81.75 125 ALA B O 1
ATOM 2773 N N . ALA B 1 126 ? -11.883 16.938 8.672 1 84.25 126 ALA B N 1
ATOM 2774 C CA . ALA B 1 126 ? -12.945 16.562 7.75 1 84.25 126 ALA B CA 1
ATOM 2775 C C . ALA B 1 126 ? -13.828 15.461 8.336 1 84.25 126 ALA B C 1
ATOM 2777 O O . ALA B 1 126 ? -15.047 15.484 8.195 1 84.25 126 ALA B O 1
ATOM 2778 N N . ALA B 1 127 ? -13.219 14.508 8.992 1 84.25 127 ALA B N 1
ATOM 2779 C CA . ALA B 1 127 ? -13.961 13.445 9.664 1 84.25 127 ALA B CA 1
ATOM 2780 C C . ALA B 1 127 ? -14.875 14.016 10.75 1 84.25 127 ALA B C 1
ATOM 2782 O O . ALA B 1 127 ? -16.016 13.562 10.922 1 84.25 127 ALA B O 1
ATOM 2783 N N . GLY B 1 128 ? -14.336 14.953 11.453 1 81.94 128 GLY B N 1
ATOM 2784 C CA . GLY B 1 128 ? -15.141 15.602 12.469 1 81.94 128 GLY B CA 1
ATOM 2785 C C . GLY B 1 128 ? -16.375 16.297 11.906 1 81.94 128 GLY B C 1
ATOM 2786 O O . GLY B 1 128 ? -17.469 16.141 12.445 1 81.94 128 GLY B O 1
ATOM 2787 N N . ARG B 1 129 ? -16.219 17 10.867 1 83.94 129 ARG B N 1
ATOM 2788 C CA . ARG B 1 129 ? -17.344 17.672 10.211 1 83.94 129 ARG B CA 1
ATOM 2789 C C . ARG B 1 129 ? -18.344 16.656 9.68 1 83.94 129 ARG B C 1
ATOM 2791 O O . ARG B 1 129 ? -19.562 16.875 9.773 1 83.94 129 ARG B O 1
ATOM 2798 N N . LEU B 1 130 ? -17.812 15.633 9.133 1 87.5 130 LEU B N 1
ATOM 2799 C CA . LEU B 1 130 ? -18.656 14.57 8.609 1 87.5 130 LEU B CA 1
ATOM 2800 C C . LEU B 1 130 ? -19.516 13.961 9.719 1 87.5 130 LEU B C 1
ATOM 2802 O O . LEU B 1 130 ? -20.734 13.852 9.586 1 87.5 130 LEU B O 1
ATOM 2806 N N . LEU B 1 131 ? -18.906 13.68 10.82 1 86.75 131 LEU B N 1
ATOM 2807 C CA . LEU B 1 131 ? -19.594 13.016 11.922 1 86.75 131 LEU B CA 1
ATOM 2808 C C . LEU B 1 131 ? -20.562 13.969 12.617 1 86.75 131 LEU B C 1
ATOM 2810 O O . LEU B 1 131 ? -21.562 13.531 13.195 1 86.75 131 LEU B O 1
ATOM 2814 N N . ALA B 1 132 ? -20.234 15.25 12.555 1 84.06 132 ALA B N 1
ATOM 2815 C CA . ALA B 1 132 ? -21.094 16.25 13.18 1 84.06 132 ALA B CA 1
ATOM 2816 C C . ALA B 1 132 ? -22.406 16.391 12.422 1 84.06 132 ALA B C 1
ATOM 2818 O O . ALA B 1 132 ? -23.453 16.672 13.016 1 84.06 132 ALA B O 1
ATOM 2819 N N . ASN B 1 133 ? -22.406 16.141 11.156 1 86.25 133 ASN B N 1
ATOM 2820 C CA . ASN B 1 133 ? -23.547 16.531 10.336 1 86.25 133 ASN B CA 1
ATOM 2821 C C . ASN B 1 133 ? -24.219 15.312 9.695 1 86.25 133 ASN B C 1
ATOM 2823 O O . ASN B 1 133 ? -25.297 15.438 9.109 1 86.25 133 ASN B O 1
ATOM 2827 N N . TYR B 1 134 ? -23.578 14.18 9.852 1 88.75 134 TYR B N 1
ATOM 2828 C CA . TYR B 1 134 ? -24.141 12.992 9.211 1 88.75 134 TYR B CA 1
ATOM 2829 C C . TYR B 1 134 ? -24.172 11.82 10.188 1 88.75 134 TYR B C 1
ATOM 2831 O O . TYR B 1 134 ? -23.344 11.734 11.094 1 88.75 134 TYR B O 1
ATOM 2839 N N . ASP B 1 135 ? -25.141 11.078 10.055 1 89.12 135 ASP B N 1
ATOM 2840 C CA . ASP B 1 135 ? -25.172 9.766 10.695 1 89.12 135 ASP B CA 1
ATOM 2841 C C . ASP B 1 135 ? -24.609 8.688 9.773 1 89.12 135 ASP B C 1
ATOM 2843 O O . ASP B 1 135 ? -25.172 8.438 8.703 1 89.12 135 ASP B O 1
ATOM 2847 N N . ILE B 1 136 ? -23.547 8.133 10.219 1 91.38 136 ILE B N 1
ATOM 2848 C CA . ILE B 1 136 ? -22.906 7.172 9.336 1 91.38 136 ILE B CA 1
ATOM 2849 C C . ILE B 1 136 ? -23.125 5.754 9.867 1 91.38 136 ILE B C 1
ATOM 2851 O O . ILE B 1 136 ? -23.328 5.555 11.062 1 91.38 136 ILE B O 1
ATOM 2855 N N . VAL B 1 137 ? -23.094 4.859 8.953 1 94.12 137 VAL B N 1
ATOM 2856 C CA . VAL B 1 137 ? -23.141 3.443 9.297 1 94.12 137 VAL B CA 1
ATOM 2857 C C . VAL B 1 137 ? -21.734 2.957 9.664 1 94.12 137 VAL B C 1
ATOM 2859 O O . VAL B 1 137 ? -20.797 3.141 8.906 1 94.12 137 VAL B O 1
ATOM 2862 N N . THR B 1 138 ? -21.594 2.408 10.836 1 94 138 THR B N 1
ATOM 2863 C CA . THR B 1 138 ? -20.312 1.896 11.312 1 94 138 THR B CA 1
ATOM 2864 C C . THR B 1 138 ? -20.422 0.413 11.656 1 94 138 THR B C 1
ATOM 2866 O O . THR B 1 138 ? -21.516 -0.101 11.883 1 94 138 THR B O 1
ATOM 2869 N N . PRO B 1 139 ? -19.312 -0.294 11.594 1 92.81 139 PRO B N 1
ATOM 2870 C CA . PRO B 1 139 ? -19.344 -1.694 12.023 1 92.81 139 PRO B CA 1
ATOM 2871 C C . PRO B 1 139 ? -19.844 -1.859 13.453 1 92.81 139 PRO B C 1
ATOM 2873 O O . PRO B 1 139 ? -19.469 -1.081 14.336 1 92.81 139 PRO B O 1
ATOM 2876 N N . PRO B 1 140 ? -20.703 -2.826 13.594 1 91.94 140 PRO B N 1
ATOM 2877 C CA . PRO B 1 140 ? -21.109 -3.111 14.977 1 91.94 140 PRO B CA 1
ATOM 2878 C C . PRO B 1 140 ? -19.969 -3.664 15.82 1 91.94 140 PRO B C 1
ATOM 2880 O O . PRO B 1 140 ? -19.031 -4.266 15.289 1 91.94 140 PRO B O 1
ATOM 2883 N N . THR B 1 141 ? -20.031 -3.459 17.094 1 91 141 THR B N 1
ATOM 2884 C CA . THR B 1 141 ? -18.969 -3.789 18.047 1 91 141 THR B CA 1
ATOM 2885 C C . THR B 1 141 ? -18.656 -5.281 18 1 91 141 THR B C 1
ATOM 2887 O O . THR B 1 141 ? -17.5 -5.68 18.156 1 91 141 THR B O 1
ATOM 2890 N N . ASP B 1 142 ? -19.609 -6.062 17.578 1 90.81 142 ASP B N 1
ATOM 2891 C CA . ASP B 1 142 ? -19.438 -7.512 17.656 1 90.81 142 ASP B CA 1
ATOM 2892 C C . ASP B 1 142 ? -18.594 -8.016 16.5 1 90.81 142 ASP B C 1
ATOM 2894 O O . ASP B 1 142 ? -18.062 -9.133 16.547 1 90.81 142 ASP B O 1
ATOM 2898 N N . VAL B 1 143 ? -18.453 -7.219 15.508 1 91.06 143 VAL B N 1
ATOM 2899 C CA . VAL B 1 143 ? -17.641 -7.652 14.375 1 91.06 143 VAL B CA 1
ATOM 2900 C C . VAL B 1 143 ? -16.203 -7.16 14.555 1 91.06 143 VAL B C 1
ATOM 2902 O O . VAL B 1 143 ? -15.305 -7.578 13.828 1 91.06 143 VAL B O 1
ATOM 2905 N N . ILE B 1 144 ? -16.016 -6.297 15.492 1 96.06 144 ILE B N 1
ATOM 2906 C CA . ILE B 1 144 ? -14.672 -5.793 15.789 1 96.06 144 ILE B CA 1
ATOM 2907 C C . ILE B 1 144 ? -13.922 -6.801 16.641 1 96.06 144 ILE B C 1
ATOM 2909 O O . ILE B 1 144 ? -14.375 -7.156 17.734 1 96.06 144 ILE B O 1
ATOM 2913 N N . PRO B 1 145 ? -12.805 -7.254 16.172 1 96.69 145 PRO B N 1
ATOM 2914 C CA . PRO B 1 145 ? -12.047 -8.195 17 1 96.69 145 PRO B CA 1
ATOM 2915 C C . PRO B 1 145 ? -11.734 -7.648 18.391 1 96.69 145 PRO B C 1
ATOM 2917 O O . PRO B 1 145 ? -11.242 -6.527 18.516 1 96.69 145 PRO B O 1
ATOM 2920 N N . PRO B 1 146 ? -12 -8.406 19.375 1 96.81 146 PRO B N 1
ATOM 2921 C CA . PRO B 1 146 ? -11.781 -7.926 20.734 1 96.81 146 PRO B CA 1
ATOM 2922 C C . PRO B 1 146 ? -10.336 -7.512 21 1 96.81 146 PRO B C 1
ATOM 2924 O O . PRO B 1 146 ? -10.078 -6.602 21.781 1 96.81 146 PRO B O 1
ATOM 2927 N N . GLU B 1 147 ? -9.406 -8.094 20.281 1 96.75 147 GLU B N 1
ATOM 2928 C CA . GLU B 1 147 ? -7.988 -7.816 20.469 1 96.75 147 GLU B CA 1
ATOM 2929 C C . GLU B 1 147 ? -7.645 -6.387 20.062 1 96.75 147 GLU B C 1
ATOM 2931 O O . GLU B 1 147 ? -6.594 -5.863 20.438 1 96.75 147 GLU B O 1
ATOM 2936 N N . LEU B 1 148 ? -8.523 -5.77 19.312 1 96.19 148 LEU B N 1
ATOM 2937 C CA . LEU B 1 148 ? -8.258 -4.418 18.828 1 96.19 148 LEU B CA 1
ATOM 2938 C C . LEU B 1 148 ? -8.875 -3.377 19.75 1 96.19 148 LEU B C 1
ATOM 2940 O O . LEU B 1 148 ? -8.594 -2.182 19.625 1 96.19 148 LEU B O 1
ATOM 2944 N N . HIS B 1 149 ? -9.664 -3.789 20.734 1 96.69 149 HIS B N 1
ATOM 2945 C CA . HIS B 1 149 ? -10.469 -2.854 21.516 1 96.69 149 HIS B CA 1
ATOM 2946 C C . HIS B 1 149 ? -9.594 -1.854 22.25 1 96.69 149 HIS B C 1
ATOM 2948 O O . HIS B 1 149 ? -9.844 -0.647 22.219 1 96.69 149 HIS B O 1
ATOM 2954 N N . GLU B 1 150 ? -8.57 -2.324 22.844 1 96 150 GLU B N 1
ATOM 2955 C CA . GLU B 1 150 ? -7.711 -1.431 23.609 1 96 150 GLU B CA 1
ATOM 2956 C C . GLU B 1 150 ? -7.039 -0.394 22.719 1 96 150 GLU B C 1
ATOM 2958 O O . GLU B 1 150 ? -6.988 0.79 23.062 1 96 150 GLU B O 1
ATOM 2963 N N . ASP B 1 151 ? -6.527 -0.831 21.625 1 94.31 151 ASP B N 1
ATOM 2964 C CA . ASP B 1 151 ? -5.91 0.085 20.672 1 94.31 151 ASP B CA 1
ATOM 2965 C C . ASP B 1 151 ? -6.918 1.119 20.172 1 94.31 151 ASP B C 1
ATOM 2967 O O . ASP B 1 151 ? -6.582 2.295 20.016 1 94.31 151 ASP B O 1
ATOM 2971 N N . LEU B 1 152 ? -8.133 0.673 19.938 1 94.75 152 LEU B N 1
ATOM 2972 C CA . LEU B 1 152 ? -9.172 1.563 19.438 1 94.75 152 LEU B CA 1
ATOM 2973 C C . LEU B 1 152 ? -9.57 2.59 20.484 1 94.75 152 LEU B C 1
ATOM 2975 O O . LEU B 1 152 ? -9.828 3.752 20.156 1 94.75 152 LEU B O 1
ATOM 2979 N N . VAL B 1 153 ? -9.578 2.168 21.719 1 94.62 153 VAL B N 1
ATOM 2980 C CA . VAL B 1 153 ? -9.883 3.09 22.812 1 94.62 153 VAL B CA 1
ATOM 2981 C C . VAL B 1 153 ? -8.773 4.133 22.938 1 94.62 153 VAL B C 1
ATOM 2983 O O . VAL B 1 153 ? -9.047 5.32 23.125 1 94.62 153 VAL B O 1
ATOM 2986 N N . HIS B 1 154 ? -7.605 3.701 22.797 1 91.19 154 HIS B N 1
ATOM 2987 C CA . HIS B 1 154 ? -6.484 4.637 22.812 1 91.19 154 HIS B CA 1
ATOM 2988 C C . HIS B 1 154 ? -6.586 5.633 21.672 1 91.19 154 HIS B C 1
ATOM 2990 O O . HIS B 1 154 ? -6.379 6.832 21.859 1 91.19 154 HIS B O 1
ATOM 2996 N N . PHE B 1 155 ? -6.895 5.129 20.547 1 89 155 PHE B N 1
ATOM 2997 C CA . PHE B 1 155 ? -7.094 5.98 19.375 1 89 155 PHE B CA 1
ATOM 2998 C C . PHE B 1 155 ? -8.195 7.004 19.641 1 89 155 PHE B C 1
ATOM 3000 O O . PHE B 1 155 ? -8.023 8.188 19.344 1 89 155 PHE B O 1
ATOM 3007 N N . GLN B 1 156 ? -9.258 6.547 20.172 1 89.75 156 GLN B N 1
ATOM 3008 C CA . GLN B 1 156 ? -10.383 7.406 20.516 1 89.75 156 GLN B CA 1
ATOM 3009 C C . GLN B 1 156 ? -9.945 8.539 21.438 1 89.75 156 GLN B C 1
ATOM 3011 O O . GLN B 1 156 ? -10.289 9.695 21.219 1 89.75 156 GLN B O 1
ATOM 3016 N N . THR B 1 157 ? -9.211 8.195 22.422 1 88.25 157 THR B N 1
ATOM 3017 C CA . THR B 1 157 ? -8.734 9.164 23.406 1 88.25 157 THR B CA 1
ATOM 3018 C C . THR B 1 157 ? -7.844 10.211 22.766 1 88.25 157 THR B C 1
ATOM 3020 O O . THR B 1 157 ? -8.008 11.414 23 1 88.25 157 THR B O 1
ATOM 3023 N N . GLU B 1 158 ? -7.023 9.766 21.922 1 81.62 158 GLU B N 1
ATOM 3024 C CA . GLU B 1 158 ? -6.113 10.68 21.234 1 81.62 158 GLU B CA 1
ATOM 3025 C C . GLU B 1 158 ? -6.871 11.609 20.297 1 81.62 158 GLU B C 1
ATOM 3027 O O . GLU B 1 158 ? -6.555 12.797 20.203 1 81.62 158 GLU B O 1
ATOM 3032 N N . LEU B 1 159 ? -7.793 11.062 19.641 1 81.62 159 LEU B N 1
ATOM 3033 C CA . LEU B 1 159 ? -8.578 11.859 18.688 1 81.62 159 LEU B CA 1
ATOM 3034 C C . LEU B 1 159 ? -9.391 12.922 19.422 1 81.62 159 LEU B C 1
ATOM 3036 O O . LEU B 1 159 ? -9.461 14.07 18.984 1 81.62 159 LEU B O 1
ATOM 3040 N N . LEU B 1 160 ? -9.977 12.523 20.516 1 82.5 160 LEU B N 1
ATOM 3041 C CA . LEU B 1 160 ? -10.758 13.461 21.312 1 82.5 160 LEU B CA 1
ATOM 3042 C C . LEU B 1 160 ? -9.891 14.594 21.844 1 82.5 160 LEU B C 1
ATOM 3044 O O . LEU B 1 160 ? -10.312 15.75 21.844 1 82.5 160 LEU B O 1
ATOM 3048 N N . ALA B 1 161 ? -8.742 14.242 22.219 1 80.88 161 ALA B N 1
ATOM 3049 C CA . ALA B 1 161 ? -7.809 15.258 22.688 1 80.88 161 ALA B CA 1
ATOM 3050 C C . ALA B 1 161 ? -7.441 16.234 21.562 1 80.88 161 ALA B C 1
ATOM 3052 O O . ALA B 1 161 ? -7.438 17.453 21.766 1 80.88 161 ALA B O 1
ATOM 3053 N N . ALA B 1 162 ? -7.18 15.719 20.422 1 75.44 162 ALA B N 1
ATOM 3054 C CA . ALA B 1 162 ? -6.809 16.531 19.266 1 75.44 162 ALA B CA 1
ATOM 3055 C C . ALA B 1 162 ? -7.957 17.453 18.859 1 75.44 162 ALA B C 1
ATOM 3057 O O . ALA B 1 162 ? -7.734 18.609 18.5 1 75.44 162 ALA B O 1
ATOM 3058 N N . LEU B 1 163 ? -9.156 16.969 18.906 1 74.62 163 LEU B N 1
ATOM 3059 C CA . LEU B 1 163 ? -10.328 17.734 18.516 1 74.62 163 LEU B CA 1
ATOM 3060 C C . LEU B 1 163 ? -10.609 18.844 19.547 1 74.62 163 LEU B C 1
ATOM 3062 O O . LEU B 1 163 ? -11.023 19.938 19.172 1 74.62 163 LEU B O 1
ATOM 3066 N N . SER B 1 164 ? -10.445 18.531 20.703 1 76.88 164 SER B N 1
ATOM 3067 C CA . SER B 1 164 ? -10.633 19.531 21.75 1 76.88 164 SER B CA 1
ATOM 3068 C C . SER B 1 164 ? -9.664 20.688 21.578 1 76.88 164 SER B C 1
ATOM 3070 O O . SER B 1 164 ? -10.039 21.844 21.781 1 76.88 164 SER B O 1
ATOM 3072 N N . GLU B 1 165 ? -8.531 20.391 21.141 1 74.5 165 GLU B N 1
ATOM 3073 C CA . GLU B 1 165 ? -7.504 21.406 20.953 1 74.5 165 GLU B CA 1
ATOM 3074 C C . GLU B 1 165 ? -7.801 22.266 19.734 1 74.5 165 GLU B C 1
ATOM 3076 O O . GLU B 1 165 ? -7.434 23.438 19.688 1 74.5 165 GLU B O 1
ATOM 3081 N N . SER B 1 166 ? -8.445 21.672 18.812 1 69.88 166 SER B N 1
ATOM 3082 C CA . SER B 1 166 ? -8.734 22.391 17.578 1 69.88 166 SER B CA 1
ATOM 3083 C C . SER B 1 166 ? -9.93 23.328 17.734 1 69.88 166 SER B C 1
ATOM 3085 O O . SER B 1 166 ? -10.148 24.219 16.922 1 69.88 166 SER B O 1
ATOM 3087 N N . GLY B 1 167 ? -10.656 23.172 18.75 1 68.31 167 GLY B N 1
ATOM 3088 C CA . GLY B 1 167 ? -11.844 23.984 18.984 1 68.31 167 GLY B CA 1
ATOM 3089 C C . GLY B 1 167 ? -13.023 23.578 18.109 1 68.31 167 GLY B C 1
ATOM 3090 O O . GLY B 1 167 ? -14.062 24.25 18.125 1 68.31 167 GLY B O 1
ATOM 3091 N N . GLN B 1 168 ? -12.852 22.562 17.375 1 66.81 168 GLN B N 1
ATOM 3092 C CA . GLN B 1 168 ? -13.93 22.125 16.5 1 66.81 168 GLN B CA 1
ATOM 3093 C C . GLN B 1 168 ? -15.039 21.438 17.312 1 66.81 168 GLN B C 1
ATOM 3095 O O . GLN B 1 168 ? -14.766 20.703 18.25 1 66.81 168 GLN B O 1
ATOM 3100 N N . LYS B 1 169 ? -16.281 21.969 17.094 1 67.56 169 LYS B N 1
ATOM 3101 C CA . LYS B 1 169 ? -17.422 21.281 17.688 1 67.56 169 LYS B CA 1
ATOM 3102 C C . LYS B 1 169 ? -17.562 19.859 17.141 1 67.56 169 LYS B C 1
ATOM 3104 O O . LYS B 1 169 ? -17.594 19.672 15.914 1 67.56 169 LYS B O 1
ATOM 3109 N N . PHE B 1 170 ? -17.25 18.922 17.938 1 73.81 170 PHE B N 1
ATOM 3110 C CA . PHE B 1 170 ? -17.312 17.516 17.531 1 73.81 170 PHE B CA 1
ATOM 3111 C C . PHE B 1 170 ? -18.234 16.734 18.453 1 73.81 170 PHE B C 1
ATOM 3113 O O . PHE B 1 170 ? -18.203 16.922 19.672 1 73.81 170 PHE B O 1
ATOM 3120 N N . PRO B 1 171 ? -19.125 16.047 17.844 1 78.38 171 PRO B N 1
ATOM 3121 C CA . PRO B 1 171 ? -19.953 15.195 18.688 1 78.38 171 PRO B CA 1
ATOM 3122 C C . PRO B 1 171 ? -19.188 14.016 19.266 1 78.38 171 PRO B C 1
ATOM 3124 O O . PRO B 1 171 ? -19.172 12.93 18.688 1 78.38 171 PRO B O 1
ATOM 3127 N N . ALA B 1 172 ? -18.578 14.227 20.406 1 80.5 172 ALA B N 1
ATOM 3128 C CA . ALA B 1 172 ? -17.75 13.227 21.062 1 80.5 172 ALA B CA 1
ATOM 3129 C C . ALA B 1 172 ? -18.5 11.906 21.234 1 80.5 172 ALA B C 1
ATOM 3131 O O . ALA B 1 172 ? -17.906 10.828 21.203 1 80.5 172 ALA B O 1
ATOM 3132 N N . GLU B 1 173 ? -19.781 11.984 21.328 1 83.88 173 GLU B N 1
ATOM 3133 C CA . GLU B 1 173 ? -20.594 10.812 21.594 1 83.88 173 GLU B CA 1
ATOM 3134 C C . GLU B 1 173 ? -20.656 9.891 20.375 1 83.88 173 GLU B C 1
ATOM 3136 O O . GLU B 1 173 ? -21.016 8.719 20.5 1 83.88 173 GLU B O 1
ATOM 3141 N N . LYS B 1 174 ? -20.281 10.453 19.281 1 87.81 174 LYS B N 1
ATOM 3142 C CA . LYS B 1 174 ? -20.312 9.656 18.062 1 87.81 174 LYS B CA 1
ATOM 3143 C C . LYS B 1 174 ? -19 8.922 17.828 1 87.81 174 LYS B C 1
ATOM 3145 O O . LYS B 1 174 ? -18.922 8.016 17 1 87.81 174 LYS B O 1
ATOM 3150 N N . LEU B 1 175 ? -18 9.242 18.594 1 89.56 175 LEU B N 1
ATOM 3151 C CA . LEU B 1 175 ? -16.703 8.594 18.438 1 89.56 175 LEU B CA 1
ATOM 3152 C C . LEU B 1 175 ? -16.641 7.289 19.219 1 89.56 175 LEU B C 1
ATOM 3154 O O . LEU B 1 175 ? -15.859 7.148 20.156 1 89.56 175 LEU B O 1
ATOM 3158 N N . ASP B 1 176 ? -17.422 6.383 18.766 1 92.44 176 ASP B N 1
ATOM 3159 C CA . ASP B 1 176 ? -17.422 5.074 19.406 1 92.44 176 ASP B CA 1
ATOM 3160 C C . ASP B 1 176 ? -16.438 4.133 18.719 1 92.44 176 ASP B C 1
ATOM 3162 O O . ASP B 1 176 ? -15.695 4.539 17.828 1 92.44 176 ASP B O 1
ATOM 3166 N N . LEU B 1 177 ? -16.375 2.936 19.109 1 94.81 177 LEU B N 1
ATOM 3167 C CA . LEU B 1 177 ? -15.398 1.976 18.594 1 94.81 177 LEU B CA 1
ATOM 3168 C C . LEU B 1 177 ? -15.641 1.685 17.125 1 94.81 177 LEU B C 1
ATOM 3170 O O . LEU B 1 177 ? -14.695 1.461 16.359 1 94.81 177 LEU B O 1
ATOM 3174 N N . GLY B 1 178 ? -16.938 1.655 16.766 1 95.5 178 GLY B N 1
ATOM 3175 C CA . GLY B 1 178 ? -17.281 1.448 15.375 1 95.5 178 GLY B CA 1
ATOM 3176 C C . GLY B 1 178 ? -16.688 2.502 14.453 1 95.5 178 GLY B C 1
ATOM 3177 O O . GLY B 1 178 ? -16.156 2.178 13.391 1 95.5 178 GLY B O 1
ATOM 3178 N N . VAL B 1 179 ? -16.75 3.723 14.898 1 94.12 179 VAL B N 1
ATOM 3179 C CA . VAL B 1 179 ? -16.219 4.828 14.109 1 94.12 179 VAL B CA 1
ATOM 3180 C C . VAL B 1 179 ? -14.688 4.723 14.047 1 94.12 179 VAL B C 1
ATOM 3182 O O . VAL B 1 179 ? -14.094 4.914 12.984 1 94.12 179 VAL B O 1
ATOM 3185 N N . MET B 1 180 ? -14 4.391 15.172 1 93.69 180 MET B N 1
ATOM 3186 C CA . MET B 1 180 ? -12.547 4.242 15.195 1 93.69 180 MET B CA 1
ATOM 3187 C C . MET B 1 180 ? -12.094 3.15 14.234 1 93.69 180 MET B C 1
ATOM 3189 O O . MET B 1 180 ? -11.164 3.354 13.445 1 93.69 180 MET B O 1
ATOM 3193 N N . TYR B 1 181 ? -12.805 2.084 14.312 1 95.81 181 TYR B N 1
ATOM 3194 C CA . TYR B 1 181 ? -12.469 0.951 13.461 1 95.81 181 TYR B CA 1
ATOM 3195 C C . TYR B 1 181 ? -12.688 1.295 11.992 1 95.81 181 TYR B C 1
ATOM 3197 O O . TYR B 1 181 ? -11.867 0.952 11.141 1 95.81 181 TYR B O 1
ATOM 3205 N N . LEU B 1 182 ? -13.766 1.936 11.727 1 95.19 182 LEU B N 1
ATOM 3206 C CA . LEU B 1 182 ? -14.086 2.355 10.359 1 95.19 182 LEU B CA 1
ATOM 3207 C C . LEU B 1 182 ? -13 3.277 9.812 1 95.19 182 LEU B C 1
ATOM 3209 O O . LEU B 1 182 ? -12.609 3.162 8.648 1 95.19 182 LEU B O 1
ATOM 3213 N N . MET B 1 183 ? -12.484 4.184 10.602 1 92.88 183 MET B N 1
ATOM 3214 C CA . MET B 1 183 ? -11.438 5.105 10.172 1 92.88 183 MET B CA 1
ATOM 3215 C C . MET B 1 183 ? -10.172 4.344 9.773 1 92.88 183 MET B C 1
ATOM 3217 O O . MET B 1 183 ? -9.531 4.68 8.781 1 92.88 183 MET B O 1
ATOM 3221 N N . ILE B 1 184 ? -9.844 3.324 10.5 1 93.62 184 ILE B N 1
ATOM 3222 C CA . ILE B 1 184 ? -8.688 2.502 10.18 1 93.62 184 ILE B CA 1
ATOM 3223 C C . ILE B 1 184 ? -8.922 1.765 8.859 1 93.62 184 ILE B C 1
ATOM 3225 O O . ILE B 1 184 ? -8.031 1.7 8.008 1 93.62 184 ILE B O 1
ATOM 3229 N N . GLN B 1 185 ? -10.117 1.263 8.664 1 94.69 185 GLN B N 1
ATOM 3230 C CA . GLN B 1 185 ? -10.453 0.54 7.441 1 94.69 185 GLN B CA 1
ATOM 3231 C C . GLN B 1 185 ? -10.406 1.461 6.227 1 94.69 185 GLN B C 1
ATOM 3233 O O . GLN B 1 185 ? -9.922 1.067 5.164 1 94.69 185 GLN B O 1
ATOM 3238 N N . ILE B 1 186 ? -10.906 2.658 6.414 1 95.5 186 ILE B N 1
ATOM 3239 C CA . ILE B 1 186 ? -10.906 3.623 5.316 1 95.5 186 ILE B CA 1
ATOM 3240 C C . ILE B 1 186 ? -9.477 3.967 4.93 1 95.5 186 ILE B C 1
ATOM 3242 O O . ILE B 1 186 ? -9.133 3.994 3.746 1 95.5 186 ILE B O 1
ATOM 3246 N N . TRP B 1 187 ? -8.664 4.172 5.918 1 95.12 187 TRP B N 1
ATOM 3247 C CA . TRP B 1 187 ? -7.266 4.48 5.633 1 95.12 187 TRP B CA 1
ATOM 3248 C C . TRP B 1 187 ? -6.586 3.316 4.922 1 95.12 187 TRP B C 1
ATOM 3250 O O . TRP B 1 187 ? -5.859 3.516 3.945 1 95.12 187 TRP B O 1
ATOM 3260 N N . ALA B 1 188 ? -6.785 2.121 5.398 1 96.38 188 ALA B N 1
ATOM 3261 C CA . ALA B 1 188 ? -6.172 0.943 4.789 1 96.38 188 ALA B CA 1
ATOM 3262 C C . ALA B 1 188 ? -6.531 0.846 3.309 1 96.38 188 ALA B C 1
ATOM 3264 O O . ALA B 1 188 ? -5.676 0.528 2.477 1 96.38 188 ALA B O 1
ATOM 3265 N N . ARG B 1 189 ? -7.75 1.115 2.965 1 97 189 ARG B N 1
ATOM 3266 C CA . ARG B 1 189 ? -8.203 1.046 1.579 1 97 189 ARG B CA 1
ATOM 3267 C C . ARG B 1 189 ? -7.613 2.184 0.752 1 97 189 ARG B C 1
ATOM 3269 O O . ARG B 1 189 ? -7.105 1.96 -0.349 1 97 189 ARG B O 1
ATOM 3276 N N . LEU B 1 190 ? -7.68 3.387 1.343 1 97.31 190 LEU B N 1
ATOM 3277 C CA . LEU B 1 190 ? -7.145 4.555 0.65 1 97.31 190 LEU B CA 1
ATOM 3278 C C . LEU B 1 190 ? -5.652 4.395 0.389 1 97.31 190 LEU B C 1
ATOM 3280 O O . LEU B 1 190 ? -5.203 4.492 -0.756 1 97.31 190 LEU B O 1
ATOM 3284 N N . TYR B 1 191 ? -4.934 4.129 1.442 1 96.56 191 TYR B N 1
ATOM 3285 C CA . TYR B 1 191 ? -3.49 3.936 1.35 1 96.56 191 TYR B CA 1
ATOM 3286 C C . TYR B 1 191 ? -3.152 2.805 0.387 1 96.56 191 TYR B C 1
ATOM 3288 O O . TYR B 1 191 ? -2.258 2.939 -0.452 1 96.56 191 TYR B O 1
ATOM 3296 N N . GLY B 1 192 ? -3.861 1.694 0.485 1 97.12 192 GLY B N 1
ATOM 3297 C CA . GLY B 1 192 ? -3.625 0.547 -0.377 1 97.12 192 GLY B CA 1
ATOM 3298 C C . GLY B 1 192 ? -3.77 0.87 -1.853 1 97.12 192 GLY B C 1
ATOM 3299 O O . GLY B 1 192 ? -2.902 0.519 -2.656 1 97.12 192 GLY B O 1
ATOM 3300 N N . HIS B 1 193 ? -4.828 1.542 -2.227 1 97.88 193 HIS B N 1
ATOM 3301 C CA . HIS B 1 193 ? -5.078 1.861 -3.627 1 97.88 193 HIS B CA 1
ATOM 3302 C C . HIS B 1 193 ? -4.062 2.873 -4.152 1 97.88 193 HIS B C 1
ATOM 3304 O O . HIS B 1 193 ? -3.613 2.771 -5.297 1 97.88 193 HIS B O 1
ATOM 3310 N N . VAL B 1 194 ? -3.719 3.824 -3.318 1 97.56 194 VAL B N 1
ATOM 3311 C CA . VAL B 1 194 ? -2.771 4.844 -3.762 1 97.56 194 VAL B CA 1
ATOM 3312 C C . VAL B 1 194 ? -1.388 4.223 -3.934 1 97.56 194 VAL B C 1
ATOM 3314 O O . VAL B 1 194 ? -0.712 4.469 -4.938 1 97.56 194 VAL B O 1
ATOM 3317 N N . THR B 1 195 ? -1.005 3.42 -2.973 1 95.75 195 THR B N 1
ATOM 3318 C CA . THR B 1 195 ? 0.294 2.762 -3.072 1 95.75 195 THR B CA 1
ATOM 3319 C C . THR B 1 195 ? 0.327 1.806 -4.262 1 95.75 195 THR B C 1
ATOM 3321 O O . THR B 1 195 ? 1.328 1.732 -4.977 1 95.75 195 THR B O 1
ATOM 3324 N N . LEU B 1 196 ? -0.778 1.101 -4.461 1 95.12 196 LEU B N 1
ATOM 3325 C CA . LEU B 1 196 ? -0.924 0.212 -5.609 1 95.12 196 LEU B CA 1
ATOM 3326 C C . LEU B 1 196 ? -0.668 0.96 -6.91 1 95.12 196 LEU B C 1
ATOM 3328 O O . LEU B 1 196 ? 0.065 0.476 -7.777 1 95.12 196 LEU B O 1
ATOM 3332 N N . GLU B 1 197 ? -1.22 2.092 -7.043 1 95.56 197 GLU B N 1
ATOM 3333 C CA . GLU B 1 197 ? -1.092 2.893 -8.258 1 95.56 197 GLU B CA 1
ATOM 3334 C C . GLU B 1 197 ? 0.296 3.52 -8.359 1 95.56 197 GLU B C 1
ATOM 3336 O O . GLU B 1 197 ? 0.912 3.502 -9.43 1 95.56 197 GLU B O 1
ATOM 3341 N N . VAL B 1 198 ? 0.776 4.043 -7.277 1 95.06 198 VAL B N 1
ATOM 3342 C CA . VAL B 1 198 ? 2.076 4.707 -7.266 1 95.06 198 VAL B CA 1
ATOM 3343 C C . VAL B 1 198 ? 3.158 3.729 -7.719 1 95.06 198 VAL B C 1
ATOM 3345 O O . VAL B 1 198 ? 4.039 4.086 -8.508 1 95.06 198 VAL B O 1
ATOM 3348 N N . PHE B 1 199 ? 3.064 2.5 -7.297 1 92.25 199 PHE B N 1
ATOM 3349 C CA . PHE B 1 199 ? 4.129 1.547 -7.582 1 92.25 199 PHE B CA 1
ATOM 3350 C C . PHE B 1 199 ? 3.744 0.628 -8.734 1 92.25 199 PHE B C 1
ATOM 3352 O O . PHE B 1 199 ? 4.5 -0.276 -9.094 1 92.25 199 PHE B O 1
ATOM 3359 N N . GLY B 1 200 ? 2.562 0.82 -9.266 1 90.56 200 GLY B N 1
ATOM 3360 C CA . GLY B 1 200 ? 2.137 0.08 -10.445 1 90.56 200 GLY B CA 1
ATOM 3361 C C . GLY B 1 200 ? 2.02 -1.413 -10.203 1 90.56 200 GLY B C 1
ATOM 3362 O O . GLY B 1 200 ? 2.426 -2.219 -11.039 1 90.56 200 GLY B O 1
ATOM 3363 N N . ASN B 1 201 ? 1.505 -1.79 -9.062 1 90.19 201 ASN B N 1
ATOM 3364 C CA . ASN B 1 201 ? 1.495 -3.203 -8.703 1 90.19 201 ASN B CA 1
ATOM 3365 C C . ASN B 1 201 ? 0.112 -3.82 -8.883 1 90.19 201 ASN B C 1
ATOM 3367 O O . ASN B 1 201 ? -0.294 -4.688 -8.109 1 90.19 201 ASN B O 1
ATOM 3371 N N . TYR B 1 202 ? -0.567 -3.396 -9.898 1 89.06 202 TYR B N 1
ATOM 3372 C CA . TYR B 1 202 ? -1.808 -4.062 -10.273 1 89.06 202 TYR B CA 1
ATOM 3373 C C . TYR B 1 202 ? -1.528 -5.434 -10.875 1 89.06 202 TYR B C 1
ATOM 3375 O O . TYR B 1 202 ? -0.464 -5.656 -11.461 1 89.06 202 TYR B O 1
ATOM 3383 N N . PRO B 1 203 ? -2.492 -6.301 -10.727 1 81.94 203 PRO B N 1
ATOM 3384 C CA . PRO B 1 203 ? -2.279 -7.609 -11.344 1 81.94 203 PRO B CA 1
ATOM 3385 C C . PRO B 1 203 ? -2.311 -7.547 -12.875 1 81.94 203 PRO B C 1
ATOM 3387 O O . PRO B 1 203 ? -1.773 -8.438 -13.539 1 81.94 203 PRO B O 1
ATOM 3390 N N . ILE B 1 204 ? -2.973 -6.5 -13.383 1 80.5 204 ILE B N 1
ATOM 3391 C CA . ILE B 1 204 ? -3.039 -6.289 -14.82 1 80.5 204 ILE B CA 1
ATOM 3392 C C . ILE B 1 204 ? -2.844 -4.805 -15.141 1 80.5 204 ILE B C 1
ATOM 3394 O O . ILE B 1 204 ? -3.092 -3.947 -14.289 1 80.5 204 ILE B O 1
ATOM 3398 N N . PRO B 1 205 ? -2.418 -4.664 -16.438 1 83.44 205 PRO B N 1
ATOM 3399 C CA . PRO B 1 205 ? -2.428 -3.258 -16.859 1 83.44 205 PRO B CA 1
ATOM 3400 C C . PRO B 1 205 ? -3.832 -2.658 -16.875 1 83.44 205 PRO B C 1
ATOM 3402 O O . PRO B 1 205 ? -4.781 -3.307 -17.328 1 83.44 205 PRO B O 1
ATOM 3405 N N . LEU B 1 206 ? -3.994 -1.525 -16.234 1 90.56 206 LEU B N 1
ATOM 3406 C CA . LEU B 1 206 ? -5.246 -0.776 -16.297 1 90.56 206 LEU B CA 1
ATOM 3407 C C . LEU B 1 206 ? -5.098 0.465 -17.172 1 90.56 206 LEU B C 1
ATOM 3409 O O . LEU B 1 206 ? -4.16 1.245 -17 1 90.56 206 LEU B O 1
ATOM 3413 N N . SER B 1 207 ? -5.996 0.592 -18.109 1 91.88 207 SER B N 1
ATOM 3414 C CA . SER B 1 207 ? -5.969 1.739 -19.016 1 91.88 207 SER B CA 1
ATOM 3415 C C . SER B 1 207 ? -6.215 3.041 -18.266 1 91.88 207 SER B C 1
ATOM 3417 O O . SER B 1 207 ? -5.684 4.09 -18.625 1 91.88 207 SER B O 1
ATOM 3419 N N . ASN B 1 208 ? -7.023 2.975 -17.25 1 95.06 208 ASN B N 1
ATOM 3420 C CA . ASN B 1 208 ? -7.352 4.137 -16.422 1 95.06 208 ASN B CA 1
ATOM 3421 C C . ASN B 1 208 ? -7.5 3.762 -14.961 1 95.06 208 ASN B C 1
ATOM 3423 O O . ASN B 1 208 ? -8.617 3.57 -14.469 1 95.06 208 ASN B O 1
ATOM 3427 N N . PRO B 1 209 ? -6.457 3.775 -14.219 1 94.88 209 PRO B N 1
ATOM 3428 C CA . PRO B 1 209 ? -6.488 3.354 -12.812 1 94.88 209 PRO B CA 1
ATOM 3429 C C . PRO B 1 209 ? -7.406 4.219 -11.961 1 94.88 209 PRO B C 1
ATOM 3431 O O . PRO B 1 209 ? -7.871 3.779 -10.906 1 94.88 209 PRO B O 1
ATOM 3434 N N . GLU B 1 210 ? -7.664 5.453 -12.414 1 97.38 210 GLU B N 1
ATOM 3435 C CA . GLU B 1 210 ? -8.531 6.352 -11.648 1 97.38 210 GLU B CA 1
ATOM 3436 C C . GLU B 1 210 ? -9.922 5.754 -11.461 1 97.38 210 GLU B C 1
ATOM 3438 O O . GLU B 1 210 ? -10.562 5.984 -10.438 1 97.38 210 GLU B O 1
ATOM 3443 N N . VAL B 1 211 ? -10.344 4.984 -12.406 1 97.44 211 VAL B N 1
ATOM 3444 C CA . VAL B 1 211 ? -11.68 4.391 -12.367 1 97.44 211 VAL B CA 1
ATOM 3445 C C . VAL B 1 211 ? -11.773 3.416 -11.195 1 97.44 211 VAL B C 1
ATOM 3447 O O . VAL B 1 211 ? -12.797 3.371 -10.5 1 97.44 211 VAL B O 1
ATOM 3450 N N . LEU B 1 212 ? -10.773 2.641 -10.961 1 96.12 212 LEU B N 1
ATOM 3451 C CA . LEU B 1 212 ? -10.75 1.707 -9.836 1 96.12 212 LEU B CA 1
ATOM 3452 C C . LEU B 1 212 ? -10.742 2.453 -8.508 1 96.12 212 LEU B C 1
ATOM 3454 O O . LEU B 1 212 ? -11.383 2.029 -7.551 1 96.12 212 LEU B O 1
ATOM 3458 N N . PHE B 1 213 ? -10.016 3.555 -8.5 1 98.19 213 PHE B N 1
ATOM 3459 C CA . PHE B 1 213 ? -9.961 4.387 -7.305 1 98.19 213 PHE B CA 1
ATOM 3460 C C . PHE B 1 213 ? -11.328 4.98 -6.992 1 98.19 213 PHE B C 1
ATOM 3462 O O . PHE B 1 213 ? -11.789 4.922 -5.852 1 98.19 213 PHE B O 1
ATOM 3469 N N . ASP B 1 214 ? -11.953 5.488 -7.996 1 97.69 214 ASP B N 1
ATOM 3470 C CA . ASP B 1 214 ? -13.281 6.07 -7.836 1 97.69 214 ASP B CA 1
ATOM 3471 C C . ASP B 1 214 ? -14.289 5.02 -7.395 1 97.69 214 ASP B C 1
ATOM 3473 O O . ASP B 1 214 ? -15.188 5.309 -6.602 1 97.69 214 ASP B O 1
ATOM 3477 N N . ALA B 1 215 ? -14.164 3.852 -7.93 1 96.38 215 ALA B N 1
ATOM 3478 C CA . ALA B 1 215 ? -15.055 2.762 -7.531 1 96.38 215 ALA B CA 1
ATOM 3479 C C . ALA B 1 215 ? -14.875 2.42 -6.055 1 96.38 215 ALA B C 1
ATOM 3481 O O . ALA B 1 215 ? -15.852 2.146 -5.352 1 96.38 215 ALA B O 1
ATOM 3482 N N . MET B 1 216 ? -13.672 2.422 -5.594 1 96.94 216 MET B N 1
ATOM 3483 C CA . MET B 1 216 ? -13.383 2.166 -4.184 1 96.94 216 MET B CA 1
ATOM 3484 C C . MET B 1 216 ? -13.992 3.254 -3.301 1 96.94 216 MET B C 1
ATOM 3486 O O . MET B 1 216 ? -14.594 2.957 -2.27 1 96.94 216 MET B O 1
ATOM 3490 N N . LEU B 1 217 ? -13.859 4.539 -3.73 1 97.25 217 LEU B N 1
ATOM 3491 C CA . LEU B 1 217 ? -14.445 5.637 -2.965 1 97.25 217 LEU B CA 1
ATOM 3492 C C . LEU B 1 217 ? -15.961 5.52 -2.916 1 97.25 217 LEU B C 1
ATOM 3494 O O . LEU B 1 217 ? -16.578 5.766 -1.874 1 97.25 217 LEU B O 1
ATOM 3498 N N . ALA B 1 218 ? -16.531 5.125 -4.043 1 95.31 218 ALA B N 1
ATOM 3499 C CA . ALA B 1 218 ? -17.984 4.934 -4.09 1 95.31 218 ALA B CA 1
ATOM 3500 C C . ALA B 1 218 ? -18.422 3.818 -3.145 1 95.31 218 ALA B C 1
ATOM 3502 O O . ALA B 1 218 ? -19.438 3.943 -2.457 1 95.31 218 ALA B O 1
ATOM 3503 N N . ASP B 1 219 ? -17.656 2.807 -3.146 1 94.12 219 ASP B N 1
ATOM 3504 C CA . ASP B 1 219 ? -17.953 1.688 -2.256 1 94.12 219 ASP B CA 1
ATOM 3505 C C . ASP B 1 219 ? -17.844 2.111 -0.792 1 94.12 219 ASP B C 1
ATOM 3507 O O . ASP B 1 219 ? -18.688 1.723 0.03 1 94.12 219 ASP B O 1
ATOM 3511 N N . LEU B 1 220 ? -16.859 2.943 -0.425 1 94.56 220 LEU B N 1
ATOM 3512 C CA . LEU B 1 220 ? -16.719 3.48 0.925 1 94.56 220 LEU B CA 1
ATOM 3513 C C . LEU B 1 220 ? -17.938 4.324 1.304 1 94.56 220 LEU B C 1
ATOM 3515 O O . LEU B 1 220 ? -18.469 4.188 2.404 1 94.56 220 LEU B O 1
ATOM 3519 N N . GLY B 1 221 ? -18.328 5.176 0.378 1 94.5 221 GLY B N 1
ATOM 3520 C CA . GLY B 1 221 ? -19.5 6 0.623 1 94.5 221 GLY B CA 1
ATOM 3521 C C . GLY B 1 221 ? -20.75 5.184 0.859 1 94.5 221 GLY B C 1
ATOM 3522 O O . GLY B 1 221 ? -21.516 5.469 1.783 1 94.5 221 GLY B O 1
ATOM 3523 N N . ARG B 1 222 ? -20.922 4.125 0.082 1 92.19 222 ARG B N 1
ATOM 3524 C CA . ARG B 1 222 ? -22.094 3.262 0.209 1 92.19 222 ARG B CA 1
ATOM 3525 C C . ARG B 1 222 ? -22.078 2.514 1.537 1 92.19 222 ARG B C 1
ATOM 3527 O O . ARG B 1 222 ? -23.094 2.459 2.234 1 92.19 222 ARG B O 1
ATOM 3534 N N . THR B 1 223 ? -20.953 1.997 1.916 1 90.06 223 THR B N 1
ATOM 3535 C CA . THR B 1 223 ? -20.828 1.197 3.129 1 90.06 223 THR B CA 1
ATOM 3536 C C . THR B 1 223 ? -21.031 2.061 4.371 1 90.06 223 THR B C 1
ATOM 3538 O O . THR B 1 223 ? -21.578 1.599 5.375 1 90.06 223 THR B O 1
ATOM 3541 N N . ALA B 1 224 ? -20.656 3.361 4.246 1 92.56 224 ALA B N 1
ATOM 3542 C CA . ALA B 1 224 ? -20.797 4.277 5.379 1 92.56 224 ALA B CA 1
ATOM 3543 C C . ALA B 1 224 ? -22.172 4.945 5.375 1 92.56 224 ALA B C 1
ATOM 3545 O O . ALA B 1 224 ? -22.484 5.727 6.277 1 92.56 224 ALA B O 1
ATOM 3546 N N . GLY B 1 225 ? -22.953 4.656 4.375 1 91.88 225 GLY B N 1
ATOM 3547 C CA . GLY B 1 225 ? -24.297 5.215 4.297 1 91.88 225 GLY B CA 1
ATOM 3548 C C . GLY B 1 225 ? -24.312 6.656 3.832 1 91.88 225 GLY B C 1
ATOM 3549 O O . GLY B 1 225 ? -25.203 7.426 4.211 1 91.88 225 GLY B O 1
ATOM 3550 N N . LEU B 1 226 ? -23.344 7.078 3.086 1 89.94 226 LEU B N 1
ATOM 3551 C CA . LEU B 1 226 ? -23.234 8.461 2.635 1 89.94 226 LEU B CA 1
ATOM 3552 C C . LEU B 1 226 ? -23.781 8.617 1.221 1 89.94 226 LEU B C 1
ATOM 3554 O O . LEU B 1 226 ? -23.969 9.742 0.748 1 89.94 226 LEU B O 1
ATOM 3558 N N . THR B 1 227 ? -23.969 7.566 0.459 1 77.69 227 THR B N 1
ATOM 3559 C CA . THR B 1 227 ? -24.547 7.586 -0.88 1 77.69 227 THR B CA 1
ATOM 3560 C C . THR B 1 227 ? -25.516 6.426 -1.066 1 77.69 227 THR B C 1
ATOM 3562 O O . THR B 1 227 ? -25.453 5.426 -0.348 1 77.69 227 THR B O 1
#

Nearest PDB structures (foldseek):
  3on2-assembly3_C  TM=6.619E-01  e=1.621E-04  Rhodococcus jostii RHA1
  3ppb-assembly1_B  TM=6.118E-01  e=8.225E-04  Shewanella loihica PV-4
  3s5r-assembly1_B  TM=6.033E-01  e=7.629E-03  Syntrophus aciditrophicus SB
  3anp-assembly2_B  TM=5.334E-01  e=5.263E-03  Thermus thermophilus
  5d1w-assembly2_C  TM=5.141E-01  e=1.632E-01  Mycobacterium tuberculosis H37Rv

InterPro domains:
  IPR001647 DNA-binding HTH domain, TetR-type [PF00440] (6-51)
  IPR001647 DNA-binding HTH domain, TetR-type [PS50977] (1-60)
  IPR009057 Homedomain-like superfamily [SSF46689] (3-65)
  IPR025996 HTH-type transcriptional regulator MT1864/Rv1816-like, C-terminal domain [PF13305] (80-220)
  IPR036271 Tetracyclin repressor-like, C-terminal domain superfamily [SSF48498] (78-220)
  IPR050109 HTH-type, TetR-like transcriptional regulator [PTHR30055] (3-221)

Organism: Nocardia brasiliensis (strain ATCC 700358 / HUJEG-1) (NCBI:txid1133849)

Sequence (454 aa):
MTDAEIRRVARTLLVEHGPDAVSLRAIARALGITAPALYRYHRSLDELMERLRLEFCADLAAELSAEIATLPDDGVVQFFAICKGFRRWALAHTREFTLVFASPGGDEARALRRFDEPFGRIFLAAAGRLLANYDIVTPPTDVIPPELHEDLVHFQTELLAALSESGQKFPAEKLDLGVMYLMIQIWARLYGHVTLEVFGNYPIPLSNPEVLFDAMLADLGRTAGLTMTDAEIRRVARTLLVEHGPDAVSLRAIARALGITAPALYRYHRSLDELMERLRLEFCADLAAELSAEIATLPDDGVVQFFAICKGFRRWALAHTREFTLVFASPGGDEARALRRFDEPFGRIFLAAAGRLLANYDIVTPPTDVIPPELHEDLVHFQTELLAALSESGQKFPAEKLDLGVMYLMIQIWARLYGHVTLEVFGNYPIPLSNPEVLFDAMLADLGRTAGLT

Foldseek 3Di:
DDPVLLLVLQVVQCQPPNNVSRDLCNSCVVVVHDSVVSCVNPVGPVVSLVVNLLVLLVVLLVVLVVVLVVDDLALLVSLVSNLVSVLVSCQVRVRSCCSNPPDDDPDVVNVVCVCVGSSVVSNLLSVQRNQVVDQWDFDDPVVDPPVCQVVLVVVLVVSVVSCVVVVDDGPSVSSDSRSSVLVVVVCCLSSVLSVCVSVVVDPDDDPDSVVVVVVSSVVSCVNTVND/DDPVLLLVLQVVQCQPPNNVSRDLCNSCVVVVHDSVVSCVNPVGPVVSLVVNLLVLLVVLLVQLVVVLVVDDLALLVSLVSNLVSVLVSCQVRVRSCCSNPPDDDCPVVVVVCVCVRSSVVSNLLSLQRNQVVDQWDFDDPVVDPPVCQVVLVVVLVVSVVSCVVVVDDGPSVSSDSRSSVLVVVVCCLSSVLSVCVSVVVDPDDDPDSVVVVVVSSVVSCVNTVND